Protein AF-A0A9Q0MBL1-F1 (afdb_monomer)

Foldseek 3Di:
DDDDDDPPVVVPPPPPVLPQQWALWFWADAQALFKIKIKTKGQDDDPDWKKKFKDQDQVDRPDIWTWDWDWDDDLQATMIMTMTMGGRHDAQGKMWMWIGGPVSDIDRIAIEHGHHDFQWGWFKEWEFEAQAPPWQLQLVVLLVCLVVVVGQAYEYAADYNQACPPPNNVSVVRRSNSCCSRRNYHHYAYAYDPSCPPPNNSSVQRNDQDFAHPPPPCSVPPSVSRGDRAWYWHDHHLEIEIEHEPCCLVPCVVDVVNLVVRLVVLLVSLVVRLVCCVGRVAYEYEHADFQAAFFPDDPCADPPRRGNCCQAVADDPPPPPVDHGDRHVLCSCLVSAHAEYEYAPAQWKWKFQFDGPNDRQAPDPVQRLAQGSHYIYIYRHNSTHPVAHGHGDPDDDPRTDDIGSARFIWMWIDPTSQWIWIWTAGSPVRDIRTDTRGHDDPVVVVVVVVVVVVVVVVVVVVVVVVVVVPDDDPPPPPDDPPCVVVVVVVVVVVVVVVVVPDDDDDDDPPVVVVVVVPPDDDDDVVVVVVVVVVVVPDDPVVVVVVVVVVVVVVVVVVVVVVVVVVVVVVVVVVVVVVVVVVVVVVVVPDDDD

Mean predicted aligned error: 15.54 Å

Solvent-accessible surface area (backbone atoms only — not comparable to full-atom values): 31844 Å² total; per-residue (Å²): 138,83,77,93,76,73,79,75,72,77,77,76,76,77,81,66,77,72,73,66,58,61,39,44,36,30,26,19,57,32,45,48,42,32,31,36,28,44,33,31,36,24,74,61,90,70,94,66,74,40,30,40,34,27,26,80,38,86,94,52,54,82,42,74,42,67,36,54,76,46,81,47,77,57,82,80,19,62,36,32,30,34,41,28,74,47,68,85,44,60,52,63,34,65,36,22,34,30,40,34,31,89,86,78,40,63,38,74,79,38,47,38,61,37,46,53,75,56,33,80,37,66,57,26,33,40,38,26,6,24,39,20,36,99,34,41,63,31,53,69,57,49,40,54,38,52,76,66,65,63,48,62,37,33,40,41,27,13,23,50,29,64,30,32,58,42,79,38,28,45,40,29,50,54,32,37,52,65,44,22,80,38,23,43,42,31,31,47,42,61,25,46,22,75,42,32,50,57,84,77,27,44,59,48,62,60,68,59,68,35,38,37,22,74,83,41,92,43,56,90,46,62,66,84,70,35,53,33,49,46,53,35,37,42,78,57,24,17,29,36,38,37,38,31,49,48,48,47,66,72,51,43,92,80,41,64,64,60,45,54,52,51,45,58,50,48,54,56,51,40,54,53,46,50,74,40,34,90,58,23,62,36,38,37,40,35,26,8,62,52,51,64,55,62,52,58,88,53,85,72,39,40,90,86,81,32,32,20,52,44,56,30,61,15,40,42,66,94,74,38,81,87,49,74,61,43,78,28,44,48,65,54,39,55,75,48,56,36,45,38,37,43,16,7,74,44,22,22,33,36,36,37,46,15,43,49,93,94,37,79,23,45,44,42,93,91,43,35,52,33,64,39,76,30,26,29,42,33,33,24,7,12,16,19,25,81,81,56,64,54,50,66,48,95,69,72,56,92,52,55,71,48,73,43,78,48,36,17,38,32,38,40,38,40,80,48,68,55,28,38,38,36,30,42,41,25,60,78,72,75,44,81,46,83,44,83,43,40,39,70,68,71,61,61,59,50,50,53,50,51,51,50,51,50,51,54,50,52,54,51,50,53,52,49,51,57,54,62,74,56,74,76,67,94,81,66,86,85,72,65,96,73,53,68,72,56,54,52,52,55,54,55,54,51,52,57,57,57,69,74,68,79,79,85,85,82,88,70,76,74,62,60,60,59,56,59,72,74,74,70,87,92,69,82,76,59,56,66,58,49,56,54,49,64,77,63,74,68,56,75,66,59,55,51,52,51,51,52,52,50,53,54,51,51,51,52,54,50,52,56,51,50,54,52,52,51,53,52,50,56,51,52,53,55,50,54,53,51,50,54,51,52,51,56,54,57,64,72,70,60,80,90,127

Secondary structure (DSSP, 8-state):
-----SSSSSSSS-------S-EEEEEEE-SSTT-EEEEEEESS--SSPPEEEEESBTTB--EEEEPEEEEEEETTEEEEEEEEEE-SPPTT-EEEEEEEETTTEEPPPEEEEPPPSSTT---EEEEE---BSS--TTHHHHHHHHHTT--SEEEEES--BT-TTTGGGHHHHHHHHHHHHHHTTS-EEEE--GGG-HHHHHHHHHH---B--TTSTTTTS-HHHHB-SSSEEEEETTEEEEE--SGGGT-GGG-SHHHHHHHHHHHHHHHHHHHTTTT--EEEEE-SS-SB--BS--TTS-TTT-B-HHHHHEE-GGG-TTSPPEE-HHHHHHHTT--EEEE-SSSSEEEEPSEETTEE--S-SS-TTSS-SS-EEEEE--S--TT-PPPBPSS--TTEEEEE-S---EEEEEEETTEEEEEEEETTTTEEEEEEEE---THHHHHHHHHHHHHHHHHHHHHHHHHHTT---TTSTTS-TTSHHHHHHHHHHHHHHHTT--------THHHHHHHHTT--S-TTTHHHHHHHHTTT--HHHHHHHHHHHHHHHHHHHHHHHHHHHHHHHHHHHHHHHHHHHHHHHHTSS---

Organism: Blomia tropicalis (NCBI:txid40697)

Nearest PDB structures (foldseek):
  3zk4-assembly1_B  TM=7.916E-01  e=7.986E-32  Lupinus luteus
  1xzw-assembly1_A  TM=7.938E-01  e=1.054E-27  Ipomoea batatas
  1wzl-assembly1_A  TM=2.454E-01  e=5.286E-07  Thermoactinomyces vulgaris
  1vfm-assembly2_B  TM=2.385E-01  e=1.647E-06  Thermoactinomyces vulgaris
  1wzk-assembly1_A  TM=1.991E-01  e=1.239E-06  Thermoactinomyces vulgaris

pLDDT: mean 78.75, std 24.47, range [32.25, 98.94]

Radius of gyration: 34.58 Å; Cα contacts (8 Å, |Δi|>4): 1091; chains: 1; bounding box: 113×70×108 Å

Structure (mmCIF, N/CA/C/O backbone):
data_AF-A0A9Q0MBL1-F1
#
_entry.id   AF-A0A9Q0MBL1-F1
#
loop_
_atom_site.group_PDB
_atom_site.id
_atom_site.type_symbol
_atom_site.label_atom_id
_atom_site.label_alt_id
_atom_site.label_comp_id
_atom_site.label_asym_id
_atom_site.label_entity_id
_atom_site.label_seq_id
_atom_site.pdbx_PDB_ins_code
_atom_site.Cartn_x
_atom_site.Cartn_y
_atom_site.Cartn_z
_atom_site.occupancy
_atom_site.B_iso_or_equiv
_atom_site.auth_seq_id
_atom_site.auth_comp_id
_atom_site.auth_asym_id
_atom_site.auth_atom_id
_atom_site.pdbx_PDB_model_num
ATOM 1 N N . MET A 1 1 ? 66.144 -16.001 -29.462 1.00 39.94 1 MET A N 1
ATOM 2 C CA . MET A 1 1 ? 64.707 -16.341 -29.424 1.00 39.94 1 MET A CA 1
ATOM 3 C C . MET A 1 1 ? 64.146 -15.779 -28.132 1.00 39.94 1 MET A C 1
ATOM 5 O O . MET A 1 1 ? 64.431 -16.308 -27.068 1.00 39.94 1 MET A O 1
ATOM 9 N N . LYS A 1 2 ? 63.530 -14.595 -28.226 1.00 38.03 2 LYS A N 1
ATOM 10 C CA . LYS A 1 2 ? 63.044 -13.811 -27.088 1.00 38.03 2 LYS A CA 1
ATOM 11 C C . LYS A 1 2 ? 61.590 -14.184 -26.804 1.00 38.03 2 LYS A C 1
ATOM 13 O O . LYS A 1 2 ? 60.747 -14.171 -27.692 1.00 38.03 2 LYS A O 1
ATOM 18 N N . TYR A 1 3 ? 61.414 -14.552 -25.549 1.00 39.59 3 TYR A N 1
ATOM 19 C CA . TYR A 1 3 ? 60.254 -14.991 -24.804 1.00 39.59 3 TYR A CA 1
ATOM 20 C C . TYR A 1 3 ? 58.891 -14.395 -25.181 1.00 39.59 3 TYR A C 1
ATOM 22 O O . TYR A 1 3 ? 58.668 -13.189 -25.242 1.00 39.59 3 TYR A O 1
ATOM 30 N N . ILE A 1 4 ? 57.975 -15.345 -25.344 1.00 49.06 4 ILE A N 1
ATOM 31 C CA . ILE A 1 4 ? 56.519 -15.281 -25.293 1.00 49.06 4 ILE A CA 1
ATOM 32 C C . ILE A 1 4 ? 56.111 -14.632 -23.963 1.00 49.06 4 ILE A C 1
ATOM 34 O O . ILE A 1 4 ? 56.153 -15.282 -22.922 1.00 49.06 4 ILE A O 1
ATOM 38 N N . SER A 1 5 ? 55.782 -13.339 -23.946 1.00 48.16 5 SER A N 1
ATOM 39 C CA . SER A 1 5 ? 55.300 -12.665 -22.719 1.00 48.16 5 SER A CA 1
ATOM 40 C C . SER A 1 5 ? 54.353 -11.485 -22.976 1.00 48.16 5 SER A C 1
ATOM 42 O O . SER A 1 5 ? 54.170 -10.653 -22.098 1.00 48.16 5 SER A O 1
ATOM 44 N N . ILE A 1 6 ? 53.731 -11.394 -24.158 1.00 44.59 6 ILE A N 1
ATOM 45 C CA . ILE A 1 6 ? 52.824 -10.271 -24.489 1.00 44.59 6 ILE A CA 1
ATOM 46 C C . ILE A 1 6 ? 51.354 -10.710 -24.651 1.00 44.59 6 ILE A C 1
ATOM 48 O O . ILE A 1 6 ? 50.462 -9.874 -24.584 1.00 44.59 6 ILE A O 1
ATOM 52 N N . LEU A 1 7 ? 51.045 -12.011 -24.744 1.00 42.00 7 LEU A N 1
ATOM 53 C CA . LEU A 1 7 ? 49.651 -12.461 -24.923 1.00 42.00 7 LEU A CA 1
ATOM 54 C C . LEU A 1 7 ? 48.860 -12.743 -23.631 1.00 42.00 7 LEU A C 1
ATOM 56 O O . LEU A 1 7 ? 47.647 -12.904 -23.702 1.00 42.00 7 LEU A O 1
ATOM 60 N N . ALA A 1 8 ? 49.499 -12.771 -22.457 1.00 41.81 8 ALA A N 1
ATOM 61 C CA . ALA A 1 8 ? 48.814 -13.086 -21.194 1.00 41.81 8 ALA A CA 1
ATOM 62 C C . ALA A 1 8 ? 48.289 -11.853 -20.429 1.00 41.81 8 ALA A C 1
ATOM 64 O O . ALA A 1 8 ? 47.518 -12.005 -19.487 1.00 41.81 8 ALA A O 1
ATOM 65 N N . VAL A 1 9 ? 48.659 -10.632 -20.837 1.00 39.19 9 VAL A N 1
ATOM 66 C CA . VAL A 1 9 ? 48.247 -9.390 -20.148 1.00 39.19 9 VAL A CA 1
ATOM 67 C C . VAL A 1 9 ? 47.005 -8.743 -20.788 1.00 39.19 9 VAL A C 1
ATOM 69 O O . VAL A 1 9 ? 46.324 -7.957 -20.141 1.00 39.19 9 VAL A O 1
ATOM 72 N N . CYS A 1 10 ? 46.609 -9.148 -22.001 1.00 38.81 10 CYS A N 1
ATOM 73 C CA . CYS A 1 10 ? 45.391 -8.642 -22.656 1.00 38.81 10 CYS A CA 1
ATOM 74 C C . CYS A 1 10 ? 44.120 -9.479 -22.404 1.00 38.81 10 CYS A C 1
ATOM 76 O O . CYS A 1 10 ? 43.057 -9.113 -22.892 1.00 38.81 10 CYS A O 1
ATOM 78 N N . LEU A 1 11 ? 44.195 -10.575 -21.637 1.00 39.41 11 LEU A N 1
ATOM 79 C CA . LEU A 1 11 ? 43.039 -11.436 -21.317 1.00 39.41 11 LEU A CA 1
ATOM 80 C C . LEU A 1 11 ? 42.533 -11.300 -19.869 1.00 39.41 11 LEU A C 1
ATOM 82 O O . LEU A 1 11 ? 41.588 -11.981 -19.487 1.00 39.41 11 LEU A O 1
ATOM 86 N N . LEU A 1 12 ? 43.118 -10.397 -19.075 1.00 43.12 12 LEU A N 1
ATOM 87 C CA . LEU A 1 12 ? 42.785 -10.198 -17.655 1.00 43.12 12 LEU A CA 1
ATOM 88 C C . LEU A 1 12 ? 42.203 -8.812 -17.330 1.00 43.12 12 LEU A C 1
ATOM 90 O O . LEU A 1 12 ? 42.059 -8.465 -16.163 1.00 43.12 12 LEU A O 1
ATOM 94 N N . ALA A 1 13 ? 41.822 -8.028 -18.341 1.00 45.53 13 ALA A N 1
ATOM 95 C CA . ALA A 1 13 ? 41.304 -6.675 -18.143 1.00 45.53 13 ALA A CA 1
ATOM 96 C C . ALA A 1 13 ? 40.073 -6.367 -19.006 1.00 45.53 13 ALA A C 1
ATOM 98 O O . ALA A 1 13 ? 40.024 -5.330 -19.648 1.00 45.53 13 ALA A O 1
ATOM 99 N N . LEU A 1 14 ? 39.074 -7.255 -19.022 1.00 42.06 14 LEU A N 1
ATOM 100 C CA . LEU A 1 14 ? 37.703 -6.928 -19.446 1.00 42.06 14 LEU A CA 1
ATOM 101 C C . LEU A 1 14 ? 36.662 -7.799 -18.710 1.00 42.06 14 LEU A C 1
ATOM 103 O O . LEU A 1 14 ? 35.632 -8.156 -19.266 1.00 42.06 14 LEU A O 1
ATOM 107 N N . SER A 1 15 ? 36.859 -8.096 -17.422 1.00 40.22 15 SER A N 1
ATOM 108 C CA . SER A 1 15 ? 35.695 -8.249 -16.538 1.00 40.22 15 SER A CA 1
ATOM 109 C C . SER A 1 15 ? 35.280 -6.848 -16.091 1.00 40.22 15 SER A C 1
ATOM 111 O O . SER A 1 15 ? 35.418 -6.476 -14.925 1.00 40.22 15 SER A O 1
ATOM 113 N N . VAL A 1 16 ? 34.815 -6.029 -17.042 1.00 39.72 16 VAL A N 1
ATOM 114 C CA . VAL A 1 16 ? 33.908 -4.944 -16.672 1.00 39.72 16 VAL A CA 1
ATOM 115 C C . VAL A 1 16 ? 32.759 -5.679 -16.012 1.00 39.72 16 VAL A C 1
ATOM 117 O O . VAL A 1 16 ? 32.056 -6.439 -16.672 1.00 39.72 16 VAL A O 1
ATOM 120 N N . ASN A 1 17 ? 32.665 -5.558 -14.691 1.00 40.78 17 ASN A N 1
ATOM 121 C CA . ASN A 1 17 ? 31.524 -6.016 -13.927 1.00 40.78 17 ASN A CA 1
ATOM 122 C C . ASN A 1 17 ? 30.335 -5.276 -14.544 1.00 40.78 17 ASN A C 1
ATOM 124 O O . ASN A 1 17 ? 30.150 -4.089 -14.273 1.00 40.78 17 ASN A O 1
ATOM 128 N N . ALA A 1 18 ? 29.670 -5.903 -15.519 1.00 48.34 18 ALA A N 1
ATOM 129 C CA . ALA A 1 18 ? 28.610 -5.275 -16.280 1.00 48.34 18 ALA A CA 1
ATOM 130 C C . ALA A 1 18 ? 27.556 -4.921 -15.244 1.00 48.34 18 ALA A C 1
ATOM 132 O O . ALA A 1 18 ? 26.943 -5.808 -14.650 1.00 48.34 18 ALA A O 1
ATOM 133 N N . LYS A 1 19 ? 27.460 -3.627 -14.929 1.00 59.78 19 LYS A N 1
ATOM 134 C CA . LYS A 1 19 ? 26.517 -3.119 -13.944 1.00 59.78 19 LYS A CA 1
ATOM 135 C C . LYS A 1 19 ? 25.160 -3.668 -14.366 1.00 59.78 19 LYS A C 1
ATOM 137 O O . LYS A 1 19 ? 24.733 -3.386 -15.483 1.00 59.78 19 LYS A O 1
ATOM 142 N N . ASN A 1 20 ? 24.563 -4.523 -13.532 1.00 76.12 20 ASN A N 1
ATOM 143 C CA . ASN A 1 20 ? 23.278 -5.132 -13.848 1.00 76.12 20 ASN A CA 1
ATOM 144 C C . ASN A 1 20 ? 22.304 -4.000 -14.194 1.00 76.12 20 ASN A C 1
ATOM 146 O O . ASN A 1 20 ? 22.044 -3.133 -13.363 1.00 76.12 20 ASN A O 1
ATOM 150 N N . VAL A 1 21 ? 21.839 -3.980 -15.443 1.00 92.12 21 VAL A N 1
ATOM 151 C CA . VAL A 1 21 ? 20.989 -2.905 -15.969 1.00 92.12 21 VAL A CA 1
ATOM 152 C C . VAL A 1 21 ? 19.543 -3.028 -15.495 1.00 92.12 21 VAL A C 1
ATOM 154 O O . VAL A 1 21 ? 18.765 -2.097 -15.682 1.00 92.12 21 VAL A O 1
ATOM 157 N N . HIS A 1 22 ? 19.191 -4.176 -14.910 1.00 96.25 22 HIS A N 1
ATOM 158 C CA . HIS A 1 22 ? 17.894 -4.451 -14.314 1.00 96.25 22 HIS A CA 1
ATOM 159 C C . HIS A 1 22 ? 17.939 -4.132 -12.825 1.00 96.25 22 HIS A C 1
ATOM 161 O O . HIS A 1 22 ? 18.544 -4.863 -12.040 1.00 96.25 22 HIS A O 1
ATOM 167 N N . GLU A 1 23 ? 17.283 -3.043 -12.456 1.00 97.25 23 GLU A N 1
ATOM 168 C CA . GLU A 1 23 ? 17.226 -2.521 -11.095 1.00 97.25 23 GLU A CA 1
ATOM 169 C C . GLU A 1 23 ? 15.775 -2.234 -10.703 1.00 97.25 23 GLU A C 1
ATOM 171 O O . GLU A 1 23 ? 14.853 -2.389 -11.510 1.00 97.25 23 GLU A O 1
ATOM 176 N N . GLN A 1 24 ? 15.570 -1.788 -9.466 1.00 98.06 24 GLN A N 1
ATOM 177 C CA . GLN A 1 24 ? 14.271 -1.388 -8.932 1.00 98.06 24 GLN A CA 1
ATOM 178 C C . GLN A 1 24 ? 13.279 -2.559 -8.912 1.00 98.06 24 GLN A C 1
ATOM 180 O O . GLN A 1 24 ? 12.081 -2.380 -9.136 1.00 98.06 24 GLN A O 1
ATOM 185 N N . ILE A 1 25 ? 13.788 -3.775 -8.689 1.00 98.81 25 ILE A N 1
ATOM 186 C CA . ILE A 1 25 ? 12.992 -5.003 -8.700 1.00 98.81 25 ILE A CA 1
ATOM 187 C C . ILE A 1 25 ? 12.053 -5.001 -7.494 1.00 98.81 25 ILE A C 1
ATOM 189 O O . ILE A 1 25 ? 12.484 -4.839 -6.354 1.00 98.81 25 ILE A O 1
ATOM 193 N N . HIS A 1 26 ? 10.767 -5.208 -7.743 1.00 98.88 26 HIS A N 1
ATOM 194 C CA . HIS A 1 26 ? 9.765 -5.290 -6.694 1.00 98.88 26 HIS A CA 1
ATOM 195 C C . HIS A 1 26 ? 8.612 -6.220 -7.069 1.00 98.88 26 HIS A C 1
ATOM 197 O O . HIS A 1 26 ? 8.338 -6.483 -8.245 1.00 98.88 26 HIS A O 1
ATOM 203 N N . LEU A 1 27 ? 7.967 -6.741 -6.032 1.00 98.94 27 LEU A N 1
ATOM 204 C CA . LEU A 1 27 ? 6.864 -7.684 -6.109 1.00 98.94 27 LEU A CA 1
ATOM 205 C C . LEU A 1 27 ? 5.553 -6.995 -5.740 1.00 98.94 27 LEU A C 1
ATOM 207 O O . LEU A 1 27 ? 5.522 -6.175 -4.827 1.00 98.94 27 LEU A O 1
ATOM 211 N N . ALA A 1 28 ? 4.465 -7.394 -6.383 1.00 98.81 28 ALA A N 1
ATOM 212 C CA . ALA A 1 28 ? 3.107 -7.116 -5.930 1.00 98.81 28 ALA A CA 1
ATOM 213 C C . ALA A 1 28 ? 2.284 -8.403 -5.996 1.00 98.81 28 ALA A C 1
ATOM 215 O O . ALA A 1 28 ? 2.528 -9.266 -6.847 1.00 98.81 28 ALA A O 1
ATOM 216 N N . LEU A 1 29 ? 1.319 -8.548 -5.089 1.00 98.44 29 LEU A N 1
ATOM 217 C CA . LEU A 1 29 ? 0.415 -9.691 -5.108 1.00 98.44 29 LEU A CA 1
ATOM 218 C C . LEU A 1 29 ? -0.336 -9.745 -6.440 1.00 98.44 29 LEU A C 1
ATOM 220 O O . LEU A 1 29 ? -0.717 -8.720 -7.008 1.00 98.44 29 LEU A O 1
ATOM 224 N N . GLY A 1 30 ? -0.531 -10.964 -6.937 1.00 96.62 30 GLY A N 1
ATOM 225 C CA . GLY A 1 30 ? -1.455 -11.201 -8.029 1.00 96.62 30 GLY A CA 1
ATOM 226 C C . GLY A 1 30 ? -2.903 -11.216 -7.540 1.00 96.62 30 GLY A C 1
ATOM 227 O O . GLY A 1 30 ? -3.230 -10.740 -6.455 1.00 96.62 30 GLY A O 1
ATOM 228 N N . THR A 1 31 ? -3.792 -11.810 -8.329 1.00 94.88 31 THR A N 1
ATOM 229 C CA . THR A 1 31 ? -5.203 -11.901 -7.939 1.00 94.88 31 THR A CA 1
ATOM 230 C C . THR A 1 31 ? -5.440 -12.841 -6.745 1.00 94.88 31 THR A C 1
ATOM 232 O O . THR A 1 31 ? -6.407 -12.663 -6.003 1.00 94.88 31 THR A O 1
ATOM 235 N N . ASP A 1 32 ? -4.597 -13.856 -6.574 1.00 94.94 32 ASP A N 1
ATOM 236 C CA . ASP A 1 32 ? -4.690 -14.835 -5.493 1.00 94.94 32 ASP A CA 1
ATOM 237 C C . ASP A 1 32 ? -3.319 -15.453 -5.184 1.00 94.94 32 ASP A C 1
ATOM 239 O O . ASP A 1 32 ? -2.292 -15.042 -5.726 1.00 94.94 32 ASP A O 1
ATOM 243 N N . GLU A 1 33 ? -3.295 -16.467 -4.318 1.00 96.19 33 GLU A N 1
ATOM 244 C CA . GLU A 1 33 ? -2.078 -17.136 -3.859 1.00 96.19 33 GLU A CA 1
ATOM 245 C C . GLU A 1 33 ? -1.256 -17.852 -4.953 1.00 96.19 33 GLU A C 1
ATOM 247 O O . GLU A 1 33 ? -0.139 -18.301 -4.683 1.00 96.19 33 GLU A O 1
ATOM 252 N N . THR A 1 34 ? -1.793 -17.989 -6.169 1.00 97.38 34 THR A N 1
ATOM 253 C CA . THR A 1 34 ? -1.154 -18.655 -7.315 1.00 97.38 34 THR A CA 1
ATOM 254 C C . THR A 1 34 ? -0.532 -17.682 -8.317 1.00 97.38 34 THR A C 1
ATOM 256 O O . THR A 1 34 ? 0.068 -18.116 -9.309 1.00 97.38 34 THR A O 1
ATOM 259 N N . GLU A 1 35 ? -0.644 -16.378 -8.058 1.00 97.69 35 GLU A N 1
ATOM 260 C CA . GLU A 1 35 ? -0.142 -15.314 -8.918 1.00 97.69 35 GLU A CA 1
ATOM 261 C C . GLU A 1 35 ? 0.815 -14.363 -8.176 1.00 97.69 35 GLU A C 1
ATOM 263 O O . GLU A 1 35 ? 0.652 -14.067 -6.994 1.00 97.69 35 GLU A O 1
ATOM 268 N N . MET A 1 36 ? 1.816 -13.846 -8.891 1.00 98.69 36 MET A N 1
ATOM 269 C CA . MET A 1 36 ? 2.727 -12.804 -8.400 1.00 98.69 36 MET A CA 1
ATOM 270 C C . MET A 1 36 ? 3.098 -11.870 -9.550 1.00 98.69 36 MET A C 1
ATOM 272 O O . MET A 1 36 ? 3.447 -12.338 -10.636 1.00 98.69 36 MET A O 1
ATOM 276 N N . VAL A 1 37 ? 3.052 -10.561 -9.327 1.00 98.75 37 VAL A N 1
ATOM 277 C CA . VAL A 1 37 ? 3.539 -9.566 -10.287 1.00 98.75 37 VAL A CA 1
ATOM 278 C C . VAL A 1 37 ? 4.985 -9.232 -9.946 1.00 98.75 37 VAL A C 1
ATOM 280 O O . VAL A 1 37 ? 5.300 -8.908 -8.804 1.00 98.75 37 VAL A O 1
ATOM 283 N N . VAL A 1 38 ? 5.866 -9.306 -10.941 1.00 98.88 38 VAL A N 1
ATOM 284 C CA . VAL A 1 38 ? 7.264 -8.875 -10.841 1.00 98.88 38 VAL A CA 1
ATOM 285 C C . VAL A 1 38 ? 7.454 -7.664 -11.743 1.00 98.88 38 VAL A C 1
ATOM 287 O O . VAL A 1 38 ? 7.202 -7.746 -12.952 1.00 98.88 38 VAL A O 1
ATOM 290 N N . THR A 1 39 ? 7.942 -6.571 -11.162 1.00 98.88 39 THR A N 1
ATOM 291 C CA . THR A 1 39 ? 8.193 -5.311 -11.864 1.00 98.88 39 THR A CA 1
ATOM 292 C C . THR A 1 39 ? 9.628 -4.849 -11.642 1.00 98.88 39 THR A C 1
ATOM 294 O O . THR A 1 39 ? 10.179 -5.009 -10.556 1.00 98.88 39 THR A O 1
ATOM 297 N N . TRP A 1 40 ? 10.261 -4.314 -12.684 1.00 98.69 40 TRP A N 1
ATOM 298 C CA . TRP A 1 40 ? 11.610 -3.746 -12.618 1.00 98.69 40 TRP A CA 1
ATOM 299 C C . TRP A 1 40 ? 11.818 -2.693 -13.703 1.00 98.69 40 TRP A C 1
ATOM 301 O O . TRP A 1 40 ? 11.013 -2.578 -14.632 1.00 98.69 40 TRP A O 1
ATOM 311 N N . THR A 1 41 ? 12.922 -1.957 -13.609 1.00 98.12 41 THR A N 1
ATOM 312 C CA . THR A 1 41 ? 13.226 -0.831 -14.492 1.00 98.12 41 THR A CA 1
ATOM 313 C C . THR A 1 41 ? 14.586 -0.998 -15.167 1.00 98.12 41 THR A C 1
ATOM 315 O O . THR A 1 41 ? 15.523 -1.535 -14.572 1.00 98.12 41 THR A O 1
ATOM 318 N N . THR A 1 42 ? 14.714 -0.495 -16.397 1.00 96.56 42 THR A N 1
ATOM 319 C CA . THR A 1 42 ? 16.006 -0.183 -17.029 1.00 96.56 42 THR A CA 1
ATOM 320 C C . THR A 1 42 ? 16.051 1.271 -17.501 1.00 96.56 42 THR A C 1
ATOM 322 O O . THR A 1 42 ? 15.038 1.858 -17.876 1.00 96.56 42 THR A O 1
ATOM 325 N N . VAL A 1 43 ? 17.243 1.875 -17.519 1.00 91.56 43 VAL A N 1
ATOM 326 C CA . VAL A 1 43 ? 17.448 3.263 -17.996 1.00 91.56 43 VAL A CA 1
ATOM 327 C C . VAL A 1 43 ? 17.657 3.362 -19.514 1.00 91.56 43 VAL A C 1
ATOM 329 O O . VAL A 1 43 ? 17.647 4.445 -20.098 1.00 91.56 43 VAL A O 1
ATOM 332 N N . HIS A 1 44 ? 17.838 2.221 -20.180 1.00 90.25 44 HIS A N 1
ATOM 333 C CA . HIS A 1 44 ? 18.030 2.122 -21.624 1.00 90.25 44 HIS A CA 1
ATOM 334 C C . HIS A 1 44 ? 17.082 1.088 -22.225 1.00 90.25 44 HIS A C 1
ATOM 336 O O . HIS A 1 44 ? 16.703 0.120 -21.559 1.00 90.25 44 HIS A O 1
ATOM 342 N N . ALA A 1 45 ? 16.724 1.300 -23.494 1.00 92.50 45 ALA A N 1
ATOM 343 C CA . ALA A 1 45 ? 15.927 0.349 -24.251 1.00 92.50 45 ALA A CA 1
ATOM 344 C C . ALA A 1 45 ? 16.674 -0.981 -24.371 1.00 92.50 45 ALA A C 1
ATOM 346 O O . ALA A 1 45 ? 17.877 -1.002 -24.637 1.00 92.50 45 ALA A O 1
ATOM 347 N N . ILE A 1 46 ? 15.938 -2.078 -24.231 1.00 90.88 46 ILE A N 1
ATOM 348 C CA . ILE A 1 46 ? 16.441 -3.431 -24.451 1.00 90.88 46 ILE A CA 1
ATOM 349 C C . ILE A 1 46 ? 15.818 -3.945 -25.744 1.00 90.88 46 ILE A C 1
ATOM 351 O O . ILE A 1 46 ? 14.606 -3.850 -25.933 1.00 90.88 46 ILE A O 1
ATOM 355 N N . SER A 1 47 ? 16.664 -4.409 -26.663 1.00 86.12 47 SER A N 1
ATOM 356 C CA . SER A 1 47 ? 16.253 -4.817 -28.007 1.00 86.12 47 SER A CA 1
ATOM 357 C C . SER A 1 47 ? 15.590 -6.194 -28.032 1.00 86.12 47 SER A C 1
ATOM 359 O O . SER A 1 47 ? 14.732 -6.440 -28.880 1.00 86.12 47 SER A O 1
ATOM 361 N N . ASP A 1 48 ? 15.959 -7.090 -27.117 1.00 89.12 48 ASP A N 1
ATOM 362 C CA . ASP A 1 48 ? 15.339 -8.395 -26.938 1.00 89.12 48 ASP A CA 1
ATOM 363 C C . ASP A 1 48 ? 14.237 -8.385 -25.868 1.00 89.12 48 ASP A C 1
ATOM 365 O O . ASP A 1 48 ? 14.065 -7.452 -25.084 1.00 89.12 48 ASP A O 1
ATOM 369 N N . ALA A 1 49 ? 13.426 -9.444 -25.865 1.00 91.00 49 ALA A N 1
ATOM 370 C CA . ALA A 1 49 ? 12.367 -9.581 -24.879 1.00 91.00 49 ALA A CA 1
ATOM 371 C C . ALA A 1 49 ? 12.961 -9.760 -23.473 1.00 91.00 49 ALA A C 1
ATOM 373 O O . ALA A 1 49 ? 13.809 -10.624 -23.240 1.00 91.00 49 ALA A O 1
ATOM 374 N N . CYS A 1 50 ? 12.449 -8.975 -22.532 1.00 96.56 50 CYS A N 1
ATOM 375 C CA . CYS A 1 50 ? 12.689 -9.143 -21.108 1.00 96.56 50 CYS A CA 1
ATOM 376 C C . CYS A 1 50 ? 11.847 -10.302 -20.553 1.00 96.56 50 CYS A C 1
ATOM 378 O O . CYS A 1 50 ? 10.699 -10.507 -20.960 1.00 96.56 50 CYS A O 1
ATOM 380 N N . HIS A 1 51 ? 12.407 -11.048 -19.606 1.00 97.31 51 HIS A N 1
ATOM 381 C CA . HIS A 1 51 ? 11.792 -12.223 -19.004 1.00 97.31 51 HIS A CA 1
ATOM 382 C C . HIS A 1 51 ? 12.005 -12.259 -17.493 1.00 97.31 51 HIS A C 1
ATOM 384 O O . HIS A 1 51 ? 12.962 -11.689 -16.967 1.00 97.31 51 HIS A O 1
ATOM 390 N N . VAL A 1 52 ? 11.134 -13.006 -16.820 1.00 98.62 52 VAL A N 1
ATOM 391 C CA . VAL A 1 52 ? 11.385 -13.533 -15.479 1.00 98.62 52 VAL A CA 1
ATOM 392 C C . VAL A 1 52 ? 11.656 -15.022 -15.611 1.00 98.62 52 VAL A C 1
ATOM 394 O O . VAL A 1 52 ? 10.823 -15.754 -16.149 1.00 98.62 52 VAL A O 1
ATOM 397 N N . GLU A 1 53 ? 12.802 -15.472 -15.116 1.00 98.56 53 GLU A N 1
ATOM 398 C CA . GLU A 1 53 ? 13.092 -16.890 -14.913 1.00 98.56 53 GLU A CA 1
ATOM 399 C C . GLU A 1 53 ? 12.835 -17.233 -13.450 1.00 98.56 53 GLU A C 1
ATOM 401 O O . GLU A 1 53 ? 13.294 -16.511 -12.567 1.00 98.56 53 GLU A O 1
ATOM 406 N N . PHE A 1 54 ? 12.100 -18.311 -13.178 1.00 98.75 54 PHE A N 1
ATOM 407 C CA . PHE A 1 54 ? 11.735 -18.704 -11.820 1.00 98.75 54 PHE A CA 1
ATOM 408 C C . PHE A 1 54 ? 11.666 -20.224 -11.636 1.00 98.75 54 PHE A C 1
ATOM 410 O O . PHE A 1 54 ? 11.535 -20.992 -12.592 1.00 98.75 54 PHE A O 1
ATOM 417 N N . GLY A 1 55 ? 11.778 -20.686 -10.393 1.00 98.44 55 GLY A N 1
ATOM 418 C CA . GLY A 1 55 ? 11.754 -22.109 -10.064 1.00 98.44 55 GLY A CA 1
ATOM 419 C C . GLY A 1 55 ? 11.858 -22.388 -8.568 1.00 98.44 55 GLY A C 1
ATOM 420 O O . GLY A 1 55 ? 11.924 -21.476 -7.751 1.00 98.44 55 GLY A O 1
ATOM 421 N N . LEU A 1 56 ? 11.872 -23.673 -8.210 1.00 98.31 56 LEU A N 1
ATOM 422 C CA . LEU A 1 56 ? 11.942 -24.125 -6.812 1.00 98.31 56 LEU A CA 1
ATOM 423 C C . LEU A 1 56 ? 13.378 -24.264 -6.286 1.00 98.31 56 LEU A C 1
ATOM 425 O O . LEU A 1 56 ? 13.581 -24.469 -5.092 1.00 98.31 56 LEU A O 1
ATOM 429 N N . HIS A 1 57 ? 14.377 -24.154 -7.164 1.00 97.75 57 HIS A N 1
ATOM 430 C CA . HIS A 1 57 ? 15.787 -24.306 -6.822 1.00 97.75 57 HIS A CA 1
ATOM 431 C C . HIS A 1 57 ? 16.580 -23.095 -7.308 1.00 97.75 57 HIS A C 1
ATOM 433 O O . HIS A 1 57 ? 16.479 -22.725 -8.476 1.00 97.75 57 HIS A O 1
ATOM 439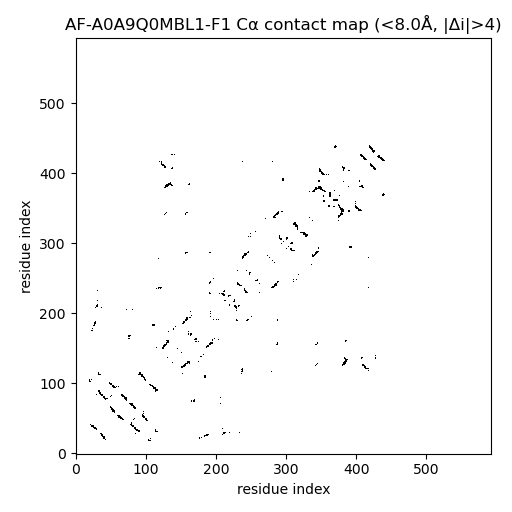 N N . HIS A 1 58 ? 17.404 -22.526 -6.427 1.00 96.69 58 HIS A N 1
ATOM 440 C CA . HIS A 1 58 ? 18.211 -21.330 -6.690 1.00 96.69 58 HIS A CA 1
ATOM 441 C C . HIS A 1 58 ? 19.059 -21.433 -7.971 1.00 96.69 58 HIS A C 1
ATOM 443 O O . HIS A 1 58 ? 19.135 -20.489 -8.749 1.00 96.69 58 HIS A O 1
ATOM 449 N N . GLU A 1 59 ? 19.660 -22.599 -8.218 1.00 95.50 59 GLU A N 1
ATOM 450 C CA . GLU A 1 59 ? 20.557 -22.833 -9.360 1.00 95.50 59 GLU A CA 1
ATOM 451 C C . GLU A 1 59 ? 19.829 -23.313 -10.627 1.00 95.50 59 GLU A C 1
ATOM 453 O O . GLU A 1 59 ? 20.430 -23.394 -11.698 1.00 95.50 59 GLU A O 1
ATOM 458 N N . LYS A 1 60 ? 18.535 -23.651 -10.528 1.00 95.56 60 LYS A N 1
ATOM 459 C CA . LYS A 1 60 ? 17.764 -24.261 -11.619 1.00 95.56 60 LYS A CA 1
ATOM 460 C C . LYS A 1 60 ? 16.370 -23.643 -11.724 1.00 95.56 60 LYS A C 1
ATOM 462 O O . LYS A 1 60 ? 15.384 -24.177 -11.213 1.00 95.56 60 LYS A O 1
ATOM 467 N N . LEU A 1 61 ? 16.308 -22.526 -12.441 1.00 97.69 61 LEU A N 1
ATOM 468 C CA . LEU A 1 61 ? 15.084 -21.791 -12.750 1.00 97.69 61 LEU A CA 1
ATOM 469 C C . LEU A 1 61 ? 14.475 -22.355 -14.042 1.00 97.69 61 LEU A C 1
ATOM 471 O O . LEU A 1 61 ? 14.916 -22.037 -15.141 1.00 97.69 61 LEU A O 1
ATOM 475 N N . THR A 1 62 ? 13.522 -23.279 -13.909 1.00 96.50 62 THR A N 1
ATOM 476 C CA . THR A 1 62 ? 12.979 -24.056 -15.040 1.00 96.50 62 THR A CA 1
ATOM 477 C C . THR A 1 62 ? 11.835 -23.375 -15.776 1.00 96.50 62 THR A C 1
ATOM 479 O O . THR A 1 62 ? 11.470 -23.817 -16.863 1.00 96.50 62 THR A O 1
ATOM 482 N N . ASN A 1 63 ? 11.240 -22.345 -15.180 1.00 98.06 63 ASN A N 1
ATOM 483 C CA . ASN A 1 63 ? 10.080 -21.665 -15.728 1.00 98.06 63 ASN A CA 1
ATOM 484 C C . ASN A 1 63 ? 10.491 -20.275 -16.206 1.00 98.06 63 ASN A C 1
ATOM 486 O O . ASN A 1 63 ? 11.334 -19.619 -15.595 1.00 98.06 63 ASN A O 1
ATOM 490 N N . THR A 1 64 ? 9.858 -19.806 -17.276 1.00 97.62 64 THR A N 1
ATOM 491 C CA . THR A 1 64 ? 10.114 -18.480 -17.835 1.00 97.62 64 THR A CA 1
ATOM 492 C C . THR A 1 64 ? 8.800 -17.834 -18.242 1.00 97.62 64 THR A C 1
ATOM 494 O O . THR A 1 64 ? 7.939 -18.488 -18.829 1.00 97.62 64 THR A O 1
ATOM 497 N N . THR A 1 65 ? 8.652 -16.543 -17.969 1.00 97.81 65 THR A N 1
ATOM 498 C CA . THR A 1 65 ? 7.534 -15.725 -18.450 1.00 97.81 65 THR A CA 1
ATOM 499 C C . THR A 1 65 ? 8.058 -14.432 -19.070 1.00 97.81 65 THR A C 1
ATOM 501 O O . THR A 1 65 ? 9.107 -13.923 -18.675 1.00 97.81 65 THR A O 1
ATOM 504 N N . LYS A 1 66 ? 7.365 -13.921 -20.091 1.00 97.25 66 LYS A N 1
ATOM 505 C CA . LYS A 1 66 ? 7.738 -12.673 -20.774 1.00 97.25 66 LYS A CA 1
ATOM 506 C C . LYS A 1 66 ? 7.268 -11.468 -19.964 1.00 97.25 66 LYS A C 1
ATOM 508 O O . LYS A 1 66 ? 6.215 -11.515 -19.328 1.00 97.25 66 LYS A O 1
ATOM 513 N N . ALA A 1 67 ? 8.019 -10.376 -20.028 1.00 97.69 67 ALA A N 1
ATOM 514 C CA . ALA A 1 67 ? 7.583 -9.086 -19.520 1.00 97.69 67 ALA A CA 1
ATOM 515 C C . ALA A 1 67 ? 7.017 -8.203 -20.634 1.00 97.69 67 ALA A C 1
ATOM 517 O O . ALA A 1 67 ? 7.546 -8.155 -21.746 1.00 97.69 67 ALA A O 1
ATOM 518 N N . ALA A 1 68 ? 5.957 -7.470 -20.306 1.00 96.69 68 ALA A N 1
ATOM 519 C CA . ALA A 1 68 ? 5.523 -6.316 -21.073 1.00 96.69 68 ALA A CA 1
ATOM 520 C C . ALA A 1 68 ? 6.372 -5.104 -20.670 1.00 96.69 68 ALA A C 1
ATOM 522 O O . ALA A 1 68 ? 6.541 -4.839 -19.480 1.00 96.69 68 ALA A O 1
ATOM 523 N N . THR A 1 69 ? 6.887 -4.371 -21.655 1.00 96.88 69 THR A N 1
ATOM 524 C CA . THR A 1 69 ? 7.737 -3.195 -21.438 1.00 96.88 69 THR A CA 1
ATOM 525 C C . THR A 1 69 ? 6.982 -1.927 -21.812 1.00 96.88 69 THR A C 1
ATOM 527 O O . THR A 1 69 ? 6.456 -1.827 -22.918 1.00 96.88 69 THR A O 1
ATOM 530 N N . THR A 1 70 ? 6.974 -0.939 -20.922 1.00 96.44 70 THR A N 1
ATOM 531 C CA . THR A 1 70 ? 6.447 0.406 -21.181 1.00 96.44 70 THR A CA 1
ATOM 532 C C . THR A 1 70 ? 7.570 1.426 -21.080 1.00 96.44 70 THR A C 1
ATOM 534 O O . THR A 1 70 ? 8.293 1.438 -20.085 1.00 96.44 70 THR A O 1
ATOM 537 N N . HIS A 1 71 ? 7.705 2.294 -22.082 1.00 97.19 71 HIS A N 1
ATOM 538 C CA . HIS A 1 71 ? 8.649 3.411 -22.044 1.00 97.19 71 HIS A CA 1
ATOM 539 C C . HIS A 1 71 ? 8.005 4.608 -21.348 1.00 97.19 71 HIS A C 1
ATOM 541 O O . HIS A 1 71 ? 6.976 5.106 -21.801 1.00 97.19 71 HIS A O 1
ATOM 547 N N . PHE A 1 72 ? 8.610 5.066 -20.258 1.00 97.31 72 PHE A N 1
ATOM 548 C CA . PHE A 1 72 ? 8.212 6.285 -19.579 1.00 97.31 72 PHE A CA 1
ATOM 549 C C . PHE A 1 72 ? 9.122 7.437 -19.995 1.00 97.31 72 PHE A C 1
ATOM 551 O O . PHE A 1 72 ? 10.338 7.390 -19.791 1.00 97.31 72 PHE A O 1
ATOM 558 N N . LYS A 1 73 ? 8.517 8.476 -20.577 1.00 95.75 73 LYS A N 1
ATOM 559 C CA . LYS A 1 73 ? 9.199 9.707 -20.975 1.00 95.75 73 LYS A CA 1
ATOM 560 C C . LYS A 1 73 ? 8.349 10.922 -20.608 1.00 95.75 73 LYS A C 1
ATOM 562 O O . LYS A 1 73 ? 7.521 11.362 -21.404 1.00 95.75 73 LYS A O 1
ATOM 567 N N . HIS A 1 74 ? 8.557 11.452 -19.407 1.00 92.94 74 HIS A N 1
ATOM 568 C CA . HIS A 1 74 ? 7.844 12.617 -18.878 1.00 92.94 74 HIS A CA 1
ATOM 569 C C . HIS A 1 74 ? 8.782 13.450 -17.997 1.00 92.94 74 HIS A C 1
ATOM 571 O O . HIS A 1 74 ? 9.635 12.882 -17.327 1.00 92.94 74 HIS A O 1
ATOM 577 N N . ASP A 1 75 ? 8.685 14.781 -18.046 1.00 89.12 75 ASP A N 1
ATOM 578 C CA . ASP A 1 75 ? 9.464 15.719 -17.208 1.00 89.12 75 ASP A CA 1
ATOM 579 C C . ASP A 1 75 ? 10.989 15.500 -17.168 1.00 89.12 75 ASP A C 1
ATOM 581 O O . ASP A 1 75 ? 11.679 15.747 -16.177 1.00 89.12 75 ASP A O 1
ATOM 585 N N . GLY A 1 76 ? 11.540 15.037 -18.291 1.00 92.00 76 GLY A N 1
ATOM 586 C CA . GLY A 1 76 ? 12.957 14.699 -18.429 1.00 92.00 76 GLY A CA 1
ATOM 587 C C . GLY A 1 76 ? 13.320 13.301 -17.923 1.00 92.00 76 GLY A C 1
ATOM 588 O O . GLY A 1 76 ? 14.392 12.809 -18.273 1.00 92.00 76 GLY A O 1
ATOM 589 N N . ALA A 1 77 ? 12.430 12.628 -17.189 1.00 95.25 77 ALA A N 1
ATOM 590 C CA . ALA A 1 77 ? 12.597 11.227 -16.835 1.00 95.25 77 ALA A CA 1
ATOM 591 C C . ALA A 1 77 ? 12.549 10.344 -18.079 1.00 95.25 77 ALA A C 1
ATOM 593 O O . ALA A 1 77 ? 11.768 10.573 -19.008 1.00 95.25 77 ALA A O 1
ATOM 594 N N . ASN A 1 78 ? 13.405 9.327 -18.092 1.00 96.06 78 ASN A N 1
ATOM 595 C CA . ASN A 1 78 ? 13.536 8.398 -19.202 1.00 96.06 78 ASN A CA 1
ATOM 596 C C . ASN A 1 78 ? 13.932 7.019 -18.674 1.00 96.06 78 ASN A C 1
ATOM 598 O O . ASN A 1 78 ? 15.086 6.794 -18.314 1.00 96.06 78 ASN A O 1
ATOM 602 N N . PHE A 1 79 ? 12.967 6.108 -18.614 1.00 96.75 79 PHE A N 1
ATOM 603 C CA . PHE A 1 79 ? 13.195 4.736 -18.177 1.00 96.75 79 PHE A CA 1
ATOM 604 C C . PHE A 1 79 ? 12.155 3.787 -18.773 1.00 96.75 79 PHE A C 1
ATOM 606 O O . PHE A 1 79 ? 11.123 4.204 -19.299 1.00 96.75 79 PHE A O 1
ATOM 613 N N . TYR A 1 80 ? 12.432 2.493 -18.705 1.00 97.75 80 TYR A N 1
ATOM 614 C CA . TYR A 1 80 ? 11.576 1.433 -19.213 1.00 97.75 80 TYR A CA 1
ATOM 615 C C . TYR A 1 80 ? 11.131 0.573 -18.044 1.00 97.75 80 TYR A C 1
ATOM 617 O O . TYR A 1 80 ? 11.970 -0.001 -17.357 1.00 97.75 80 TYR A O 1
ATOM 625 N N . THR A 1 81 ? 9.822 0.470 -17.832 1.00 98.31 81 THR A N 1
ATOM 626 C CA . THR A 1 81 ? 9.254 -0.414 -16.812 1.00 98.31 81 THR A CA 1
ATOM 627 C C . THR A 1 81 ? 8.856 -1.728 -17.453 1.00 98.31 81 THR A C 1
ATOM 629 O O . THR A 1 81 ? 8.091 -1.755 -18.420 1.00 98.31 81 THR A O 1
ATOM 632 N N . HIS A 1 82 ? 9.343 -2.822 -16.892 1.00 98.44 82 HIS A N 1
ATOM 633 C CA . HIS A 1 82 ? 9.041 -4.182 -17.301 1.00 98.44 82 HIS A CA 1
ATOM 634 C C . HIS A 1 82 ? 8.116 -4.816 -16.270 1.00 98.44 82 HIS A C 1
ATOM 636 O O . HIS A 1 82 ? 8.403 -4.763 -15.078 1.00 98.44 82 HIS A O 1
ATOM 642 N N . ARG A 1 83 ? 7.016 -5.418 -16.722 1.00 98.56 83 ARG A N 1
ATOM 643 C CA . ARG A 1 83 ? 6.020 -6.065 -15.860 1.00 98.56 83 ARG A CA 1
ATOM 644 C C . ARG A 1 83 ? 5.762 -7.479 -16.334 1.00 98.56 83 ARG A C 1
ATOM 646 O O . ARG A 1 83 ? 5.465 -7.686 -17.512 1.00 98.56 83 ARG A O 1
ATOM 653 N N . SER A 1 84 ? 5.824 -8.445 -15.429 1.00 98.31 84 SER A N 1
ATOM 654 C CA . SER A 1 84 ? 5.472 -9.828 -15.730 1.00 98.31 84 SER A CA 1
ATOM 655 C C . SER A 1 84 ? 4.573 -10.416 -14.653 1.00 98.31 84 SER A C 1
ATOM 657 O O . SER A 1 84 ? 4.826 -10.243 -13.464 1.00 98.31 84 SER A O 1
ATOM 659 N N . LEU A 1 85 ? 3.525 -11.118 -15.086 1.00 98.19 85 LEU A N 1
ATOM 660 C CA . LEU A 1 85 ? 2.649 -11.887 -14.210 1.00 98.19 85 LEU A CA 1
ATOM 661 C C . LEU A 1 85 ? 3.118 -13.343 -14.207 1.00 98.19 85 LEU A C 1
ATOM 663 O O . LEU A 1 85 ? 3.123 -14.015 -15.243 1.00 98.19 85 LEU A O 1
ATOM 667 N N . LEU A 1 86 ? 3.506 -13.828 -13.035 1.00 98.44 86 LEU A N 1
ATOM 668 C CA . LEU A 1 86 ? 3.781 -15.232 -12.778 1.00 98.44 86 LEU A CA 1
ATOM 669 C C . LEU A 1 86 ? 2.449 -15.879 -12.397 1.00 98.44 86 LEU A C 1
ATOM 671 O O . LEU A 1 86 ? 1.737 -15.353 -11.548 1.00 98.44 86 LEU A O 1
ATOM 675 N N . THR A 1 87 ? 2.111 -16.999 -13.028 1.00 97.38 87 THR A N 1
ATOM 676 C CA . THR A 1 87 ? 0.847 -17.729 -12.830 1.00 97.38 87 THR A CA 1
ATOM 677 C C . THR A 1 87 ? 1.122 -19.198 -12.533 1.00 97.38 87 THR A C 1
ATOM 679 O O . THR A 1 87 ? 2.218 -19.705 -12.795 1.00 97.38 87 THR A O 1
ATOM 682 N N . GLY A 1 88 ? 0.124 -19.899 -11.987 1.00 97.00 88 GLY A N 1
ATOM 683 C CA . GLY A 1 88 ? 0.235 -21.327 -11.683 1.00 97.00 88 GLY A CA 1
ATOM 684 C C . GLY A 1 88 ? 1.247 -21.627 -10.576 1.00 97.00 88 GLY A C 1
ATOM 685 O O . GLY A 1 88 ? 1.793 -22.733 -10.516 1.00 97.00 88 GLY A O 1
ATOM 686 N N . LEU A 1 89 ? 1.530 -20.643 -9.719 1.00 98.50 89 LEU A N 1
ATOM 687 C CA . LEU A 1 89 ? 2.384 -20.832 -8.560 1.00 98.50 89 LEU A CA 1
ATOM 688 C C . LEU A 1 89 ? 1.670 -21.724 -7.543 1.00 98.50 89 LEU A C 1
ATOM 690 O O . LEU A 1 89 ? 0.452 -21.660 -7.363 1.00 98.50 89 LEU A O 1
ATOM 694 N N . LYS A 1 90 ? 2.434 -22.581 -6.871 1.00 98.38 90 LYS A N 1
ATOM 695 C CA . LYS A 1 90 ? 1.910 -23.390 -5.772 1.00 98.38 90 LYS A CA 1
ATOM 696 C C . LYS A 1 90 ? 1.793 -22.507 -4.529 1.00 98.38 90 LYS A C 1
ATOM 698 O O . LYS A 1 90 ? 2.789 -21.871 -4.201 1.00 98.38 90 LYS A O 1
ATOM 703 N N . PRO A 1 91 ? 0.660 -22.515 -3.807 1.00 98.06 91 PRO A N 1
ATOM 704 C CA . PRO A 1 91 ? 0.536 -21.803 -2.537 1.00 98.06 91 PRO A CA 1
ATOM 705 C C . PRO A 1 91 ? 1.596 -22.248 -1.522 1.00 98.06 91 PRO A C 1
ATOM 707 O O . PRO A 1 91 ? 2.124 -23.361 -1.611 1.00 98.06 91 PRO A O 1
ATOM 710 N N . ALA A 1 92 ? 1.881 -21.404 -0.528 1.00 97.25 92 ALA A N 1
ATOM 711 C CA . ALA A 1 92 ? 2.814 -21.688 0.570 1.00 97.25 92 ALA A CA 1
ATOM 712 C C . ALA A 1 92 ? 4.231 -22.134 0.137 1.00 97.25 92 ALA A C 1
ATOM 714 O O . ALA A 1 92 ? 4.925 -22.819 0.891 1.00 97.25 92 ALA A O 1
ATOM 715 N N . THR A 1 93 ? 4.672 -21.770 -1.067 1.00 98.31 93 THR A N 1
ATOM 716 C CA . THR A 1 93 ? 5.898 -22.278 -1.685 1.00 98.31 93 THR A CA 1
ATOM 717 C C . THR A 1 93 ? 6.923 -21.165 -1.878 1.00 98.31 93 THR A C 1
ATOM 719 O O . THR A 1 93 ? 6.593 -20.058 -2.304 1.00 98.31 93 THR A O 1
ATOM 722 N N . LYS A 1 94 ? 8.190 -21.467 -1.570 1.00 98.38 94 LYS A N 1
ATOM 723 C CA . LYS A 1 94 ? 9.325 -20.581 -1.847 1.00 98.38 94 LYS A CA 1
ATOM 724 C C . LYS A 1 94 ? 9.749 -20.739 -3.307 1.00 98.38 94 LYS A C 1
ATOM 726 O O . LYS A 1 94 ? 10.048 -21.850 -3.743 1.00 98.38 94 LYS A O 1
ATOM 731 N N . TYR A 1 95 ? 9.783 -19.631 -4.035 1.00 98.75 95 TYR A N 1
ATOM 732 C CA . TYR A 1 95 ? 10.261 -19.549 -5.409 1.00 98.75 95 TYR A CA 1
ATOM 733 C C . TYR A 1 95 ? 11.510 -18.683 -5.467 1.00 98.75 95 TYR A C 1
ATOM 735 O O . TYR A 1 95 ? 11.574 -17.625 -4.846 1.00 98.75 95 TYR A O 1
ATOM 743 N N . PHE A 1 96 ? 12.488 -19.132 -6.242 1.00 98.81 96 PHE A N 1
ATOM 744 C CA . PHE A 1 96 ? 13.635 -18.337 -6.655 1.00 98.81 96 PHE A CA 1
ATOM 745 C C . PHE A 1 96 ? 13.336 -17.722 -8.015 1.00 98.81 96 PHE A C 1
ATOM 747 O O . PHE A 1 96 ? 12.695 -18.372 -8.844 1.00 98.81 96 PHE A O 1
ATOM 754 N N . TYR A 1 97 ? 13.787 -16.494 -8.251 1.00 98.81 97 TYR A N 1
ATOM 755 C CA . TYR A 1 97 ? 13.589 -15.823 -9.528 1.00 98.81 97 TYR A CA 1
ATOM 756 C C . TYR A 1 97 ? 14.711 -14.842 -9.860 1.00 98.81 97 TYR A C 1
ATOM 758 O O . TYR A 1 97 ? 15.399 -14.336 -8.977 1.00 98.81 97 TYR A O 1
ATOM 766 N N . ARG A 1 98 ? 14.878 -14.551 -11.146 1.00 98.50 98 ARG A N 1
ATOM 767 C CA . ARG A 1 98 ? 15.713 -13.457 -11.651 1.00 98.50 98 ARG A CA 1
ATOM 768 C C . ARG A 1 98 ? 15.042 -12.819 -12.855 1.00 98.50 98 ARG A C 1
ATOM 770 O O . ARG A 1 98 ? 14.265 -13.472 -13.556 1.00 98.50 98 ARG A O 1
ATOM 777 N N . VAL A 1 99 ? 15.350 -11.555 -13.100 1.00 98.44 99 VAL A N 1
ATOM 778 C CA . VAL A 1 99 ? 14.790 -10.794 -14.219 1.00 98.44 99 VAL A CA 1
ATOM 779 C C . VAL A 1 99 ? 15.890 -10.435 -15.199 1.00 98.44 99 VAL A C 1
ATOM 781 O O . VAL A 1 99 ? 17.031 -10.216 -14.798 1.00 98.44 99 VAL A O 1
ATOM 784 N N . GLY A 1 100 ? 15.567 -10.379 -16.482 1.00 96.62 100 GLY A N 1
ATOM 785 C CA . GLY A 1 100 ? 16.495 -9.837 -17.459 1.00 96.62 100 GLY A CA 1
ATOM 786 C C . GLY A 1 100 ? 16.254 -10.302 -18.876 1.00 96.62 100 GLY A C 1
ATOM 787 O O . GLY A 1 100 ? 15.132 -10.646 -19.250 1.00 96.62 100 GLY A O 1
ATOM 788 N N . SER A 1 101 ? 17.307 -10.283 -19.680 1.00 94.81 101 SER A N 1
ATOM 789 C CA . SER A 1 101 ? 17.254 -10.665 -21.087 1.00 94.81 101 SER A CA 1
ATOM 790 C C . SER A 1 101 ? 18.482 -11.489 -21.472 1.00 94.81 101 SER A C 1
ATOM 792 O O . SER A 1 101 ? 19.458 -11.580 -20.723 1.00 94.81 101 SER A O 1
ATOM 794 N N . LYS A 1 102 ? 18.457 -12.109 -22.656 1.00 88.94 102 LYS A N 1
ATOM 795 C CA . LYS A 1 102 ? 19.617 -12.879 -23.126 1.00 88.94 102 LYS A CA 1
ATOM 796 C C . LYS A 1 102 ? 20.785 -11.957 -23.460 1.00 88.94 102 LYS A C 1
ATOM 798 O O . LYS A 1 102 ? 21.930 -12.377 -23.316 1.00 88.94 102 LYS A O 1
ATOM 803 N N . HIS A 1 103 ? 20.504 -10.738 -23.917 1.00 87.81 103 HIS A N 1
ATOM 804 C CA . HIS A 1 103 ? 21.530 -9.794 -24.341 1.00 87.81 103 HIS A CA 1
ATOM 805 C C . HIS A 1 103 ? 22.134 -9.000 -23.178 1.00 87.81 103 HIS A C 1
ATOM 807 O O . HIS A 1 103 ? 23.348 -8.830 -23.115 1.00 87.81 103 HIS A O 1
ATOM 813 N N . THR A 1 104 ? 21.304 -8.534 -22.245 1.00 90.94 104 THR A N 1
ATOM 814 C CA . THR A 1 104 ? 21.744 -7.709 -21.104 1.00 90.94 104 THR A CA 1
ATOM 815 C C . THR A 1 104 ? 22.170 -8.521 -19.885 1.00 90.94 104 THR A C 1
ATOM 817 O O . THR A 1 104 ? 22.691 -7.957 -18.923 1.00 90.94 104 THR A O 1
ATOM 820 N N . GLY A 1 105 ? 21.968 -9.839 -19.920 1.00 93.31 105 GLY A N 1
ATOM 821 C CA . GLY A 1 105 ? 22.138 -10.707 -18.766 1.00 93.31 105 GLY A CA 1
ATOM 822 C C . GLY A 1 105 ? 20.944 -10.636 -17.815 1.00 93.31 105 GLY A C 1
ATOM 823 O O . GLY A 1 105 ? 19.918 -10.015 -18.094 1.00 93.31 105 GLY A O 1
ATOM 824 N N . PHE A 1 106 ? 21.088 -11.312 -16.679 1.00 95.00 106 PHE A N 1
ATOM 825 C CA . PHE A 1 106 ? 20.053 -11.401 -15.656 1.00 95.00 106 PHE A CA 1
ATOM 826 C C . PHE A 1 106 ? 20.518 -10.770 -14.351 1.00 95.00 106 PHE A C 1
ATOM 828 O O . PHE A 1 106 ? 21.713 -10.725 -14.053 1.00 95.00 106 PHE A O 1
ATOM 835 N N . SER A 1 107 ? 19.547 -10.339 -13.553 1.00 96.94 107 SER A N 1
ATOM 836 C CA . SER A 1 107 ? 19.766 -9.907 -12.184 1.00 96.94 107 SER A CA 1
ATOM 837 C C . SER A 1 107 ? 20.366 -11.013 -11.318 1.00 96.94 107 SER A C 1
ATOM 839 O O . SER A 1 107 ? 20.372 -12.196 -11.679 1.00 96.94 107 SER A O 1
ATOM 841 N N . THR A 1 108 ? 20.787 -10.636 -10.108 1.00 95.12 108 THR A N 1
ATOM 842 C CA . THR A 1 108 ? 20.955 -11.625 -9.039 1.00 95.12 108 THR A CA 1
ATOM 843 C C . THR A 1 108 ? 19.657 -12.413 -8.836 1.00 95.12 108 THR A C 1
ATOM 845 O O . THR A 1 108 ? 18.565 -11.943 -9.178 1.00 95.12 108 THR A O 1
ATOM 848 N N . VAL A 1 109 ? 19.783 -13.618 -8.286 1.00 97.81 109 VAL A N 1
ATOM 849 C CA . VAL A 1 109 ? 18.631 -14.444 -7.933 1.00 97.81 109 VAL A CA 1
ATOM 850 C C . VAL A 1 109 ? 18.047 -13.935 -6.618 1.00 97.81 109 VAL A C 1
ATOM 852 O O . VAL A 1 109 ? 18.736 -13.844 -5.602 1.00 97.81 109 VAL A O 1
ATOM 855 N N . TYR A 1 110 ? 16.764 -13.607 -6.653 1.00 98.00 110 TYR A N 1
ATOM 856 C CA . TYR A 1 110 ? 15.934 -13.274 -5.505 1.00 98.00 110 TYR A CA 1
ATOM 857 C C . TYR A 1 110 ? 15.057 -14.469 -5.130 1.00 98.00 110 TYR A C 1
ATOM 859 O O . TYR A 1 110 ? 14.973 -15.459 -5.862 1.00 98.00 110 TYR A O 1
ATOM 867 N N . ALA A 1 111 ? 14.393 -14.387 -3.980 1.00 98.00 111 ALA A N 1
ATOM 868 C CA . ALA A 1 111 ? 13.418 -15.381 -3.566 1.00 98.00 111 ALA A CA 1
ATOM 869 C C . ALA A 1 111 ? 12.213 -14.712 -2.910 1.00 98.00 111 ALA A C 1
ATOM 871 O O . ALA A 1 111 ? 12.377 -13.751 -2.163 1.00 98.00 111 ALA A O 1
ATOM 872 N N . PHE A 1 112 ? 11.032 -15.271 -3.154 1.00 98.25 112 PHE A N 1
ATOM 873 C CA . PHE A 1 112 ? 9.787 -14.897 -2.492 1.00 98.25 112 PHE A CA 1
ATOM 874 C C . PHE A 1 112 ? 9.019 -16.146 -2.071 1.00 98.25 112 PHE A C 1
ATOM 876 O O . PHE A 1 112 ? 9.296 -17.258 -2.535 1.00 98.25 112 PHE A O 1
ATOM 883 N N . LYS A 1 113 ? 8.034 -15.969 -1.194 1.00 98.00 113 LYS A N 1
ATOM 884 C CA . LYS A 1 113 ? 7.128 -17.033 -0.765 1.00 98.00 113 LYS A CA 1
ATOM 885 C C . LYS A 1 113 ? 5.702 -16.656 -1.140 1.00 98.00 113 LYS A C 1
ATOM 887 O O . LYS A 1 113 ? 5.234 -15.580 -0.791 1.00 98.00 113 LYS A O 1
ATOM 892 N N . THR A 1 114 ? 5.013 -17.528 -1.867 1.00 98.38 114 THR A N 1
ATOM 893 C CA . THR A 1 114 ? 3.579 -17.351 -2.138 1.00 98.38 114 THR A CA 1
ATOM 894 C C . THR A 1 114 ? 2.774 -17.516 -0.854 1.00 98.38 114 THR A C 1
ATOM 896 O O . THR A 1 114 ? 3.104 -18.372 -0.024 1.00 98.38 114 THR A O 1
ATOM 899 N N . LEU A 1 115 ? 1.664 -16.791 -0.751 1.00 97.56 115 LEU A N 1
ATOM 900 C CA . LEU A 1 115 ? 0.735 -16.897 0.370 1.00 97.56 115 LEU A CA 1
ATOM 901 C C . LEU A 1 115 ? 0.148 -18.312 0.495 1.00 97.56 115 LEU A C 1
ATOM 903 O O . LEU A 1 115 ? 0.137 -19.100 -0.455 1.00 97.56 115 LEU A O 1
ATOM 907 N N . GLN A 1 116 ? -0.328 -18.657 1.690 1.00 95.88 116 GLN A N 1
ATOM 908 C CA . GLN A 1 116 ? -1.112 -19.877 1.869 1.00 95.88 116 GLN A CA 1
ATOM 909 C C . GLN A 1 116 ? -2.561 -19.633 1.436 1.00 95.88 116 GLN A C 1
ATOM 911 O O . GLN A 1 116 ? -3.073 -18.517 1.520 1.00 95.88 116 GLN A O 1
ATOM 916 N N . LYS A 1 117 ? -3.234 -20.698 1.006 1.00 92.69 117 LYS A N 1
ATOM 917 C CA . LYS A 1 117 ? -4.628 -20.642 0.567 1.00 92.69 117 LYS A CA 1
ATOM 918 C C . LYS A 1 117 ? -5.607 -20.600 1.748 1.00 92.69 117 LYS A C 1
ATOM 920 O O . LYS A 1 117 ? -5.448 -21.352 2.709 1.00 92.69 117 LYS A O 1
ATOM 925 N N . GLY A 1 118 ? -6.685 -19.831 1.594 1.00 89.12 118 GLY A N 1
ATOM 926 C CA . GLY A 1 118 ? -7.858 -19.840 2.481 1.00 89.12 118 GLY A CA 1
ATOM 927 C C . GLY A 1 118 ? -7.762 -18.915 3.700 1.00 89.12 118 GLY A C 1
ATOM 928 O O . GLY A 1 118 ? -6.713 -18.339 3.988 1.00 89.12 118 GLY A O 1
ATOM 929 N N . GLY A 1 119 ? -8.872 -18.789 4.434 1.00 89.12 119 GLY A N 1
ATOM 930 C CA . GLY A 1 119 ? -9.056 -17.820 5.521 1.00 89.12 119 GLY A CA 1
ATOM 931 C C . GLY A 1 119 ? -8.349 -18.144 6.841 1.00 89.12 119 GLY A C 1
ATOM 932 O O . GLY A 1 119 ? -8.337 -17.332 7.760 1.00 89.12 119 GLY A O 1
ATOM 933 N N . LYS A 1 120 ? -7.756 -19.336 6.968 1.00 90.12 120 LYS A N 1
ATOM 934 C CA . LYS A 1 120 ? -7.145 -19.819 8.225 1.00 90.12 120 LYS A CA 1
ATOM 935 C C . LYS A 1 120 ? -5.654 -19.527 8.353 1.00 90.12 120 LYS A C 1
ATOM 937 O O . LYS A 1 120 ? -5.087 -19.713 9.426 1.00 90.12 120 LYS A O 1
ATOM 942 N N . PHE A 1 121 ? -5.014 -19.127 7.262 1.00 93.94 121 PHE A N 1
ATOM 943 C CA . PHE A 1 121 ? -3.628 -18.691 7.284 1.00 93.94 121 PHE A CA 1
ATOM 944 C C . PHE A 1 121 ? -3.510 -17.396 8.085 1.00 93.94 121 PHE A C 1
ATOM 946 O O . PHE A 1 121 ? -4.274 -16.478 7.831 1.00 93.94 121 PHE A O 1
ATOM 953 N N . LEU A 1 122 ? -2.578 -17.325 9.035 1.00 96.62 122 LEU A N 1
ATOM 954 C CA . LEU A 1 122 ? -2.363 -16.157 9.892 1.00 96.62 122 LEU A CA 1
ATOM 955 C C . LEU A 1 122 ? -1.150 -15.366 9.375 1.00 96.62 122 LEU A C 1
ATOM 957 O O . LEU A 1 122 ? -0.020 -15.702 9.740 1.00 96.62 122 LEU A O 1
ATOM 961 N N . PRO A 1 123 ? -1.351 -14.382 8.480 1.00 97.12 123 PRO A N 1
ATOM 962 C CA . PRO A 1 123 ? -0.253 -13.643 7.880 1.00 97.12 123 PRO A CA 1
ATOM 963 C C . PRO A 1 123 ? 0.360 -12.637 8.863 1.00 97.12 123 PRO A C 1
ATOM 965 O O . PRO A 1 123 ? -0.211 -12.313 9.909 1.00 97.12 123 PRO A O 1
ATOM 968 N N . LYS A 1 124 ? 1.518 -12.098 8.498 1.00 98.06 124 LYS A N 1
ATOM 969 C CA . LYS A 1 124 ? 2.173 -10.988 9.196 1.00 98.06 124 LYS A CA 1
ATOM 970 C C . LYS A 1 124 ? 2.427 -9.841 8.235 1.00 98.06 124 LYS A C 1
ATOM 972 O O . LYS A 1 124 ? 2.939 -10.066 7.136 1.00 98.06 124 LYS A O 1
ATOM 977 N N . PHE A 1 125 ? 2.110 -8.623 8.655 1.00 98.69 125 PHE A N 1
ATOM 978 C CA . PHE A 1 125 ? 2.249 -7.429 7.827 1.00 98.69 125 PHE A CA 1
ATOM 979 C C . PHE A 1 125 ? 3.185 -6.404 8.453 1.00 98.69 125 PHE A C 1
ATOM 981 O O . PHE A 1 125 ? 3.193 -6.239 9.673 1.00 98.69 125 PHE A O 1
ATOM 988 N N . ALA A 1 126 ? 3.906 -5.681 7.599 1.00 98.62 126 ALA A N 1
ATOM 989 C CA . ALA A 1 126 ? 4.413 -4.351 7.919 1.00 98.62 126 ALA A CA 1
ATOM 990 C C . ALA A 1 126 ? 3.540 -3.316 7.200 1.00 98.62 126 ALA A C 1
ATOM 992 O O . ALA A 1 126 ? 3.196 -3.510 6.032 1.00 98.62 126 ALA A O 1
ATOM 993 N N . ILE A 1 127 ? 3.162 -2.248 7.894 1.00 98.81 127 ILE A N 1
ATOM 994 C CA . ILE A 1 127 ? 2.261 -1.203 7.404 1.00 98.81 127 ILE A CA 1
ATOM 995 C C . ILE A 1 127 ? 2.862 0.145 7.781 1.00 98.81 127 ILE A C 1
ATOM 997 O O . ILE A 1 127 ? 3.196 0.355 8.947 1.00 98.81 127 ILE A O 1
ATOM 1001 N N . TYR A 1 128 ? 3.011 1.033 6.805 1.00 98.50 128 TYR A N 1
ATOM 1002 C CA . TYR A 1 128 ? 3.513 2.389 7.018 1.00 98.50 128 TYR A CA 1
ATOM 1003 C C . TYR A 1 128 ? 3.173 3.306 5.843 1.00 98.50 128 TYR A C 1
ATOM 1005 O O . TYR A 1 128 ? 2.989 2.829 4.728 1.00 98.50 128 TYR A O 1
ATOM 1013 N N . GLY A 1 129 ? 3.113 4.611 6.074 1.00 98.19 129 GLY A N 1
ATOM 1014 C CA . GLY A 1 129 ? 3.164 5.641 5.033 1.00 98.19 129 GLY A CA 1
ATOM 1015 C C . GLY A 1 129 ? 4.484 6.407 5.083 1.00 98.19 129 GLY A C 1
ATOM 1016 O O . GLY A 1 129 ? 5.303 6.168 5.977 1.00 98.19 129 GLY A O 1
ATOM 1017 N N . ASP A 1 130 ? 4.657 7.350 4.156 1.00 98.12 130 ASP A N 1
ATOM 1018 C CA . ASP A 1 130 ? 5.550 8.500 4.354 1.00 98.12 130 ASP A CA 1
ATOM 1019 C C . ASP A 1 130 ? 7.028 8.103 4.460 1.00 98.12 130 ASP A C 1
ATOM 1021 O O . ASP A 1 130 ? 7.828 8.728 5.168 1.00 98.12 130 ASP A O 1
ATOM 1025 N N . LEU A 1 131 ? 7.399 7.032 3.751 1.00 97.06 131 LEU A N 1
ATOM 1026 C CA . LEU A 1 131 ? 8.790 6.650 3.578 1.00 97.06 131 LEU A CA 1
ATOM 1027 C C . LEU A 1 131 ? 9.369 7.417 2.385 1.00 97.06 131 LEU A C 1
ATOM 1029 O O . LEU A 1 131 ? 9.166 7.077 1.213 1.00 97.06 131 LEU A O 1
ATOM 1033 N N . GLY A 1 132 ? 10.149 8.441 2.703 1.00 90.69 132 GLY A N 1
ATOM 1034 C CA . GLY A 1 132 ? 10.876 9.234 1.730 1.00 90.69 132 GLY A CA 1
ATOM 1035 C C . GLY A 1 132 ? 12.222 8.653 1.335 1.00 90.69 132 GLY A C 1
ATOM 1036 O O . GLY A 1 132 ? 12.596 7.539 1.682 1.00 90.69 132 GLY A O 1
ATOM 1037 N N . TYR A 1 133 ? 12.964 9.454 0.582 1.00 86.94 133 TYR A N 1
ATOM 1038 C CA . TYR A 1 133 ? 14.395 9.275 0.365 1.00 86.94 133 TYR A CA 1
ATOM 1039 C C . TYR A 1 133 ? 15.158 10.295 1.225 1.00 86.94 133 TYR A C 1
ATOM 1041 O O . TYR A 1 133 ? 14.576 11.281 1.668 1.00 86.94 133 TYR A O 1
ATOM 1049 N N . GLN A 1 134 ? 16.461 10.096 1.446 1.00 84.94 134 GLN A N 1
ATOM 1050 C CA . GLN A 1 134 ? 17.349 10.940 2.280 1.00 84.94 134 GLN A CA 1
ATOM 1051 C C . GLN A 1 134 ? 17.187 10.765 3.799 1.00 84.94 134 GLN A C 1
ATOM 1053 O O . GLN A 1 134 ? 18.194 10.767 4.502 1.00 84.94 134 GLN A O 1
ATOM 1058 N N . ASN A 1 135 ? 15.967 10.567 4.302 1.00 89.31 135 ASN A N 1
ATOM 1059 C CA . ASN A 1 135 ? 15.687 10.320 5.724 1.00 89.31 135 ASN A CA 1
ATOM 1060 C C . ASN A 1 135 ? 14.868 9.032 5.928 1.00 89.31 135 ASN A C 1
ATOM 1062 O O . ASN A 1 135 ? 13.929 8.985 6.709 1.00 89.31 135 ASN A O 1
ATOM 1066 N N . GLU A 1 136 ? 15.208 7.987 5.180 1.00 88.75 136 GLU A N 1
ATOM 1067 C CA . GLU A 1 136 ? 14.520 6.689 5.141 1.00 88.75 136 GLU A CA 1
ATOM 1068 C C . GLU A 1 136 ? 14.798 5.817 6.387 1.00 88.75 136 GLU A C 1
ATOM 1070 O O . GLU A 1 136 ? 15.362 4.725 6.296 1.00 88.75 136 GLU A O 1
ATOM 1075 N N . GLN A 1 137 ? 14.432 6.321 7.570 1.00 92.56 137 GLN A N 1
ATOM 1076 C CA . GLN A 1 137 ? 14.806 5.775 8.885 1.00 92.56 137 GLN A CA 1
ATOM 1077 C C . GLN A 1 137 ? 14.393 4.311 9.089 1.00 92.56 137 GLN A C 1
ATOM 1079 O O . GLN A 1 137 ? 15.180 3.522 9.613 1.00 92.56 137 GLN A O 1
ATOM 1084 N N . SER A 1 138 ? 13.224 3.903 8.590 1.00 95.31 138 SER A N 1
ATOM 1085 C CA . SER A 1 138 ? 12.747 2.523 8.743 1.00 95.31 138 SER A CA 1
ATOM 1086 C C . SER A 1 138 ? 13.407 1.506 7.814 1.00 95.31 138 SER A C 1
ATOM 1088 O O . SER A 1 138 ? 13.300 0.298 8.040 1.00 95.31 138 SER A O 1
ATOM 1090 N N . ILE A 1 139 ? 14.123 1.934 6.769 1.00 94.94 139 ILE A N 1
ATOM 1091 C CA . ILE A 1 139 ? 14.652 1.016 5.751 1.00 94.94 139 ILE A CA 1
ATOM 1092 C C . ILE A 1 139 ? 15.657 -0.014 6.296 1.00 94.94 139 ILE A C 1
ATOM 1094 O O . ILE A 1 139 ? 15.544 -1.187 5.925 1.00 94.94 139 ILE A O 1
ATOM 1098 N N . PRO A 1 140 ? 16.639 0.341 7.147 1.00 92.81 140 PRO A N 1
ATOM 1099 C CA . PRO A 1 140 ? 17.545 -0.636 7.752 1.00 92.81 140 PRO A CA 1
ATOM 1100 C C . PRO A 1 140 ? 16.816 -1.720 8.561 1.00 92.81 140 PRO A C 1
ATOM 1102 O O . PRO A 1 140 ? 17.156 -2.900 8.444 1.00 92.81 140 PRO A O 1
ATOM 1105 N N . TYR A 1 141 ? 15.782 -1.344 9.317 1.00 93.88 141 TYR A N 1
ATOM 1106 C CA . TYR A 1 141 ? 14.991 -2.262 10.141 1.00 93.88 141 TYR A CA 1
ATOM 1107 C C . TYR A 1 141 ? 14.098 -3.168 9.289 1.00 93.88 141 TYR A C 1
ATOM 1109 O O . TYR A 1 141 ? 14.100 -4.385 9.472 1.00 93.88 141 TYR A O 1
ATOM 1117 N N . LEU A 1 142 ? 13.423 -2.608 8.281 1.00 95.81 142 LEU A N 1
ATOM 1118 C CA . LEU A 1 142 ? 12.642 -3.382 7.312 1.00 95.81 142 LEU A CA 1
ATOM 1119 C C . LEU A 1 142 ? 13.513 -4.404 6.570 1.00 95.81 142 LEU A C 1
ATOM 1121 O O . LEU A 1 142 ? 13.104 -5.551 6.393 1.00 95.81 142 LEU A O 1
ATOM 1125 N N . LYS A 1 143 ? 14.737 -4.024 6.174 1.00 95.06 143 LYS A N 1
ATOM 1126 C CA . LYS A 1 143 ? 15.710 -4.945 5.558 1.00 95.06 143 LYS A CA 1
ATOM 1127 C C . LYS A 1 143 ? 16.020 -6.117 6.488 1.00 95.06 143 LYS A C 1
ATOM 1129 O O . LYS A 1 143 ? 15.943 -7.265 6.054 1.00 95.06 143 LYS A O 1
ATOM 1134 N N . GLN A 1 144 ? 16.316 -5.835 7.756 1.00 93.81 144 GLN A N 1
ATOM 1135 C CA . GLN A 1 144 ? 16.622 -6.863 8.749 1.00 93.81 144 GLN A CA 1
ATOM 1136 C C . GLN A 1 144 ? 15.436 -7.809 8.993 1.00 93.81 144 GLN A C 1
ATOM 1138 O O . GLN A 1 144 ? 15.617 -9.022 9.095 1.00 93.81 144 GLN A O 1
ATOM 1143 N N . ASP A 1 145 ? 14.225 -7.275 9.093 1.00 95.06 145 ASP A N 1
ATOM 1144 C CA . ASP A 1 145 ? 13.024 -8.068 9.346 1.00 95.06 145 ASP A CA 1
ATOM 1145 C C . ASP A 1 145 ? 12.639 -8.957 8.162 1.00 95.06 145 ASP A C 1
ATOM 1147 O O . ASP A 1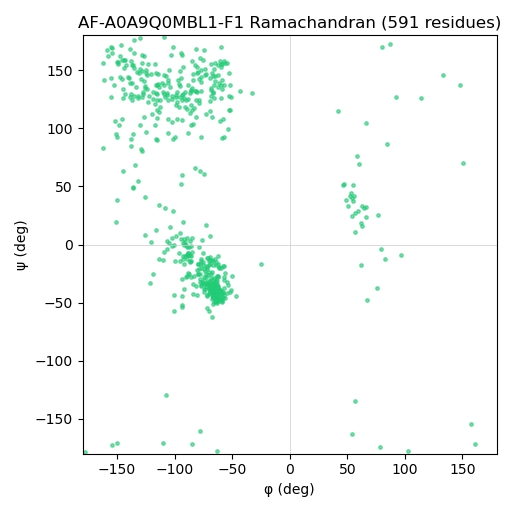 145 ? 12.243 -10.110 8.343 1.00 95.06 145 ASP A O 1
ATOM 1151 N N . VAL A 1 146 ? 12.791 -8.447 6.939 1.00 95.62 146 VAL A N 1
ATOM 1152 C CA . VAL A 1 146 ? 12.572 -9.223 5.712 1.00 95.62 146 VAL A CA 1
ATOM 1153 C C . VAL A 1 146 ? 13.589 -10.355 5.592 1.00 95.62 146 VAL A C 1
ATOM 1155 O O . VAL A 1 146 ? 13.222 -11.467 5.218 1.00 95.62 146 VAL A O 1
ATOM 1158 N N . GLU A 1 147 ? 14.850 -10.120 5.959 1.00 93.31 147 GLU A N 1
ATOM 1159 C CA . GLU A 1 147 ? 15.878 -11.170 6.012 1.00 93.31 147 GLU A CA 1
ATOM 1160 C C . GLU A 1 147 ? 15.567 -12.252 7.054 1.00 93.31 147 GLU A C 1
ATOM 1162 O O . GLU A 1 147 ? 15.926 -13.413 6.862 1.00 93.31 147 GLU A O 1
ATOM 1167 N N . LYS A 1 148 ? 14.844 -11.896 8.121 1.00 94.44 148 LYS A N 1
ATOM 1168 C CA . LYS A 1 148 ? 14.318 -12.824 9.133 1.00 94.44 148 LYS A CA 1
ATOM 1169 C C . LYS A 1 148 ? 12.974 -13.457 8.747 1.00 94.44 148 LYS A C 1
ATOM 1171 O O . LYS A 1 148 ? 12.387 -14.152 9.573 1.00 94.44 148 LYS A O 1
ATOM 1176 N N . GLU A 1 149 ? 12.481 -13.219 7.529 1.00 94.62 149 GLU A N 1
ATOM 1177 C CA . GLU A 1 149 ? 11.184 -13.702 7.032 1.00 94.62 149 GLU A CA 1
ATOM 1178 C C . GLU A 1 149 ? 10.008 -13.319 7.970 1.00 94.62 149 GLU A C 1
ATOM 1180 O O . GLU A 1 149 ? 9.105 -14.116 8.227 1.00 94.62 149 GLU A O 1
ATOM 1185 N N . MET A 1 150 ? 10.019 -12.095 8.523 1.00 96.06 150 MET A N 1
ATOM 1186 C CA . MET A 1 150 ? 9.013 -11.646 9.502 1.00 96.06 150 MET A CA 1
ATOM 1187 C C . MET A 1 150 ? 7.663 -11.238 8.900 1.00 96.06 150 MET A C 1
ATOM 1189 O O . MET A 1 150 ? 6.686 -11.170 9.648 1.00 96.06 150 MET A O 1
ATOM 1193 N N . TYR A 1 151 ? 7.595 -10.990 7.589 1.00 98.12 151 TYR A N 1
ATOM 1194 C CA . TYR A 1 151 ? 6.398 -10.487 6.908 1.00 98.12 151 TYR A CA 1
ATOM 1195 C C . TYR A 1 151 ? 6.036 -11.323 5.687 1.00 98.12 151 TYR A C 1
ATOM 1197 O O . TYR A 1 151 ? 6.906 -11.740 4.923 1.00 98.12 151 TYR A O 1
ATOM 1205 N N . ASP A 1 152 ? 4.733 -11.501 5.484 1.00 98.38 152 ASP A N 1
ATOM 1206 C CA . ASP A 1 152 ? 4.155 -12.108 4.287 1.00 98.38 152 ASP A CA 1
ATOM 1207 C C . ASP A 1 152 ? 3.768 -11.051 3.243 1.00 98.38 152 ASP A C 1
ATOM 1209 O O . ASP A 1 152 ? 3.786 -11.340 2.048 1.00 98.38 152 ASP A O 1
ATOM 1213 N N . VAL A 1 153 ? 3.418 -9.834 3.684 1.00 98.75 153 VAL A N 1
ATOM 1214 C CA . VAL A 1 153 ? 3.047 -8.692 2.830 1.00 98.75 153 VAL A CA 1
ATOM 1215 C C . VAL A 1 153 ? 3.483 -7.385 3.498 1.00 98.75 153 VAL A C 1
ATOM 1217 O O . VAL A 1 153 ? 3.410 -7.257 4.721 1.00 98.75 153 VAL A O 1
ATOM 1220 N N . ILE A 1 154 ? 3.918 -6.408 2.705 1.00 98.88 154 ILE A N 1
ATOM 1221 C CA . ILE A 1 154 ? 4.194 -5.038 3.151 1.00 98.88 154 ILE A CA 1
ATOM 1222 C C . ILE A 1 154 ? 3.191 -4.094 2.488 1.00 98.88 154 ILE A C 1
ATOM 1224 O O . ILE A 1 154 ? 2.953 -4.205 1.286 1.00 98.88 154 ILE A O 1
ATOM 1228 N N . PHE A 1 155 ? 2.635 -3.164 3.260 1.00 98.94 155 PHE A N 1
ATOM 1229 C CA . PHE A 1 155 ? 1.717 -2.129 2.793 1.00 98.94 155 PHE A CA 1
ATOM 1230 C C . PHE A 1 155 ? 2.351 -0.745 2.971 1.00 98.94 155 PHE A C 1
ATOM 1232 O O . PHE A 1 155 ? 2.599 -0.329 4.102 1.00 98.94 155 PHE A O 1
ATOM 1239 N N . HIS A 1 156 ? 2.598 -0.041 1.863 1.00 98.81 156 HIS A N 1
ATOM 1240 C CA . HIS A 1 156 ? 3.086 1.341 1.855 1.00 98.81 156 HIS A CA 1
ATOM 1241 C C . HIS A 1 156 ? 1.956 2.300 1.457 1.00 98.81 156 HIS A C 1
ATOM 1243 O O . HIS A 1 156 ? 1.521 2.346 0.303 1.00 98.81 156 HIS A O 1
ATOM 1249 N N . VAL A 1 157 ? 1.467 3.052 2.434 1.00 98.31 157 VAL A N 1
ATOM 1250 C CA . VAL A 1 157 ? 0.251 3.862 2.378 1.00 98.31 157 VAL A CA 1
ATOM 1251 C C . VAL A 1 157 ? 0.558 5.314 1.968 1.00 98.31 157 VAL A C 1
ATOM 1253 O O . VAL A 1 157 ? 0.260 6.251 2.703 1.00 98.31 157 VAL A O 1
ATOM 1256 N N . GLY A 1 158 ? 1.140 5.492 0.777 1.00 98.19 158 GLY A N 1
ATOM 1257 C CA . GLY A 1 158 ? 1.386 6.797 0.139 1.00 98.19 158 GLY A CA 1
ATOM 1258 C C . GLY A 1 158 ? 2.612 7.574 0.632 1.00 98.19 158 GLY A C 1
ATOM 1259 O O . GLY A 1 158 ? 3.237 7.195 1.619 1.00 98.19 158 GLY A O 1
ATOM 1260 N N . ASP A 1 159 ? 2.929 8.649 -0.094 1.00 98.50 159 ASP A N 1
ATOM 1261 C CA . ASP A 1 159 ? 4.063 9.569 0.082 1.00 98.50 159 ASP A CA 1
ATOM 1262 C C . ASP A 1 159 ? 5.430 8.889 -0.031 1.00 98.50 159 ASP A C 1
ATOM 1264 O O . ASP A 1 159 ? 6.216 8.741 0.906 1.00 98.50 159 ASP A O 1
ATOM 1268 N N . MET A 1 160 ? 5.724 8.481 -1.262 1.00 97.19 160 MET A N 1
ATOM 1269 C CA . MET A 1 160 ? 6.926 7.756 -1.637 1.00 97.19 160 MET A CA 1
ATOM 1270 C C . MET A 1 160 ? 7.999 8.691 -2.154 1.00 97.19 160 MET A C 1
ATOM 1272 O O . MET A 1 160 ? 7.755 9.547 -3.004 1.00 97.19 160 MET A O 1
ATOM 1276 N N . ALA A 1 161 ? 9.236 8.469 -1.710 1.00 96.62 161 ALA A N 1
ATOM 1277 C CA . ALA A 1 161 ? 10.417 9.243 -2.104 1.00 96.62 161 ALA A CA 1
ATOM 1278 C C . ALA A 1 161 ? 10.382 10.739 -1.735 1.00 96.62 161 ALA A C 1
ATOM 1280 O O . ALA A 1 161 ? 11.453 11.344 -1.703 1.00 96.62 161 ALA A O 1
ATOM 1281 N N . TYR A 1 162 ? 9.200 11.289 -1.432 1.00 96.56 162 TYR A N 1
ATOM 1282 C CA . TYR A 1 162 ? 8.871 12.708 -1.349 1.00 96.56 162 TYR A CA 1
ATOM 1283 C C . TYR A 1 162 ? 9.170 13.366 -2.688 1.00 96.56 162 TYR A C 1
ATOM 1285 O O . TYR A 1 162 ? 10.190 14.026 -2.862 1.00 96.56 162 TYR A O 1
ATOM 1293 N N . ASP A 1 163 ? 8.252 13.099 -3.624 1.00 96.88 163 ASP A N 1
ATOM 1294 C CA . ASP A 1 163 ? 8.213 13.545 -5.017 1.00 96.88 163 ASP A CA 1
ATOM 1295 C C . ASP A 1 163 ? 9.028 12.682 -5.997 1.00 96.88 163 ASP A C 1
ATOM 1297 O O . ASP A 1 163 ? 10.155 12.986 -6.393 1.00 96.88 163 ASP A O 1
ATOM 1301 N N . LEU A 1 164 ? 8.396 11.619 -6.511 1.00 97.31 164 LEU A N 1
ATOM 1302 C CA . LEU A 1 164 ? 8.976 10.690 -7.503 1.00 97.31 164 LEU A CA 1
ATOM 1303 C C . LEU A 1 164 ? 9.469 11.346 -8.809 1.00 97.31 164 LEU A C 1
ATOM 1305 O O . LEU A 1 164 ? 10.193 10.708 -9.584 1.00 97.31 164 LEU A O 1
ATOM 1309 N N . HIS A 1 165 ? 9.012 12.563 -9.099 1.00 97.25 165 HIS A N 1
ATOM 1310 C CA . HIS A 1 165 ? 9.294 13.301 -10.328 1.00 97.25 165 HIS A CA 1
ATOM 1311 C C . HIS A 1 165 ? 10.524 14.208 -10.228 1.00 97.25 165 HIS A C 1
ATOM 1313 O O . HIS A 1 165 ? 11.093 14.589 -11.256 1.00 97.25 165 HIS A O 1
ATOM 1319 N N . GLU A 1 166 ? 10.983 14.511 -9.013 1.00 96.50 166 GLU A N 1
ATOM 1320 C CA . GLU A 1 166 ? 12.138 15.374 -8.804 1.00 96.50 166 GLU A CA 1
ATOM 1321 C C . GLU A 1 166 ? 13.409 14.827 -9.456 1.00 96.50 166 GLU A C 1
ATOM 1323 O O . GLU A 1 166 ? 13.582 13.622 -9.674 1.00 96.50 166 GLU A O 1
ATOM 1328 N N . ARG A 1 167 ? 14.329 15.752 -9.762 1.00 96.00 167 ARG A N 1
ATOM 1329 C CA . ARG A 1 167 ? 15.604 15.454 -10.431 1.00 96.00 167 ARG A CA 1
ATOM 1330 C C . ARG A 1 167 ? 15.391 14.645 -11.717 1.00 96.00 167 ARG A C 1
ATOM 1332 O O . ARG A 1 167 ? 16.115 13.689 -11.977 1.00 96.00 167 ARG A O 1
ATOM 1339 N N . HIS A 1 168 ? 14.373 15.012 -12.501 1.00 95.56 168 HIS A N 1
ATOM 1340 C CA . HIS A 1 168 ? 13.991 14.308 -13.731 1.00 95.56 168 HIS A CA 1
ATOM 1341 C C . HIS A 1 168 ? 13.716 12.815 -13.491 1.00 95.56 168 HIS A C 1
ATOM 1343 O O . HIS A 1 168 ? 14.151 11.952 -14.248 1.00 95.56 168 HIS A O 1
ATOM 1349 N N . GLY A 1 169 ? 13.024 12.494 -12.397 1.00 95.88 169 GLY A N 1
ATOM 1350 C CA . GLY A 1 169 ? 12.714 11.124 -11.997 1.00 95.88 169 GLY A CA 1
ATOM 1351 C C . GLY A 1 169 ? 13.848 10.360 -11.306 1.00 95.88 169 GLY A C 1
ATOM 1352 O O . GLY A 1 169 ? 13.594 9.244 -10.846 1.00 95.88 169 GLY A O 1
ATOM 1353 N N . GLU A 1 170 ? 15.057 10.920 -11.174 1.00 95.94 170 GLU A N 1
ATOM 1354 C CA . GLU A 1 170 ? 16.140 10.265 -10.424 1.00 95.94 170 GLU A CA 1
ATOM 1355 C C . GLU A 1 170 ? 15.814 10.144 -8.935 1.00 95.94 170 GLU A C 1
ATOM 1357 O O . GLU A 1 170 ? 16.203 9.158 -8.318 1.00 95.94 170 GLU A O 1
ATOM 1362 N N . GLN A 1 171 ? 15.016 11.060 -8.373 1.00 96.44 171 GLN A N 1
ATOM 1363 C CA . GLN A 1 171 ? 14.512 10.923 -7.004 1.00 96.44 171 GLN A CA 1
ATOM 1364 C C . GLN A 1 171 ? 13.710 9.626 -6.824 1.00 96.44 171 GLN A C 1
ATOM 1366 O O . GLN A 1 171 ? 13.949 8.858 -5.889 1.00 96.44 171 GLN A O 1
ATOM 1371 N N . GLY A 1 172 ? 12.810 9.333 -7.764 1.00 97.00 172 GLY A N 1
ATOM 1372 C CA . GLY A 1 172 ? 12.097 8.061 -7.782 1.00 97.00 172 GLY A CA 1
ATOM 1373 C C . GLY A 1 172 ? 13.021 6.863 -8.023 1.00 97.00 172 GLY A C 1
ATOM 1374 O O . GLY A 1 172 ? 12.840 5.829 -7.391 1.00 97.00 172 GLY A O 1
ATOM 1375 N N . ASN A 1 173 ? 14.032 6.982 -8.891 1.00 96.69 173 ASN A N 1
ATOM 1376 C CA . ASN A 1 173 ? 14.982 5.888 -9.133 1.00 96.69 173 ASN A CA 1
ATOM 1377 C C . ASN A 1 173 ? 15.796 5.548 -7.876 1.00 96.69 173 ASN A C 1
ATOM 1379 O O . ASN A 1 173 ? 15.943 4.374 -7.541 1.00 96.69 173 ASN A O 1
ATOM 1383 N N . ASP A 1 174 ? 16.290 6.560 -7.166 1.00 96.75 174 ASP A N 1
ATOM 1384 C CA . ASP A 1 174 ? 17.060 6.386 -5.937 1.00 96.75 174 ASP A CA 1
ATOM 1385 C C . ASP A 1 174 ? 16.228 5.721 -4.832 1.00 96.75 174 ASP A C 1
ATOM 1387 O O . ASP A 1 174 ? 16.680 4.755 -4.212 1.00 96.75 174 ASP A O 1
ATOM 1391 N N . PHE A 1 175 ? 14.985 6.172 -4.649 1.00 97.88 175 PHE A N 1
ATOM 1392 C CA . PHE A 1 175 ? 14.039 5.544 -3.729 1.00 97.88 175 PHE A CA 1
ATOM 1393 C C . PHE A 1 175 ? 13.783 4.075 -4.091 1.00 97.88 175 PHE A C 1
ATOM 1395 O O . PHE A 1 175 ? 13.928 3.188 -3.249 1.00 97.88 175 PHE A O 1
ATOM 1402 N N . MET A 1 176 ? 13.486 3.786 -5.362 1.00 98.25 176 MET A N 1
ATOM 1403 C CA . MET A 1 176 ? 13.211 2.419 -5.805 1.00 98.25 176 MET A CA 1
ATOM 1404 C C . MET A 1 176 ? 14.425 1.488 -5.632 1.00 98.25 176 MET A C 1
ATOM 1406 O O . MET A 1 176 ? 14.264 0.333 -5.235 1.00 98.25 176 MET A O 1
ATOM 1410 N N . ARG A 1 177 ? 15.652 1.984 -5.860 1.00 97.00 177 ARG A N 1
ATOM 1411 C CA . ARG A 1 177 ? 16.897 1.247 -5.559 1.00 97.00 177 ARG A CA 1
ATOM 1412 C C . ARG A 1 177 ? 17.064 0.993 -4.058 1.00 97.00 177 ARG A C 1
ATOM 1414 O O . ARG A 1 177 ? 17.577 -0.058 -3.670 1.00 97.00 177 ARG A O 1
ATOM 1421 N N . SER A 1 178 ? 16.646 1.930 -3.205 1.00 96.25 178 SER A N 1
ATOM 1422 C CA . SER A 1 178 ? 16.720 1.769 -1.750 1.00 96.25 178 SER A CA 1
ATOM 1423 C C . SER A 1 178 ? 15.793 0.663 -1.238 1.00 96.25 178 SER A C 1
ATOM 1425 O O . SER A 1 178 ? 16.236 -0.195 -0.453 1.00 96.25 178 SER A O 1
ATOM 1427 N N . ILE A 1 179 ? 14.546 0.633 -1.733 1.00 97.75 179 ILE A N 1
ATOM 1428 C CA . ILE A 1 179 ? 13.529 -0.345 -1.322 1.00 97.75 179 ILE A CA 1
ATOM 1429 C C . ILE A 1 179 ? 13.689 -1.719 -1.984 1.00 97.75 179 ILE A C 1
ATOM 1431 O O . ILE A 1 179 ? 13.149 -2.688 -1.459 1.00 97.75 179 ILE A O 1
ATOM 1435 N N . GLU A 1 180 ? 14.447 -1.858 -3.080 1.00 98.06 180 GLU A N 1
ATOM 1436 C CA . GLU A 1 180 ? 14.618 -3.132 -3.810 1.00 98.06 180 GLU A CA 1
ATOM 1437 C C . GLU A 1 180 ? 15.021 -4.298 -2.889 1.00 98.06 180 GLU A C 1
ATOM 1439 O O . GLU A 1 180 ? 14.494 -5.402 -3.006 1.00 98.06 180 GLU A O 1
ATOM 1444 N N . LYS A 1 181 ? 15.888 -4.061 -1.893 1.00 92.31 181 LYS A N 1
ATOM 1445 C CA . LYS A 1 181 ? 16.317 -5.111 -0.940 1.00 92.31 181 LYS A CA 1
ATOM 1446 C C . LYS A 1 181 ? 15.179 -5.665 -0.068 1.00 92.31 181 LYS A C 1
ATOM 1448 O O . LYS A 1 181 ? 15.342 -6.723 0.540 1.00 92.31 181 LYS A O 1
ATOM 1453 N N . VAL A 1 182 ? 14.073 -4.937 0.019 1.00 97.88 182 VAL A N 1
ATOM 1454 C CA . VAL A 1 182 ? 12.845 -5.304 0.728 1.00 97.88 182 VAL A CA 1
ATOM 1455 C C . VAL A 1 182 ? 11.812 -5.810 -0.281 1.00 97.88 182 VAL A C 1
ATOM 1457 O O . VAL A 1 182 ? 11.375 -6.960 -0.208 1.00 97.88 182 VAL A O 1
ATOM 1460 N N . ALA A 1 183 ? 11.488 -4.985 -1.274 1.00 98.62 183 ALA A N 1
ATOM 1461 C CA . ALA A 1 183 ? 10.387 -5.213 -2.199 1.00 98.62 183 ALA A CA 1
ATOM 1462 C C . ALA A 1 183 ? 10.642 -6.349 -3.210 1.00 98.62 183 ALA A C 1
ATOM 1464 O O . ALA A 1 183 ? 9.688 -6.906 -3.746 1.00 98.62 183 ALA A O 1
ATOM 1465 N N . ALA A 1 184 ? 11.896 -6.755 -3.447 1.00 98.56 184 ALA A N 1
ATOM 1466 C CA . ALA A 1 184 ? 12.221 -7.932 -4.262 1.00 98.56 184 ALA A CA 1
ATOM 1467 C C . ALA A 1 184 ? 12.041 -9.275 -3.516 1.00 98.56 184 ALA A C 1
ATOM 1469 O O . ALA A 1 184 ? 12.305 -10.340 -4.072 1.00 98.56 184 ALA A O 1
ATOM 1470 N N . ARG A 1 185 ? 11.661 -9.256 -2.231 1.00 98.50 185 ARG A N 1
ATOM 1471 C CA . ARG A 1 185 ? 11.559 -10.463 -1.386 1.00 98.50 185 ARG A CA 1
ATOM 1472 C C . ARG A 1 185 ? 10.165 -10.675 -0.806 1.00 98.50 185 ARG A C 1
ATOM 1474 O O . ARG A 1 185 ? 9.741 -11.819 -0.652 1.00 98.50 185 ARG A O 1
ATOM 1481 N N . VAL A 1 186 ? 9.459 -9.585 -0.510 1.00 98.69 186 VAL A N 1
ATOM 1482 C CA . VAL A 1 186 ? 8.099 -9.594 0.041 1.00 98.69 186 VAL A CA 1
ATOM 1483 C C . VAL A 1 186 ? 7.195 -8.745 -0.859 1.00 98.69 186 VAL A C 1
ATOM 1485 O O . VAL A 1 186 ? 7.625 -7.663 -1.265 1.00 98.69 186 VAL A O 1
ATOM 1488 N N . PRO A 1 187 ? 5.969 -9.201 -1.186 1.00 98.75 187 PRO A N 1
ATOM 1489 C CA . PRO A 1 187 ? 4.998 -8.401 -1.927 1.00 98.75 187 PRO A CA 1
ATOM 1490 C C . PRO A 1 187 ? 4.780 -7.032 -1.278 1.00 98.75 187 PRO A C 1
ATOM 1492 O O . PRO A 1 187 ? 4.513 -6.944 -0.079 1.00 98.75 187 PRO A O 1
ATOM 1495 N N . TYR A 1 188 ? 4.912 -5.982 -2.084 1.00 98.88 188 TYR A N 1
ATOM 1496 C CA . TYR A 1 188 ? 4.947 -4.587 -1.669 1.00 98.88 188 TYR A CA 1
ATOM 1497 C C . TYR A 1 188 ? 3.739 -3.848 -2.250 1.00 98.88 188 TYR A C 1
ATOM 1499 O O . TYR A 1 188 ? 3.767 -3.363 -3.381 1.00 98.88 188 TYR A O 1
ATOM 1507 N N . MET A 1 189 ? 2.652 -3.828 -1.485 1.00 98.88 189 MET A N 1
ATOM 1508 C CA . MET A 1 189 ? 1.355 -3.288 -1.890 1.00 98.88 189 MET A CA 1
ATOM 1509 C C . MET A 1 189 ? 1.281 -1.801 -1.567 1.00 98.88 189 MET A C 1
ATOM 1511 O O . MET A 1 189 ? 1.729 -1.385 -0.497 1.00 98.88 189 MET A O 1
ATOM 1515 N N . THR A 1 190 ? 0.744 -0.986 -2.476 1.00 98.75 190 THR A N 1
ATOM 1516 C CA . THR A 1 190 ? 0.823 0.471 -2.326 1.00 98.75 190 THR A CA 1
ATOM 1517 C C . THR A 1 190 ? -0.406 1.226 -2.801 1.00 98.75 190 THR A C 1
ATOM 1519 O O . THR A 1 190 ? -1.060 0.799 -3.741 1.00 98.75 190 THR A O 1
ATOM 1522 N N . CYS A 1 191 ? -0.672 2.391 -2.211 1.00 98.56 191 CYS A N 1
ATOM 1523 C CA . CYS A 1 191 ? -1.590 3.406 -2.744 1.00 98.56 191 CYS A CA 1
ATOM 1524 C C . CYS A 1 191 ? -0.873 4.766 -2.829 1.00 98.56 191 CYS A C 1
ATOM 1526 O O . CYS A 1 191 ? 0.160 4.928 -2.174 1.00 98.56 191 CYS A O 1
ATOM 1528 N N . PRO A 1 192 ? -1.378 5.738 -3.611 1.00 98.56 192 PRO A N 1
ATOM 1529 C CA . PRO A 1 192 ? -0.746 7.050 -3.721 1.00 98.56 192 PRO A CA 1
ATOM 1530 C C . PRO A 1 192 ? -1.079 7.961 -2.531 1.00 98.56 192 PRO A C 1
ATOM 1532 O O . PRO A 1 192 ? -2.188 7.905 -1.991 1.00 98.56 192 PRO A O 1
ATOM 1535 N N . GLY A 1 193 ? -0.133 8.832 -2.190 1.00 98.38 19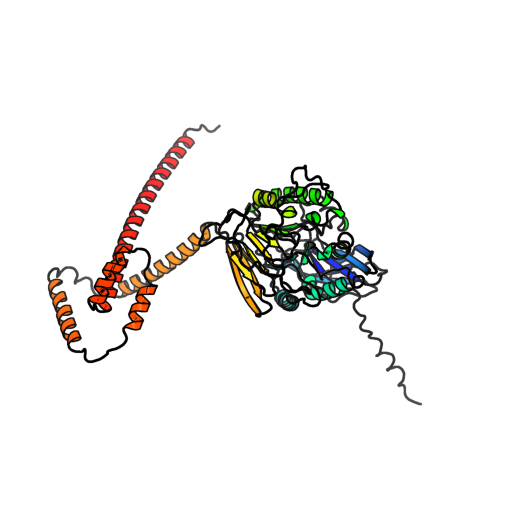3 GLY A N 1
ATOM 1536 C CA . GLY A 1 193 ? -0.308 10.014 -1.352 1.00 98.38 193 GLY A CA 1
ATOM 1537 C C . GLY A 1 193 ? -0.183 11.318 -2.143 1.00 98.38 193 GLY A C 1
ATOM 1538 O O . GLY A 1 193 ? -0.158 11.327 -3.382 1.00 98.38 193 GLY A O 1
ATOM 1539 N N . ASN A 1 194 ? -0.146 12.450 -1.441 1.00 97.81 194 ASN A N 1
ATOM 1540 C CA . ASN A 1 194 ? -0.066 13.767 -2.078 1.00 97.81 194 ASN A CA 1
ATOM 1541 C C . ASN A 1 194 ? 1.246 13.992 -2.834 1.00 97.81 194 ASN A C 1
ATOM 1543 O O . ASN A 1 194 ? 1.214 14.635 -3.887 1.00 97.81 194 ASN A O 1
ATOM 1547 N N . HIS A 1 195 ? 2.376 13.447 -2.385 1.00 98.12 195 HIS A N 1
ATOM 1548 C CA . HIS A 1 195 ? 3.657 13.579 -3.097 1.00 98.12 195 HIS A CA 1
ATOM 1549 C C . HIS A 1 195 ? 3.702 12.791 -4.421 1.00 98.12 195 HIS A C 1
ATOM 1551 O O . HIS A 1 195 ? 4.564 13.023 -5.273 1.00 98.12 195 HIS A O 1
ATOM 1557 N N . GLU A 1 196 ? 2.716 11.927 -4.681 1.00 98.44 196 GLU A N 1
ATOM 1558 C CA . GLU A 1 196 ? 2.580 11.246 -5.967 1.00 98.44 196 GLU A CA 1
ATOM 1559 C C . GLU A 1 196 ? 1.781 12.058 -6.999 1.00 98.44 196 GLU A C 1
ATOM 1561 O O . GLU A 1 196 ? 1.773 11.680 -8.165 1.00 98.44 196 GLU A O 1
ATOM 1566 N N . ASN A 1 197 ? 1.132 13.177 -6.639 1.00 96.94 197 ASN A N 1
ATOM 1567 C CA . ASN A 1 197 ? 0.130 13.852 -7.489 1.00 96.94 197 ASN A CA 1
ATOM 1568 C C . ASN A 1 197 ? 0.641 14.399 -8.836 1.00 96.94 197 ASN A C 1
ATOM 1570 O O . ASN A 1 197 ? -0.165 14.745 -9.713 1.00 96.94 197 ASN A O 1
ATOM 1574 N N . HIS A 1 198 ? 1.956 14.547 -8.997 1.00 96.38 198 HIS A N 1
ATOM 1575 C CA . HIS A 1 198 ? 2.555 15.216 -10.148 1.00 96.38 198 HIS A CA 1
ATOM 1576 C C . HIS A 1 198 ? 2.186 14.544 -11.476 1.00 96.38 198 HIS A C 1
ATOM 1578 O O . HIS A 1 198 ? 2.168 13.318 -11.597 1.00 96.38 198 HIS A O 1
ATOM 1584 N N . GLY A 1 199 ? 1.864 15.366 -12.479 1.00 94.81 199 GLY A N 1
ATOM 1585 C CA . GLY A 1 199 ? 1.475 14.896 -13.808 1.00 94.81 199 GLY A CA 1
ATOM 1586 C C . GLY A 1 199 ? 0.304 13.908 -13.784 1.00 94.81 199 GLY A C 1
ATOM 1587 O O . GLY A 1 199 ? 0.340 12.944 -14.536 1.00 94.81 199 GLY A O 1
ATOM 1588 N N . ASN A 1 200 ? -0.690 14.102 -12.907 1.00 96.12 200 ASN A N 1
ATOM 1589 C CA . ASN A 1 200 ? -1.774 13.141 -12.659 1.00 96.12 200 ASN A CA 1
ATOM 1590 C C . ASN A 1 200 ? -1.250 11.741 -12.285 1.00 96.12 200 ASN A C 1
ATOM 1592 O O . ASN A 1 200 ? -1.624 10.744 -12.899 1.00 96.12 200 ASN A O 1
ATOM 1596 N N . PHE A 1 201 ? -0.354 11.687 -11.296 1.00 97.56 201 PHE A N 1
ATOM 1597 C CA . PHE A 1 201 ? 0.219 10.453 -10.747 1.00 97.56 201 PHE A CA 1
ATOM 1598 C C . PHE A 1 201 ? 1.032 9.608 -11.735 1.00 97.56 201 PHE A C 1
ATOM 1600 O O . PHE A 1 201 ? 1.322 8.441 -11.481 1.00 97.56 201 PHE A O 1
ATOM 1607 N N . THR A 1 202 ? 1.477 10.196 -12.847 1.00 97.19 202 THR A N 1
ATOM 1608 C CA . THR A 1 202 ? 2.168 9.467 -13.924 1.00 97.19 202 THR A CA 1
ATOM 1609 C C . THR A 1 202 ? 3.457 8.789 -13.472 1.00 97.19 202 THR A C 1
ATOM 1611 O O . THR A 1 202 ? 3.720 7.662 -13.884 1.00 97.19 202 THR A O 1
ATOM 1614 N N . HIS A 1 203 ? 4.252 9.426 -12.608 1.00 98.00 203 HIS A N 1
ATOM 1615 C CA . HIS A 1 203 ? 5.470 8.811 -12.068 1.00 98.00 203 HIS A CA 1
ATOM 1616 C C . HIS A 1 203 ? 5.174 7.612 -11.159 1.00 98.00 203 HIS A C 1
ATOM 1618 O O . HIS A 1 203 ? 5.905 6.622 -11.203 1.00 98.00 203 HIS A O 1
ATOM 1624 N N . TYR A 1 204 ? 4.109 7.691 -10.360 1.00 98.50 204 TYR A N 1
ATOM 1625 C CA . TYR A 1 204 ? 3.647 6.592 -9.517 1.00 98.50 204 TYR A CA 1
ATOM 1626 C C . TYR A 1 204 ? 3.136 5.431 -10.381 1.00 98.50 204 TYR A C 1
ATOM 1628 O O . TYR A 1 204 ? 3.636 4.307 -10.285 1.00 98.50 204 TYR A O 1
ATOM 1636 N N . ASP A 1 205 ? 2.244 5.721 -11.329 1.00 98.06 205 ASP A N 1
ATOM 1637 C CA . ASP A 1 205 ? 1.657 4.711 -12.211 1.00 98.06 205 ASP A CA 1
ATOM 1638 C C . ASP A 1 205 ? 2.680 4.032 -13.128 1.00 98.06 205 ASP A C 1
ATOM 1640 O O . ASP A 1 205 ? 2.570 2.843 -13.446 1.00 98.06 205 ASP A O 1
ATOM 1644 N N . ALA A 1 206 ? 3.729 4.757 -13.517 1.00 97.94 206 ALA A N 1
ATOM 1645 C CA . ALA A 1 206 ? 4.819 4.205 -14.305 1.00 97.94 206 ALA A CA 1
ATOM 1646 C C . ALA A 1 206 ? 5.666 3.183 -13.539 1.00 97.94 206 ALA A C 1
ATOM 1648 O O . ALA A 1 206 ? 6.269 2.325 -14.190 1.00 97.94 206 ALA A O 1
ATOM 1649 N N . ARG A 1 207 ? 5.712 3.246 -12.203 1.00 98.12 207 ARG A N 1
ATOM 1650 C CA . ARG A 1 207 ? 6.607 2.431 -11.365 1.00 98.12 207 ARG A CA 1
ATOM 1651 C C . ARG A 1 207 ? 5.904 1.240 -10.729 1.00 98.12 207 ARG A C 1
ATOM 1653 O O . ARG A 1 207 ? 6.451 0.145 -10.787 1.00 98.12 207 ARG A O 1
ATOM 1660 N N . PHE A 1 208 ? 4.699 1.422 -10.194 1.00 98.50 208 PHE A N 1
ATOM 1661 C CA . PHE A 1 208 ? 3.992 0.380 -9.443 1.00 98.50 208 PHE A CA 1
ATOM 1662 C C . PHE A 1 208 ? 3.035 -0.437 -10.315 1.00 98.50 208 PHE A C 1
ATOM 1664 O O . PHE A 1 208 ? 2.764 -0.108 -11.475 1.00 98.50 208 PHE A O 1
ATOM 1671 N N . SER A 1 209 ? 2.628 -1.603 -9.805 1.00 97.94 209 SER A N 1
ATOM 1672 C CA . SER A 1 209 ? 1.842 -2.591 -10.557 1.00 97.94 209 SER A CA 1
ATOM 1673 C C . SER A 1 209 ? 0.829 -3.328 -9.680 1.00 97.94 209 SER A C 1
ATOM 1675 O O . SER A 1 209 ? 0.921 -4.542 -9.507 1.00 97.94 209 SER A O 1
ATOM 1677 N N . MET A 1 210 ? -0.133 -2.595 -9.124 1.00 98.06 210 MET A N 1
ATOM 1678 C CA . MET A 1 210 ? -1.203 -3.170 -8.309 1.00 98.06 210 MET A CA 1
ATOM 1679 C C . MET A 1 210 ? -2.342 -3.691 -9.178 1.00 98.06 210 MET A C 1
ATOM 1681 O O . MET A 1 210 ? -2.717 -3.071 -10.178 1.00 98.06 210 MET A O 1
ATOM 1685 N N . ILE A 1 211 ? -2.915 -4.819 -8.775 1.00 97.06 211 ILE A N 1
ATOM 1686 C CA . ILE A 1 211 ? -4.120 -5.393 -9.370 1.00 97.06 211 ILE A CA 1
ATOM 1687 C C . ILE A 1 211 ? -5.066 -5.842 -8.259 1.00 97.06 211 ILE A C 1
ATOM 1689 O O . ILE A 1 211 ? -4.625 -6.201 -7.170 1.00 97.06 211 ILE A O 1
ATOM 1693 N N . SER A 1 212 ? -6.364 -5.841 -8.546 1.00 95.12 212 SER A N 1
ATOM 1694 C CA . SER A 1 212 ? -7.369 -6.383 -7.628 1.00 95.12 212 SER A CA 1
ATOM 1695 C C . SER A 1 212 ? -7.479 -7.910 -7.717 1.00 95.12 212 SER A C 1
ATOM 1697 O O . SER A 1 212 ? -6.974 -8.555 -8.647 1.00 95.12 212 SER A O 1
ATOM 1699 N N . ASP A 1 213 ? -8.192 -8.488 -6.754 1.00 90.81 213 ASP A N 1
ATOM 1700 C CA . ASP A 1 213 ? -8.478 -9.918 -6.686 1.00 90.81 213 ASP A CA 1
ATOM 1701 C C . ASP A 1 213 ? -9.327 -10.465 -7.859 1.00 90.81 213 ASP A C 1
ATOM 1703 O O . ASP A 1 213 ? -9.701 -9.771 -8.810 1.00 90.81 213 ASP A O 1
ATOM 1707 N N . ARG A 1 214 ? -9.642 -11.764 -7.791 1.00 90.12 214 ARG A N 1
ATOM 1708 C CA . ARG A 1 214 ? -10.357 -12.529 -8.838 1.00 90.12 214 ARG A CA 1
ATOM 1709 C C . ARG A 1 214 ? -11.782 -12.070 -9.086 1.00 90.12 214 ARG A C 1
ATOM 1711 O O . ARG A 1 214 ? -12.370 -12.461 -10.092 1.00 90.12 214 ARG A O 1
ATOM 1718 N N . HIS A 1 215 ? -12.351 -11.286 -8.181 1.00 88.31 215 HIS A N 1
ATOM 1719 C CA . HIS A 1 215 ? -13.702 -10.767 -8.315 1.00 88.31 215 HIS A CA 1
ATOM 1720 C C . HIS A 1 215 ? -13.737 -9.435 -9.067 1.00 88.31 215 HIS A C 1
ATOM 1722 O O . HIS A 1 215 ? -14.820 -8.967 -9.418 1.00 88.31 215 HIS A O 1
ATOM 1728 N N . ALA A 1 216 ? -12.576 -8.846 -9.371 1.00 85.88 216 ALA A N 1
ATOM 1729 C CA . ALA A 1 216 ? -12.498 -7.668 -10.213 1.00 85.88 216 ALA A CA 1
ATOM 1730 C C . ALA A 1 216 ? -13.021 -7.966 -11.635 1.00 85.88 216 ALA A C 1
ATOM 1732 O O . ALA A 1 216 ? -12.617 -8.967 -12.236 1.00 85.88 216 ALA A O 1
ATOM 1733 N N . PRO A 1 217 ? -13.845 -7.082 -12.234 1.00 83.44 217 PRO A N 1
ATOM 1734 C CA . PRO A 1 217 ? -14.431 -7.309 -13.562 1.00 83.44 217 PRO A CA 1
ATOM 1735 C C . PRO A 1 217 ? -13.396 -7.604 -14.658 1.00 83.44 217 PRO A C 1
ATOM 1737 O O . PRO A 1 217 ? -13.645 -8.367 -15.587 1.00 83.44 217 PRO A O 1
ATOM 1740 N N . GLN A 1 218 ? -12.212 -7.009 -14.526 1.00 84.44 218 GLN A N 1
ATOM 1741 C CA . GLN A 1 218 ? -11.094 -7.119 -15.459 1.00 84.44 218 GLN A CA 1
ATOM 1742 C C . GLN A 1 218 ? -10.127 -8.284 -15.183 1.00 84.44 218 GLN A C 1
ATOM 1744 O O . GLN A 1 218 ? -9.117 -8.375 -15.872 1.00 84.44 218 GLN A O 1
ATOM 1749 N N . HIS A 1 219 ? -10.390 -9.182 -14.225 1.00 86.56 219 HIS A N 1
ATOM 1750 C CA . HIS A 1 219 ? -9.437 -10.234 -13.820 1.00 86.56 219 HIS A CA 1
ATOM 1751 C C . HIS A 1 219 ? -8.917 -11.108 -14.987 1.00 86.56 219 HIS A C 1
ATOM 1753 O O . HIS A 1 219 ? -7.741 -11.467 -15.017 1.00 86.56 219 HIS A O 1
ATOM 1759 N N . ASN A 1 220 ? -9.753 -11.388 -15.991 1.00 87.81 220 ASN A N 1
ATOM 1760 C CA . ASN A 1 220 ? -9.365 -12.190 -17.162 1.00 87.81 220 ASN A CA 1
ATOM 1761 C C . ASN A 1 220 ? -8.690 -11.380 -18.288 1.00 87.81 220 ASN A C 1
ATOM 1763 O O . ASN A 1 220 ? -8.334 -11.942 -19.324 1.00 87.81 220 ASN A O 1
ATOM 1767 N N . ALA A 1 221 ? -8.544 -10.063 -18.131 1.00 92.69 221 ALA A N 1
ATOM 1768 C CA . ALA A 1 221 ? -7.901 -9.212 -19.124 1.00 92.69 221 ALA A CA 1
ATOM 1769 C C . ALA A 1 221 ? -6.363 -9.340 -19.061 1.00 92.69 221 ALA A C 1
ATOM 1771 O O . ALA A 1 221 ? -5.810 -9.748 -18.036 1.00 92.69 221 ALA A O 1
ATOM 1772 N N . PRO A 1 222 ? -5.636 -8.961 -20.130 1.00 92.12 222 PRO A N 1
ATOM 1773 C CA . PRO A 1 222 ? -4.181 -8.830 -20.071 1.00 92.12 222 PRO A CA 1
ATOM 1774 C C . PRO A 1 222 ? -3.737 -7.937 -18.904 1.00 92.12 222 PRO A C 1
ATOM 1776 O O . PRO A 1 222 ? -4.421 -6.963 -18.591 1.00 92.12 222 PRO A O 1
ATOM 1779 N N . LEU A 1 223 ? -2.568 -8.221 -18.308 1.00 94.06 223 LEU A N 1
ATOM 1780 C CA . LEU A 1 223 ? -2.067 -7.523 -17.110 1.00 94.06 223 LEU A CA 1
ATOM 1781 C C . LEU A 1 223 ? -2.189 -5.995 -17.209 1.00 94.06 223 LEU A C 1
ATOM 1783 O O . LEU A 1 223 ? -2.671 -5.371 -16.275 1.00 94.06 223 LEU A O 1
ATOM 1787 N N . ALA A 1 224 ? -1.834 -5.399 -18.352 1.00 92.19 224 ALA A N 1
ATOM 1788 C CA . ALA A 1 224 ? -1.906 -3.951 -18.564 1.00 92.19 224 ALA A CA 1
ATOM 1789 C C . ALA A 1 224 ? -3.312 -3.350 -18.353 1.00 92.19 224 ALA A C 1
ATOM 1791 O O . ALA A 1 224 ? -3.423 -2.211 -17.917 1.00 92.19 224 ALA A O 1
ATOM 1792 N N . HIS A 1 225 ? -4.376 -4.110 -18.623 1.00 92.88 225 HIS A N 1
ATOM 1793 C CA . HIS A 1 225 ? -5.767 -3.697 -18.396 1.00 92.88 225 HIS A CA 1
ATOM 1794 C C . HIS A 1 225 ? -6.278 -4.047 -16.991 1.00 92.88 225 HIS A C 1
ATOM 1796 O O . HIS A 1 225 ? -7.374 -3.636 -16.616 1.00 92.88 225 HIS A O 1
ATOM 1802 N N . ARG A 1 226 ? -5.503 -4.818 -16.219 1.00 94.94 226 ARG A N 1
ATOM 1803 C CA . ARG A 1 226 ? -5.789 -5.139 -14.816 1.00 94.94 226 ARG A CA 1
ATOM 1804 C C . ARG A 1 226 ? -5.213 -4.121 -13.842 1.00 94.94 226 ARG A C 1
ATOM 1806 O O . ARG A 1 226 ? -5.737 -4.023 -12.736 1.00 94.94 226 ARG A O 1
ATOM 1813 N N . LEU A 1 227 ? -4.166 -3.400 -14.249 1.00 95.88 227 LEU A N 1
ATOM 1814 C CA . LEU A 1 227 ? -3.451 -2.451 -13.400 1.00 95.88 227 LEU A CA 1
ATOM 1815 C C . LEU A 1 227 ? -4.374 -1.346 -12.884 1.00 95.88 227 LEU A C 1
ATOM 1817 O O . LEU A 1 227 ? -5.017 -0.643 -13.663 1.00 95.88 227 LEU A O 1
ATOM 1821 N N . ASN A 1 228 ? -4.393 -1.183 -11.566 1.00 96.88 228 ASN A N 1
ATOM 1822 C CA . ASN A 1 228 ? -5.000 -0.048 -10.893 1.00 96.88 228 ASN A CA 1
ATOM 1823 C C . ASN A 1 228 ? -4.267 0.227 -9.575 1.00 96.88 228 ASN A C 1
ATOM 1825 O O . ASN A 1 228 ? -4.574 -0.366 -8.542 1.00 96.88 228 ASN A O 1
ATOM 1829 N N . ASN A 1 229 ? -3.304 1.148 -9.613 1.00 97.81 229 ASN A N 1
ATOM 1830 C CA . ASN A 1 229 ? -2.525 1.518 -8.430 1.00 97.81 229 ASN A CA 1
ATOM 1831 C C . ASN A 1 229 ? -3.306 2.401 -7.446 1.00 97.81 229 ASN A C 1
ATOM 1833 O O . ASN A 1 229 ? -2.944 2.502 -6.282 1.00 97.81 229 ASN A O 1
ATOM 1837 N N . HIS A 1 230 ? -4.398 3.026 -7.888 1.00 98.00 230 HIS A N 1
ATOM 1838 C CA . HIS A 1 230 ? -5.129 4.003 -7.079 1.00 98.00 230 HIS A CA 1
ATOM 1839 C C . HIS A 1 230 ? -6.129 3.357 -6.131 1.00 98.00 230 HIS A C 1
ATOM 1841 O O . HIS A 1 230 ? -6.356 3.873 -5.042 1.00 98.00 230 HIS A O 1
ATOM 1847 N N . PHE A 1 231 ? -6.743 2.246 -6.536 1.00 97.75 231 PHE A N 1
ATOM 1848 C CA . PHE A 1 231 ? -7.642 1.489 -5.672 1.00 97.75 231 PHE A CA 1
ATOM 1849 C C . PHE A 1 231 ? -7.722 0.025 -6.095 1.00 97.75 231 PHE A C 1
ATOM 1851 O O . PHE A 1 231 ? -7.984 -0.296 -7.256 1.00 97.75 231 PHE A O 1
ATOM 1858 N N . HIS A 1 232 ? -7.487 -0.869 -5.146 1.00 98.38 232 HIS A N 1
ATOM 1859 C CA . HIS A 1 232 ? -7.496 -2.308 -5.366 1.00 98.38 232 HIS A CA 1
ATOM 1860 C C . HIS A 1 232 ? -7.733 -3.045 -4.049 1.00 98.38 232 HIS A C 1
ATOM 1862 O O . HIS A 1 232 ? -7.587 -2.481 -2.962 1.00 98.38 232 HIS A O 1
ATOM 1868 N N . SER A 1 233 ? -8.125 -4.310 -4.145 1.00 98.31 233 SER A N 1
ATOM 1869 C CA . SER A 1 233 ? -8.375 -5.149 -2.979 1.00 98.31 233 SER A CA 1
ATOM 1870 C C . SER A 1 233 ? -7.804 -6.543 -3.150 1.00 98.31 233 SER A C 1
ATOM 1872 O O . SER A 1 233 ? -7.595 -7.024 -4.267 1.00 98.31 233 SER A O 1
ATOM 1874 N N . MET A 1 234 ? -7.507 -7.167 -2.017 1.00 97.69 234 MET A N 1
ATOM 1875 C CA . MET A 1 234 ? -6.869 -8.467 -1.944 1.00 97.69 234 MET A CA 1
ATOM 1876 C C . MET A 1 234 ? -7.322 -9.232 -0.707 1.00 97.69 234 MET A C 1
ATOM 1878 O O . MET A 1 234 ? -7.746 -8.678 0.306 1.00 97.69 234 MET A O 1
ATOM 1882 N N . ASP A 1 235 ? -7.185 -10.540 -0.807 1.00 97.25 235 ASP A N 1
ATOM 1883 C CA . ASP A 1 235 ? -7.714 -11.501 0.137 1.00 97.25 235 ASP A CA 1
ATOM 1884 C C . ASP A 1 235 ? -6.522 -12.253 0.758 1.00 97.25 235 ASP A C 1
ATOM 1886 O O . ASP A 1 235 ? -5.959 -13.159 0.144 1.00 97.25 235 ASP A O 1
ATOM 1890 N N . VAL A 1 236 ? -6.130 -11.917 1.995 1.00 97.19 236 VAL A N 1
ATOM 1891 C CA . VAL A 1 236 ? -4.939 -12.481 2.663 1.00 97.19 236 VAL A CA 1
ATOM 1892 C C . VAL A 1 236 ? -5.302 -13.063 4.030 1.00 97.19 236 VAL A C 1
ATOM 1894 O O . VAL A 1 236 ? -5.622 -12.334 4.967 1.00 97.19 236 VAL A O 1
ATOM 1897 N N . GLY A 1 237 ? -5.259 -14.394 4.156 1.00 96.44 237 GLY A N 1
ATOM 1898 C CA . GLY A 1 237 ? -5.639 -15.069 5.403 1.00 96.44 237 GLY A CA 1
ATOM 1899 C C . GLY A 1 237 ? -7.068 -14.710 5.846 1.00 96.44 237 GLY A C 1
ATOM 1900 O O . GLY A 1 237 ? -7.960 -14.677 5.003 1.00 96.44 237 GLY A O 1
ATOM 1901 N N . PRO A 1 238 ? -7.334 -14.392 7.123 1.00 97.56 238 PRO A N 1
ATOM 1902 C CA . PRO A 1 238 ? -8.674 -14.037 7.596 1.00 97.56 238 PRO A CA 1
ATOM 1903 C C . PRO A 1 238 ? -9.107 -12.610 7.215 1.00 97.56 238 PRO A C 1
ATOM 1905 O O . PRO A 1 238 ? -10.169 -12.169 7.658 1.00 97.56 238 PRO A O 1
ATOM 1908 N N . ALA A 1 239 ? -8.303 -11.869 6.444 1.00 98.19 239 ALA A N 1
ATOM 1909 C CA . ALA A 1 239 ? -8.575 -10.484 6.091 1.00 98.19 239 ALA A CA 1
ATOM 1910 C C . ALA A 1 239 ? -8.916 -10.303 4.612 1.00 98.19 239 ALA A C 1
ATOM 1912 O O . ALA A 1 239 ? -8.290 -10.889 3.722 1.00 98.19 239 ALA A O 1
ATOM 1913 N N . HIS A 1 240 ? -9.903 -9.446 4.382 1.00 98.62 240 HIS A N 1
ATOM 1914 C CA . HIS A 1 240 ? -10.108 -8.729 3.139 1.00 98.62 240 HIS A CA 1
ATOM 1915 C C . HIS A 1 240 ? -9.514 -7.323 3.298 1.00 98.62 240 HIS A C 1
ATOM 1917 O O . HIS A 1 240 ? -9.872 -6.598 4.232 1.00 98.62 240 HIS A O 1
ATOM 1923 N N . ILE A 1 241 ? -8.575 -6.961 2.428 1.00 98.81 241 ILE A N 1
ATOM 1924 C CA . ILE A 1 241 ? -7.785 -5.732 2.530 1.00 98.81 241 ILE A CA 1
ATOM 1925 C C . ILE A 1 241 ? -8.047 -4.870 1.302 1.00 98.81 241 ILE A C 1
ATOM 1927 O O . ILE A 1 241 ? -7.958 -5.350 0.174 1.00 98.81 241 ILE A O 1
ATOM 1931 N N . ILE A 1 242 ? -8.331 -3.592 1.531 1.00 98.88 242 ILE A N 1
ATOM 1932 C CA . ILE A 1 242 ? -8.639 -2.605 0.498 1.00 98.88 242 ILE A CA 1
ATOM 1933 C C . ILE A 1 242 ? -7.641 -1.459 0.614 1.00 98.88 242 ILE A C 1
ATOM 1935 O O . ILE A 1 242 ? -7.507 -0.870 1.683 1.00 98.88 242 ILE A O 1
ATOM 1939 N N . MET A 1 243 ? -6.987 -1.102 -0.485 1.00 98.88 243 MET A N 1
ATOM 1940 C CA . MET A 1 243 ? -6.216 0.135 -0.588 1.00 98.88 243 MET A CA 1
ATOM 1941 C C . MET A 1 243 ? -6.940 1.099 -1.527 1.00 98.88 243 MET A C 1
ATOM 1943 O O . MET A 1 243 ? -7.458 0.671 -2.560 1.00 98.88 243 MET A O 1
ATOM 1947 N N . PHE A 1 244 ? -7.013 2.383 -1.177 1.00 98.75 244 PHE A N 1
ATOM 1948 C CA . PHE A 1 244 ? -7.742 3.392 -1.952 1.00 98.75 244 PHE A CA 1
ATOM 1949 C C . PHE A 1 244 ? -7.043 4.755 -1.943 1.00 98.75 244 PHE A C 1
ATOM 1951 O O . PHE A 1 244 ? -6.261 5.068 -1.048 1.00 98.75 244 PHE A O 1
ATOM 1958 N N . SER A 1 245 ? -7.362 5.590 -2.932 1.00 98.50 245 SER A N 1
ATOM 1959 C CA . SER A 1 245 ? -6.786 6.922 -3.071 1.00 98.50 245 SER A CA 1
ATOM 1960 C C . SER A 1 245 ? -7.626 7.948 -2.318 1.00 98.50 245 SER A C 1
ATOM 1962 O O . SER A 1 245 ? -8.790 8.202 -2.649 1.00 98.50 245 SER A O 1
ATOM 1964 N N . THR A 1 246 ? -7.034 8.579 -1.309 1.00 98.00 246 THR A N 1
ATOM 1965 C CA . THR A 1 246 ? -7.600 9.778 -0.671 1.00 98.00 246 THR A CA 1
ATOM 1966 C C . THR A 1 246 ? -7.463 11.009 -1.562 1.00 98.00 246 THR A C 1
ATOM 1968 O O . THR A 1 246 ? -8.261 11.941 -1.483 1.00 98.00 246 THR A O 1
ATOM 1971 N N . GLU A 1 247 ? -6.514 10.974 -2.492 1.00 97.56 247 GLU A N 1
ATOM 1972 C CA . GLU A 1 247 ? -6.083 12.119 -3.285 1.00 97.56 247 GLU A CA 1
ATOM 1973 C C . GLU A 1 247 ? -7.096 12.546 -4.351 1.00 97.56 247 GLU A C 1
ATOM 1975 O O . GLU A 1 247 ? -7.083 13.689 -4.808 1.00 97.56 247 GLU A O 1
ATOM 1980 N N . PHE A 1 248 ? -8.042 11.676 -4.708 1.00 96.75 248 PHE A N 1
ATOM 1981 C CA . PHE A 1 248 ? -9.155 12.037 -5.590 1.00 96.75 248 PHE A CA 1
ATOM 1982 C C . PHE A 1 248 ? -10.062 13.128 -5.007 1.00 96.75 248 PHE A C 1
ATOM 1984 O O . PHE A 1 248 ? -10.666 13.883 -5.773 1.00 96.75 248 PHE A O 1
ATOM 1991 N N . TYR A 1 249 ? -10.138 13.243 -3.678 1.00 95.25 249 TYR A N 1
ATOM 1992 C CA . TYR A 1 249 ? -10.920 14.274 -2.989 1.00 95.25 249 TYR A CA 1
ATOM 1993 C C . TYR A 1 249 ? -10.188 15.624 -2.938 1.00 95.25 249 TYR A C 1
ATOM 1995 O O . TYR A 1 249 ? -10.836 16.666 -2.848 1.00 95.25 249 TYR A O 1
ATOM 2003 N N . THR A 1 250 ? -8.860 15.612 -3.072 1.00 93.44 250 THR A N 1
ATOM 2004 C CA . THR A 1 250 ? -7.994 16.799 -3.059 1.00 93.44 250 THR A CA 1
ATOM 2005 C C . THR A 1 250 ? -7.731 17.312 -4.477 1.00 93.44 250 THR A C 1
ATOM 2007 O O . THR A 1 250 ? -8.012 18.466 -4.810 1.00 93.44 250 THR A O 1
ATOM 2010 N N . TYR A 1 251 ? -7.249 16.448 -5.373 1.00 94.69 251 TYR A N 1
ATOM 2011 C CA . TYR A 1 251 ? -6.821 16.809 -6.727 1.00 94.69 251 TYR A CA 1
ATOM 2012 C C . TYR A 1 251 ? -7.929 16.616 -7.765 1.00 94.69 251 TYR A C 1
ATOM 2014 O O . TYR A 1 251 ? -7.735 16.040 -8.838 1.00 94.69 251 TYR A O 1
ATOM 2022 N N . THR A 1 252 ? -9.099 17.191 -7.485 1.00 93.75 252 THR A N 1
ATOM 2023 C CA . THR A 1 252 ? -10.280 17.155 -8.373 1.00 93.75 252 THR A CA 1
ATOM 2024 C C . THR A 1 252 ? -10.024 17.740 -9.769 1.00 93.75 252 THR A C 1
ATOM 2026 O O . THR A 1 252 ? -10.748 17.431 -10.717 1.00 93.75 252 THR A O 1
ATOM 2029 N N . LYS A 1 253 ? -8.956 18.538 -9.930 1.00 93.50 253 LYS A N 1
ATOM 2030 C CA . LYS A 1 253 ? -8.467 19.044 -11.225 1.00 93.50 253 LYS A CA 1
ATOM 2031 C C . LYS A 1 253 ? -8.159 17.933 -12.238 1.00 93.50 253 LYS A C 1
ATOM 2033 O O . LYS A 1 253 ? -8.217 18.192 -13.434 1.00 93.50 253 LYS A O 1
ATOM 2038 N N . TYR A 1 254 ? -7.863 16.717 -11.777 1.00 91.31 254 TYR A N 1
ATOM 2039 C CA . TYR A 1 254 ? -7.594 15.561 -12.637 1.00 91.31 254 TYR A CA 1
ATOM 2040 C C . TYR A 1 254 ? -8.849 14.780 -13.048 1.00 91.31 254 TYR A C 1
ATOM 2042 O O . TYR A 1 254 ? -8.773 13.850 -13.847 1.00 91.31 254 TYR A O 1
ATOM 2050 N N . GLY A 1 255 ? -10.019 15.188 -12.559 1.00 91.56 255 GLY A N 1
ATOM 2051 C CA . GLY A 1 255 ? -11.303 14.625 -12.943 1.00 91.56 255 GLY A CA 1
ATOM 2052 C C . GLY A 1 255 ? -12.172 14.322 -11.732 1.00 91.56 255 GLY A C 1
ATOM 2053 O O . GLY A 1 255 ? -11.695 13.926 -10.674 1.00 91.56 255 GLY A O 1
ATOM 2054 N N . TRP A 1 256 ? -13.478 14.485 -11.904 1.00 92.56 256 TRP A N 1
ATOM 2055 C CA . TRP A 1 256 ? -14.471 14.167 -10.875 1.00 92.56 256 TRP A CA 1
ATOM 2056 C C . TRP A 1 256 ? -14.939 12.710 -10.961 1.00 92.56 256 TRP A C 1
ATOM 2058 O O . TRP A 1 256 ? -15.293 12.105 -9.951 1.00 92.56 256 TRP A O 1
ATOM 2068 N N . ASP A 1 257 ? -14.878 12.118 -12.158 1.00 93.81 257 ASP A N 1
ATOM 2069 C CA . ASP A 1 257 ? -15.339 10.750 -12.400 1.00 93.81 257 ASP A CA 1
ATOM 2070 C C . ASP A 1 257 ? -14.536 9.706 -11.618 1.00 93.81 257 ASP A C 1
ATOM 2072 O O . ASP A 1 257 ? -15.066 8.651 -11.290 1.00 93.81 257 ASP A O 1
ATOM 2076 N N . GLN A 1 258 ? -13.270 9.980 -11.292 1.00 94.62 258 GLN A N 1
ATOM 2077 C CA . GLN A 1 258 ? -12.446 9.077 -10.481 1.00 94.62 258 GLN A CA 1
ATOM 2078 C C . GLN A 1 258 ? -12.993 8.901 -9.057 1.00 94.62 258 GLN A C 1
ATOM 2080 O O . GLN A 1 258 ? -12.983 7.784 -8.548 1.00 94.62 258 GLN A O 1
ATOM 2085 N N . ILE A 1 259 ? -13.570 9.957 -8.469 1.00 95.81 259 ILE A N 1
ATOM 2086 C CA . ILE A 1 259 ? -14.208 9.909 -7.145 1.00 95.81 259 ILE A CA 1
ATOM 2087 C C . ILE A 1 259 ? -15.417 8.977 -7.207 1.00 95.81 259 ILE A C 1
ATOM 2089 O O . ILE A 1 259 ? -15.543 8.050 -6.410 1.00 95.81 259 ILE A O 1
ATOM 2093 N N . ALA A 1 260 ? -16.278 9.180 -8.209 1.00 96.00 260 ALA A N 1
ATOM 2094 C CA . ALA A 1 260 ? -17.450 8.342 -8.410 1.00 96.00 260 ALA A CA 1
ATOM 2095 C C . ALA A 1 260 ? -17.051 6.886 -8.698 1.00 96.00 260 ALA A C 1
ATOM 2097 O O . ALA A 1 260 ? -17.597 5.976 -8.080 1.00 96.00 260 ALA A O 1
ATOM 2098 N N . ARG A 1 261 ? -16.091 6.635 -9.598 1.00 96.50 261 ARG A N 1
ATOM 2099 C CA . ARG A 1 261 ? -15.629 5.274 -9.919 1.00 96.50 261 ARG A CA 1
ATOM 2100 C C . ARG A 1 261 ? -15.078 4.555 -8.693 1.00 96.50 261 ARG A C 1
ATOM 2102 O O . ARG A 1 261 ? -15.490 3.426 -8.443 1.00 96.50 261 ARG A O 1
ATOM 2109 N N . GLN A 1 262 ? -14.208 5.210 -7.922 1.00 97.50 262 GLN A N 1
ATOM 2110 C CA . GLN A 1 262 ? -13.664 4.639 -6.694 1.00 97.50 262 GLN A CA 1
ATOM 2111 C C . GLN A 1 262 ? -14.774 4.353 -5.681 1.00 97.50 262 GLN A C 1
ATOM 2113 O O . GLN A 1 262 ? -14.814 3.258 -5.138 1.00 97.50 262 GLN A O 1
ATOM 2118 N N . TYR A 1 263 ? -15.701 5.288 -5.458 1.00 98.31 263 TYR A N 1
ATOM 2119 C CA . TYR A 1 263 ? -16.784 5.103 -4.491 1.00 98.31 263 TYR A CA 1
ATOM 2120 C C . TYR A 1 263 ? -17.691 3.916 -4.839 1.00 98.31 263 TYR A C 1
ATOM 2122 O O . TYR A 1 263 ? -17.960 3.071 -3.988 1.00 98.31 263 TYR A O 1
ATOM 2130 N N . HIS A 1 264 ? -18.147 3.821 -6.092 1.00 97.75 264 HIS A N 1
ATOM 2131 C CA . HIS A 1 264 ? -19.015 2.717 -6.511 1.00 97.75 264 HIS A CA 1
ATOM 2132 C C . HIS A 1 264 ? -18.277 1.375 -6.485 1.00 97.75 264 HIS A C 1
ATOM 2134 O O . HIS A 1 264 ? -18.869 0.364 -6.112 1.00 97.75 264 HIS A O 1
ATOM 2140 N N . TRP A 1 265 ? -16.991 1.362 -6.850 1.00 97.81 265 TRP A N 1
ATOM 2141 C CA . TRP A 1 265 ? -16.153 0.174 -6.715 1.00 97.81 265 TRP A CA 1
ATOM 2142 C C . TRP A 1 265 ? -16.000 -0.237 -5.242 1.00 97.81 265 TRP A C 1
ATOM 2144 O O . TRP A 1 265 ? -16.270 -1.390 -4.914 1.00 97.81 265 TRP A O 1
ATOM 2154 N N . LEU A 1 266 ? -15.673 0.708 -4.351 1.00 98.50 266 LEU A N 1
ATOM 2155 C CA . LEU A 1 266 ? -15.555 0.481 -2.908 1.00 98.50 266 LEU A CA 1
ATOM 2156 C C . LEU A 1 266 ? -16.847 -0.088 -2.326 1.00 98.50 266 LEU A C 1
ATOM 2158 O O . LEU A 1 266 ? -16.799 -1.057 -1.579 1.00 98.50 266 LEU A O 1
ATOM 2162 N N . GLU A 1 267 ? -18.009 0.473 -2.669 1.00 98.56 267 GLU A N 1
ATOM 2163 C CA . GLU A 1 267 ? -19.288 -0.040 -2.172 1.00 98.56 267 GLU A CA 1
ATOM 2164 C C . GLU A 1 267 ? -19.535 -1.494 -2.604 1.00 98.56 267 GLU A C 1
ATOM 2166 O O . GLU A 1 267 ? -19.979 -2.313 -1.797 1.00 98.56 267 GLU A O 1
ATOM 2171 N N . GLN A 1 268 ? -19.241 -1.834 -3.861 1.00 97.88 268 GLN A N 1
ATOM 2172 C CA . GLN A 1 268 ? -19.402 -3.201 -4.363 1.00 97.88 268 GLN A CA 1
ATOM 2173 C C . GLN A 1 268 ? -18.446 -4.175 -3.671 1.00 97.88 268 GLN A C 1
ATOM 2175 O O . GLN A 1 268 ? -18.855 -5.270 -3.272 1.00 97.88 268 GLN A O 1
ATOM 2180 N N . ASP A 1 269 ? -17.194 -3.764 -3.502 1.00 98.44 269 ASP A N 1
ATOM 2181 C CA . ASP A 1 269 ? -16.146 -4.568 -2.889 1.00 98.44 269 ASP A CA 1
ATOM 2182 C C . ASP A 1 269 ? -16.410 -4.800 -1.393 1.00 98.44 269 ASP A C 1
ATOM 2184 O O . ASP A 1 269 ? -16.456 -5.942 -0.932 1.00 98.44 269 ASP A O 1
ATOM 2188 N N . LEU A 1 270 ? -16.754 -3.740 -0.657 1.00 98.69 270 LEU A N 1
ATOM 2189 C CA . LEU A 1 270 ? -17.146 -3.804 0.752 1.00 98.69 270 LEU A CA 1
ATOM 2190 C C . LEU A 1 270 ? -18.395 -4.657 0.970 1.00 98.69 270 LEU A C 1
ATOM 2192 O O . LEU 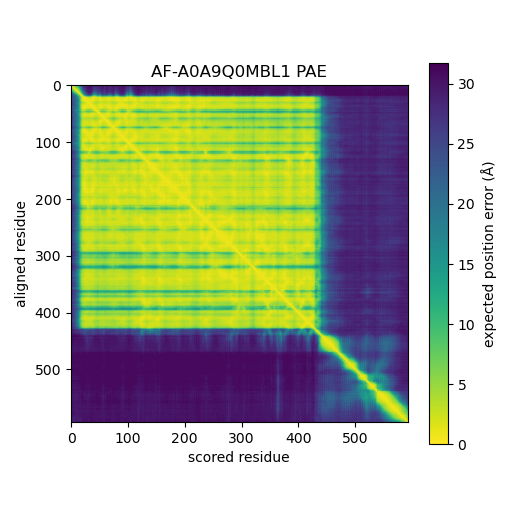A 1 270 ? -18.450 -5.431 1.926 1.00 98.69 270 LEU A O 1
ATOM 2196 N N . LYS A 1 271 ? -19.395 -4.570 0.085 1.00 98.38 271 LYS A N 1
ATOM 2197 C CA . LYS A 1 271 ? -20.591 -5.420 0.160 1.00 98.38 271 LYS A CA 1
ATOM 2198 C C . LYS A 1 271 ? -20.237 -6.903 0.034 1.00 98.38 271 LYS A C 1
ATOM 2200 O O . LYS A 1 271 ? -20.793 -7.732 0.763 1.00 98.38 271 LYS A O 1
ATOM 2205 N N . ARG A 1 272 ? -19.309 -7.247 -0.864 1.00 97.56 272 ARG A N 1
ATOM 2206 C CA . ARG A 1 272 ? -18.798 -8.615 -1.026 1.00 97.56 272 ARG A CA 1
ATOM 2207 C C . ARG A 1 272 ? -18.022 -9.060 0.213 1.00 97.56 272 ARG A C 1
ATOM 2209 O O . ARG A 1 272 ? -18.324 -10.122 0.752 1.00 97.56 272 ARG A O 1
ATOM 2216 N N . ALA A 1 273 ? -17.091 -8.240 0.689 1.00 97.94 273 ALA A N 1
ATOM 2217 C CA . ALA A 1 273 ? -16.288 -8.520 1.875 1.00 97.94 273 ALA A CA 1
ATOM 2218 C C . ALA A 1 273 ? -17.159 -8.727 3.124 1.00 97.94 273 ALA A C 1
ATOM 2220 O O . ALA A 1 273 ? -17.017 -9.721 3.834 1.00 97.94 273 ALA A O 1
ATOM 2221 N N . HIS A 1 274 ? -18.140 -7.846 3.337 1.00 97.38 274 HIS A N 1
ATOM 2222 C CA . HIS A 1 274 ? -19.112 -7.943 4.424 1.00 97.38 274 HIS A CA 1
ATOM 2223 C C . HIS A 1 274 ? -19.898 -9.259 4.380 1.00 97.38 274 HIS A C 1
ATOM 2225 O O . HIS A 1 274 ? -20.073 -9.919 5.403 1.00 97.38 274 HIS A O 1
ATOM 2231 N N . SER A 1 275 ? -20.312 -9.683 3.184 1.00 97.19 275 SER A N 1
ATOM 2232 C CA . SER A 1 275 ? -21.039 -10.942 2.990 1.00 97.19 275 SER A CA 1
ATOM 2233 C C . SER A 1 275 ? -20.163 -12.186 3.207 1.00 97.19 275 SER A C 1
ATOM 2235 O O . SER A 1 275 ? -20.697 -13.272 3.417 1.00 97.19 275 SER A O 1
ATOM 2237 N N . ASN A 1 276 ? -18.832 -12.046 3.182 1.00 96.06 276 ASN A N 1
ATOM 2238 C CA . ASN A 1 276 ? -17.867 -13.141 3.319 1.00 96.06 276 ASN A CA 1
ATOM 2239 C C . ASN A 1 276 ? -17.186 -13.207 4.703 1.00 96.06 276 ASN A C 1
ATOM 2241 O O . ASN A 1 276 ? -16.186 -13.905 4.882 1.00 96.06 276 ASN A O 1
ATOM 2245 N N . ARG A 1 277 ? -17.728 -12.517 5.716 1.00 95.00 277 ARG A N 1
ATOM 2246 C CA . ARG A 1 277 ? -17.124 -12.467 7.061 1.00 95.00 277 ARG A CA 1
ATOM 2247 C C . ARG A 1 277 ? -16.995 -13.813 7.773 1.00 95.00 277 ARG A C 1
ATOM 2249 O O . ARG A 1 277 ? -16.201 -13.926 8.698 1.00 95.00 277 ARG A O 1
ATOM 2256 N N . ALA A 1 278 ? -17.746 -14.830 7.352 1.00 93.12 278 ALA A N 1
ATOM 2257 C CA . ALA A 1 278 ? -17.611 -16.180 7.895 1.00 93.12 278 ALA A CA 1
ATOM 2258 C C . ALA A 1 278 ? -16.248 -16.820 7.562 1.00 93.12 278 ALA A C 1
ATOM 2260 O O . ALA A 1 278 ? -15.699 -17.540 8.391 1.00 93.12 278 ALA A O 1
ATOM 2261 N N . GLU A 1 279 ? -15.705 -16.548 6.371 1.00 93.94 279 GLU A N 1
ATOM 2262 C CA . GLU A 1 279 ? -14.377 -17.021 5.953 1.00 93.94 279 GLU A CA 1
ATOM 2263 C C . GLU A 1 279 ? -13.289 -15.995 6.295 1.00 93.94 279 GLU A C 1
ATOM 2265 O O . GLU A 1 279 ? -12.187 -16.365 6.698 1.00 93.94 279 GLU A O 1
ATOM 2270 N N . ARG A 1 280 ? -13.603 -14.701 6.143 1.00 95.69 280 ARG A N 1
ATOM 2271 C CA . ARG A 1 280 ? -12.670 -13.582 6.334 1.00 95.69 280 ARG A CA 1
ATOM 2272 C C . ARG A 1 280 ? -13.275 -12.528 7.263 1.00 95.69 280 ARG A C 1
ATOM 2274 O O . ARG A 1 280 ? -13.857 -11.553 6.787 1.00 95.69 280 ARG A O 1
ATOM 2281 N N . PRO A 1 281 ? -13.202 -12.723 8.588 1.00 96.31 281 PRO A N 1
ATOM 2282 C CA . PRO A 1 281 ? -13.889 -11.862 9.552 1.00 96.31 281 PRO A CA 1
ATOM 2283 C C . PRO A 1 281 ? -13.344 -10.431 9.627 1.00 96.31 281 PRO A C 1
ATOM 2285 O O . PRO A 1 281 ? -14.010 -9.582 10.228 1.00 96.31 281 PRO A O 1
ATOM 2288 N N . TRP A 1 282 ? -12.170 -10.161 9.044 1.00 98.19 282 TRP A N 1
ATOM 2289 C CA . TRP A 1 282 ? -11.540 -8.845 9.053 1.00 98.19 282 TRP A CA 1
ATOM 2290 C C . TRP A 1 282 ? -11.713 -8.109 7.726 1.00 98.19 282 TRP A C 1
ATOM 2292 O O . TRP A 1 282 ? -11.341 -8.623 6.674 1.00 98.19 282 TRP A O 1
ATOM 2302 N N . ILE A 1 283 ? -12.209 -6.876 7.791 1.00 98.69 283 ILE A N 1
ATOM 2303 C CA . ILE A 1 283 ? -12.167 -5.904 6.695 1.00 98.69 283 ILE A CA 1
ATOM 2304 C C . ILE A 1 283 ? -11.250 -4.760 7.118 1.00 98.69 283 ILE A C 1
ATOM 2306 O O . ILE A 1 283 ? -11.568 -4.016 8.050 1.00 98.69 283 ILE A O 1
ATOM 2310 N N . ILE A 1 284 ? -10.121 -4.627 6.426 1.00 98.88 284 ILE A N 1
ATOM 2311 C CA . ILE A 1 284 ? -9.107 -3.601 6.678 1.00 98.88 284 ILE A CA 1
ATOM 2312 C C . ILE A 1 284 ? -9.050 -2.683 5.461 1.00 98.88 284 ILE A C 1
ATOM 2314 O O . ILE A 1 284 ? -8.931 -3.160 4.333 1.00 98.88 284 ILE A O 1
ATOM 2318 N N . VAL A 1 285 ? -9.119 -1.373 5.680 1.00 98.88 285 VAL A N 1
ATOM 2319 C CA . VAL A 1 285 ? -8.958 -0.378 4.610 1.00 98.88 285 VAL A CA 1
ATOM 2320 C C . VAL A 1 285 ? -7.716 0.466 4.860 1.00 98.88 285 VAL A C 1
ATOM 2322 O O . VAL A 1 285 ? -7.348 0.716 6.008 1.00 98.88 285 VAL A O 1
ATOM 2325 N N . MET A 1 286 ? -7.059 0.899 3.793 1.00 98.81 286 MET A N 1
ATOM 2326 C CA . MET A 1 286 ? -5.859 1.724 3.860 1.00 98.81 286 MET A CA 1
ATOM 2327 C C . MET A 1 286 ? -5.942 2.830 2.809 1.00 98.81 286 MET A C 1
ATOM 2329 O O . MET A 1 286 ? -6.220 2.559 1.641 1.00 98.81 286 MET A O 1
ATOM 2333 N N . GLY A 1 287 ? -5.709 4.067 3.219 1.00 98.44 287 GLY A N 1
ATOM 2334 C CA . GLY A 1 287 ? -5.623 5.225 2.331 1.00 98.44 287 GLY A CA 1
ATOM 2335 C C . GLY A 1 287 ? -4.630 6.216 2.911 1.00 98.44 287 GLY A C 1
ATOM 2336 O O . GLY A 1 287 ? -4.289 6.107 4.077 1.00 98.44 287 GLY A O 1
ATOM 2337 N N . HIS A 1 288 ? -4.126 7.164 2.134 1.00 98.62 288 HIS A N 1
ATOM 2338 C CA . HIS A 1 288 ? -3.009 7.977 2.609 1.00 98.62 288 HIS A CA 1
ATOM 2339 C C . HIS A 1 288 ? -3.419 8.978 3.708 1.00 98.62 288 HIS A C 1
ATOM 2341 O O . HIS A 1 288 ? -2.897 8.927 4.818 1.00 98.62 288 HIS A O 1
ATOM 2347 N N . LYS A 1 289 ? -4.425 9.824 3.461 1.00 98.00 289 LYS A N 1
ATOM 2348 C CA . LYS A 1 289 ? -4.846 10.885 4.397 1.00 98.00 289 LYS A CA 1
ATOM 2349 C C . LYS A 1 289 ? -5.904 10.421 5.418 1.00 98.00 289 LYS A C 1
ATOM 2351 O O . LYS A 1 289 ? -6.986 10.005 4.994 1.00 98.00 289 LYS A O 1
ATOM 2356 N N . PRO A 1 290 ? -5.695 10.573 6.744 1.00 97.50 290 PRO A N 1
ATOM 2357 C CA . PRO A 1 290 ? -6.691 10.178 7.752 1.00 97.50 290 PRO A CA 1
ATOM 2358 C C . PRO A 1 290 ? -8.028 10.942 7.678 1.00 97.50 290 PRO A C 1
ATOM 2360 O O . PRO A 1 290 ? -8.115 12.073 7.221 1.00 97.50 290 PRO A O 1
ATOM 2363 N N . MET A 1 291 ? -9.135 10.370 8.151 1.00 96.81 291 MET A N 1
ATOM 2364 C CA . MET A 1 291 ? -10.390 11.149 8.266 1.00 96.81 291 MET A CA 1
ATOM 2365 C C . MET A 1 291 ? -10.415 12.044 9.515 1.00 96.81 291 MET A C 1
ATOM 2367 O O . MET A 1 291 ? -11.097 13.073 9.533 1.00 96.81 291 MET A O 1
ATOM 2371 N N . TYR A 1 292 ? -9.651 11.644 10.531 1.00 97.00 292 TYR A N 1
ATOM 2372 C CA . TYR A 1 292 ? -9.498 12.295 11.825 1.00 97.00 292 TYR A CA 1
ATOM 2373 C C . TYR A 1 292 ? -8.038 12.678 12.018 1.00 97.00 292 TYR A C 1
ATOM 2375 O O . TYR A 1 292 ? -7.184 11.801 12.136 1.00 97.00 292 TYR A O 1
ATOM 2383 N N . CYS A 1 293 ? -7.758 13.971 12.028 1.00 94.75 293 CYS A N 1
ATOM 2384 C CA . CYS A 1 293 ? -6.394 14.469 12.057 1.00 94.75 293 CYS A CA 1
ATOM 2385 C C . CYS A 1 293 ? -5.844 14.527 13.481 1.00 94.75 293 CYS A C 1
ATOM 2387 O O . CYS A 1 293 ? -6.560 14.842 14.436 1.00 94.75 293 CYS A O 1
ATOM 2389 N N . LEU A 1 294 ? -4.546 14.299 13.606 1.00 92.50 294 LEU A N 1
ATOM 2390 C CA . LEU A 1 294 ? -3.781 14.320 14.852 1.00 92.50 294 LEU A CA 1
ATOM 2391 C C . LEU A 1 294 ? -2.681 15.390 14.839 1.00 92.50 294 LEU A C 1
ATOM 2393 O O . LEU A 1 294 ? -2.289 15.882 15.904 1.00 92.50 294 LEU A O 1
ATOM 2397 N N . GLY A 1 295 ? -2.216 15.767 13.650 1.00 83.88 295 GLY A N 1
ATOM 2398 C CA . GLY A 1 295 ? -1.219 16.798 13.400 1.00 83.88 295 GLY A CA 1
ATOM 2399 C C . GLY A 1 295 ? -1.805 18.174 13.063 1.00 83.88 295 GLY A C 1
ATOM 2400 O O . GLY A 1 295 ? -2.871 18.308 12.460 1.00 83.88 295 GLY A O 1
ATOM 2401 N N . LYS A 1 296 ? -1.067 19.221 13.438 1.00 83.19 296 LYS A N 1
ATOM 2402 C CA . LYS A 1 296 ? -1.307 20.611 13.024 1.00 83.19 296 LYS A CA 1
ATOM 2403 C C . LYS A 1 296 ? -0.655 20.918 11.680 1.00 83.19 296 LYS A C 1
ATOM 2405 O O . LYS A 1 296 ? 0.359 20.330 11.329 1.00 83.19 296 LYS A O 1
ATOM 2410 N N . GLY A 1 297 ? -1.171 21.946 11.005 1.00 79.81 297 GLY A N 1
ATOM 2411 C CA . GLY A 1 297 ? -0.515 22.553 9.840 1.00 79.81 297 GLY A CA 1
ATOM 2412 C C . GLY A 1 297 ? -1.005 22.049 8.485 1.00 79.81 297 GLY A C 1
ATOM 2413 O O . GLY A 1 297 ? -0.702 22.681 7.481 1.00 79.81 297 GLY A O 1
ATOM 2414 N N . ASP A 1 298 ? -1.824 20.997 8.452 1.00 88.00 298 ASP A N 1
ATOM 2415 C CA . ASP A 1 298 ? -2.510 20.585 7.229 1.00 88.00 298 ASP A CA 1
ATOM 2416 C C . ASP A 1 298 ? -3.739 21.469 6.944 1.00 88.00 298 ASP A C 1
ATOM 2418 O O . ASP A 1 298 ? -4.679 21.550 7.738 1.00 88.00 298 ASP A O 1
ATOM 2422 N N . HIS A 1 299 ? -3.745 22.114 5.778 1.00 86.94 299 HIS A N 1
ATOM 2423 C CA . HIS A 1 299 ? -4.838 22.963 5.309 1.00 86.94 299 HIS A CA 1
ATOM 2424 C C . HIS A 1 299 ? -6.099 22.190 4.899 1.00 86.94 299 HIS A C 1
ATOM 2426 O O . HIS A 1 299 ? -7.182 22.777 4.865 1.00 86.94 299 HIS A O 1
ATOM 2432 N N . GLU A 1 300 ? -5.989 20.898 4.588 1.00 90.19 300 GLU A N 1
ATOM 2433 C CA . GLU A 1 300 ? -7.140 20.035 4.299 1.00 90.19 300 GLU A CA 1
ATOM 2434 C C . GLU A 1 300 ? -7.837 19.557 5.576 1.00 90.19 300 GLU A C 1
ATOM 2436 O O . GLU A 1 300 ? -8.996 19.129 5.536 1.00 90.19 300 GLU A O 1
ATOM 2441 N N . CYS A 1 301 ? -7.151 19.670 6.712 1.00 92.88 301 CYS A N 1
ATOM 2442 C CA . CYS A 1 301 ? -7.711 19.405 8.016 1.00 92.88 301 CYS A CA 1
ATOM 2443 C C . CYS A 1 301 ? -8.319 20.660 8.650 1.00 92.88 301 CYS A C 1
ATOM 2445 O O . CYS A 1 301 ? -7.683 21.712 8.779 1.00 92.88 301 CYS A O 1
ATOM 2447 N N . ASN A 1 302 ? -9.546 20.534 9.153 1.00 91.62 302 ASN A N 1
ATOM 2448 C CA . ASN A 1 302 ? -10.133 21.560 9.999 1.00 91.62 302 ASN A CA 1
ATOM 2449 C C . ASN A 1 302 ? -9.403 21.599 11.354 1.00 91.62 302 ASN A C 1
ATOM 2451 O O . ASN A 1 302 ? -9.491 20.667 12.150 1.00 91.62 302 ASN A O 1
ATOM 2455 N N . GLN A 1 303 ? -8.718 22.706 11.635 1.00 86.88 303 GLN A N 1
ATOM 2456 C CA . GLN A 1 303 ? -7.878 22.865 12.827 1.00 86.88 303 GLN A CA 1
ATOM 2457 C C . GLN A 1 303 ? -8.671 22.959 14.149 1.00 86.88 303 GLN A C 1
ATOM 2459 O O . GLN A 1 303 ? -8.088 22.819 15.223 1.00 86.88 303 GLN A O 1
ATOM 2464 N N . GLU A 1 304 ? -9.988 23.177 14.096 1.00 86.06 304 GLU A N 1
ATOM 2465 C CA . GLU A 1 304 ? -10.866 23.223 15.273 1.00 86.06 304 GLU A CA 1
ATOM 2466 C C . GLU A 1 304 ? -11.491 21.850 15.558 1.00 86.06 304 GLU A C 1
ATOM 2468 O O . GLU A 1 304 ? -11.409 21.313 16.676 1.00 86.06 304 GLU A O 1
ATOM 2473 N N . THR A 1 305 ? -12.111 21.264 14.530 1.00 89.94 305 THR A N 1
ATOM 2474 C CA . THR A 1 305 ? -12.849 20.000 14.632 1.00 89.94 305 THR A CA 1
ATOM 2475 C C . THR A 1 305 ? -11.964 18.777 14.447 1.00 89.94 305 THR A C 1
ATOM 2477 O O . THR A 1 305 ? -12.382 17.688 14.829 1.00 89.94 305 THR A O 1
ATOM 2480 N N . THR A 1 306 ? -10.739 18.932 13.938 1.00 92.75 306 THR A N 1
ATOM 2481 C CA . THR A 1 306 ? -9.784 17.849 13.636 1.00 92.75 306 THR A CA 1
ATOM 2482 C C . THR A 1 306 ? -10.315 16.830 12.621 1.00 92.75 306 THR A C 1
ATOM 2484 O O . THR A 1 306 ? -9.960 15.657 12.663 1.00 92.75 306 THR A O 1
ATOM 2487 N N . GLU A 1 307 ? -11.203 17.252 11.715 1.00 94.94 307 GLU A N 1
ATOM 2488 C CA . GLU A 1 307 ? -11.696 16.406 10.621 1.00 94.94 307 GLU A CA 1
ATOM 2489 C C . GLU A 1 307 ? -11.071 16.786 9.279 1.00 94.94 307 GLU A C 1
ATOM 2491 O O . GLU A 1 307 ? -10.839 17.967 9.009 1.00 94.94 307 GLU A O 1
ATOM 2496 N N . ARG A 1 308 ? -10.939 15.796 8.392 1.00 95.75 308 ARG A N 1
ATOM 2497 C CA . ARG A 1 308 ? -10.736 16.004 6.954 1.00 95.75 308 ARG A CA 1
ATOM 2498 C C . ARG A 1 308 ? -12.079 15.836 6.224 1.00 95.75 308 ARG A C 1
ATOM 2500 O O . ARG A 1 308 ? -12.471 14.710 5.898 1.00 95.75 308 ARG A O 1
ATOM 2507 N N . PRO A 1 309 ? -12.845 16.921 5.996 1.00 95.06 309 PRO A N 1
ATOM 2508 C CA . PRO A 1 309 ? -14.273 16.823 5.693 1.00 95.06 309 PRO A CA 1
ATOM 2509 C C . PRO A 1 309 ? -14.563 16.209 4.322 1.00 95.06 309 PRO A C 1
ATOM 2511 O O . PRO A 1 309 ? -15.543 15.479 4.196 1.00 95.06 309 PRO A O 1
ATOM 2514 N N . PHE A 1 310 ? -13.723 16.454 3.311 1.00 94.75 310 PHE A N 1
ATOM 2515 C CA . PHE A 1 310 ? -13.995 15.995 1.945 1.00 94.75 310 PHE A CA 1
ATOM 2516 C C . PHE A 1 310 ? -13.955 14.473 1.809 1.00 94.75 310 PHE A C 1
ATOM 2518 O O . PHE A 1 310 ? -14.863 13.890 1.223 1.00 94.75 310 PHE A O 1
ATOM 2525 N N . THR A 1 311 ? -12.962 13.817 2.408 1.00 95.94 311 THR A N 1
ATOM 2526 C CA . THR A 1 311 ? -12.877 12.350 2.434 1.00 95.94 311 THR A CA 1
ATOM 2527 C C . THR A 1 311 ? -13.930 11.757 3.369 1.00 95.94 311 THR A C 1
ATOM 2529 O O . THR A 1 311 ? -14.610 10.789 3.028 1.00 95.94 311 THR A O 1
ATOM 2532 N N . ARG A 1 312 ? -14.103 12.366 4.548 1.00 97.56 312 ARG A N 1
ATOM 2533 C CA . ARG A 1 312 ? -14.974 11.854 5.609 1.00 97.56 312 ARG A CA 1
ATOM 2534 C C . ARG A 1 312 ? -16.460 11.951 5.252 1.00 97.56 312 ARG A C 1
ATOM 2536 O O . ARG A 1 312 ? -17.158 10.941 5.240 1.00 97.56 312 ARG A O 1
ATOM 2543 N N . ARG A 1 313 ? -16.932 13.162 4.943 1.00 96.62 313 ARG A N 1
ATOM 2544 C CA . ARG A 1 313 ? -18.350 13.500 4.708 1.00 96.62 313 ARG A CA 1
ATOM 2545 C C . ARG A 1 313 ? -18.718 13.589 3.227 1.00 96.62 313 ARG A C 1
ATOM 2547 O O . ARG A 1 313 ? -19.900 13.576 2.892 1.00 96.62 313 ARG A O 1
ATOM 2554 N N . GLY A 1 314 ? -17.727 13.641 2.344 1.00 95.62 314 GLY A N 1
ATOM 2555 C CA . GLY A 1 314 ? -17.921 13.750 0.904 1.00 95.62 314 GLY A CA 1
ATOM 2556 C C . GLY A 1 314 ? -17.676 15.160 0.383 1.00 95.62 314 GLY A C 1
ATOM 2557 O O . GLY A 1 314 ? -17.310 16.076 1.119 1.00 95.62 314 GLY A O 1
ATOM 2558 N N . ILE A 1 315 ? -17.888 15.335 -0.917 1.00 94.12 315 ILE A N 1
ATOM 2559 C CA . ILE A 1 315 ? -17.555 16.558 -1.648 1.00 94.12 315 ILE A CA 1
ATOM 2560 C C . ILE A 1 315 ? -18.744 17.076 -2.463 1.00 94.12 315 ILE A C 1
ATOM 2562 O O . ILE A 1 315 ? -19.569 16.303 -2.959 1.00 94.12 315 ILE A O 1
ATOM 2566 N N . HIS A 1 316 ? -18.811 18.398 -2.625 1.00 93.06 316 HIS A N 1
ATOM 2567 C CA . HIS A 1 316 ? -19.681 19.055 -3.598 1.00 93.06 316 HIS A CA 1
ATOM 2568 C C . HIS A 1 316 ? -19.138 18.834 -5.011 1.00 93.06 316 HIS A C 1
ATOM 2570 O O . HIS A 1 316 ? -18.071 19.341 -5.371 1.00 93.06 316 HIS A O 1
ATOM 2576 N N . MET A 1 317 ? -19.869 18.073 -5.822 1.00 90.38 317 MET A N 1
ATOM 2577 C CA . MET A 1 317 ? -19.427 17.737 -7.175 1.00 90.38 317 MET A CA 1
ATOM 2578 C C . MET A 1 317 ? -19.368 18.984 -8.060 1.00 90.38 317 MET A C 1
ATOM 2580 O O . MET A 1 317 ? -20.266 19.821 -8.035 1.00 90.38 317 MET A O 1
ATOM 2584 N N . HIS A 1 318 ? -18.306 19.100 -8.860 1.00 87.88 318 HIS A N 1
ATOM 2585 C CA . HIS A 1 318 ? -18.113 20.193 -9.822 1.00 87.88 318 HIS A CA 1
ATOM 2586 C C . HIS A 1 318 ? -18.145 21.603 -9.205 1.00 87.88 318 HIS A C 1
ATOM 2588 O O . HIS A 1 318 ? -18.450 22.570 -9.898 1.00 87.88 318 HIS A O 1
ATOM 2594 N N . LYS A 1 319 ? -17.784 21.724 -7.917 1.00 82.69 319 LYS A N 1
ATOM 2595 C CA . LYS A 1 319 ? -17.784 22.981 -7.140 1.00 82.69 319 LYS A CA 1
ATOM 2596 C C . LYS A 1 319 ? -19.166 23.629 -6.968 1.00 82.69 319 LYS A C 1
ATOM 2598 O O . LYS A 1 319 ? -19.237 24.792 -6.578 1.00 82.69 319 LYS A O 1
ATOM 2603 N N . ASP A 1 320 ? -20.254 22.899 -7.211 1.00 86.19 320 ASP A N 1
ATOM 2604 C CA . ASP A 1 320 ? -21.601 23.380 -6.905 1.00 86.19 320 ASP A CA 1
ATOM 2605 C C . ASP A 1 320 ? -21.869 23.269 -5.398 1.00 86.19 320 ASP A C 1
ATOM 2607 O O . ASP A 1 320 ? -22.307 22.229 -4.900 1.00 86.19 320 ASP A O 1
ATOM 2611 N N . THR A 1 321 ? -21.595 24.347 -4.662 1.00 85.94 321 THR A N 1
ATOM 2612 C CA . THR A 1 321 ? -21.754 24.412 -3.200 1.00 85.94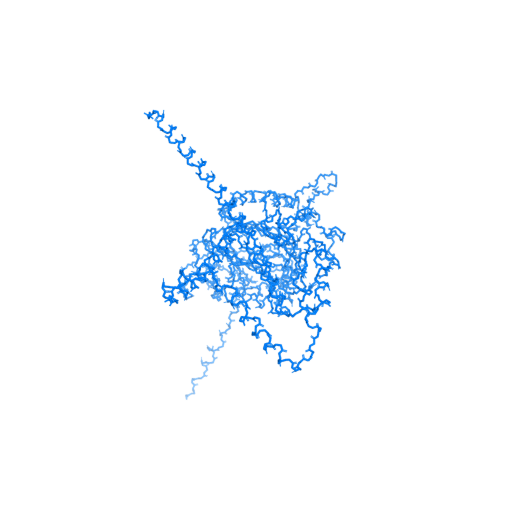 321 THR A CA 1
ATOM 2613 C C . THR A 1 321 ? -23.204 24.290 -2.730 1.00 85.94 321 THR A C 1
ATOM 2615 O O . THR A 1 321 ? -23.431 24.094 -1.540 1.00 85.94 321 THR A O 1
ATOM 2618 N N . ASN A 1 322 ? -24.187 24.389 -3.632 1.00 88.69 322 ASN A N 1
ATOM 2619 C CA . ASN A 1 322 ? -25.600 24.182 -3.309 1.00 88.69 322 ASN A CA 1
ATOM 2620 C C . ASN A 1 322 ? -26.031 22.714 -3.466 1.00 88.69 322 ASN A C 1
ATOM 2622 O O . ASN A 1 322 ? -27.114 22.338 -3.016 1.00 88.69 322 ASN A O 1
ATOM 2626 N N . SER A 1 323 ? -25.205 21.876 -4.100 1.00 89.31 323 SER A N 1
ATOM 2627 C CA . SER A 1 323 ? -25.477 20.446 -4.248 1.00 89.31 323 SER A CA 1
ATOM 2628 C C . SER A 1 323 ? -25.263 19.696 -2.926 1.00 89.31 323 SER A C 1
ATOM 2630 O O . SER A 1 323 ? -24.422 20.100 -2.124 1.00 89.31 323 SER A O 1
ATOM 2632 N N . PRO A 1 324 ? -25.972 18.587 -2.659 1.00 93.31 324 PRO A N 1
ATOM 2633 C CA . PRO A 1 324 ? -25.654 17.750 -1.507 1.00 93.31 324 PRO A CA 1
ATOM 2634 C C . PRO A 1 324 ? -24.243 17.164 -1.641 1.00 93.31 324 PRO A C 1
ATOM 2636 O O . PRO A 1 324 ? -23.809 16.828 -2.748 1.00 93.31 324 PRO A O 1
ATOM 2639 N N . LEU A 1 325 ? -23.551 16.996 -0.511 1.00 95.12 325 LEU A N 1
ATOM 2640 C CA . LEU A 1 325 ? -22.285 16.264 -0.472 1.00 95.12 325 LEU A CA 1
ATOM 2641 C C . LEU A 1 325 ? -22.492 14.844 -1.003 1.00 95.12 325 LEU A C 1
ATOM 2643 O O . LEU A 1 325 ? -23.481 14.179 -0.683 1.00 95.12 325 LEU A O 1
ATOM 2647 N N . LYS A 1 326 ? -21.550 14.380 -1.821 1.00 95.44 326 LYS A N 1
ATOM 2648 C CA . LYS A 1 326 ? -21.550 13.026 -2.374 1.00 95.44 326 LYS A CA 1
ATOM 2649 C C . LYS A 1 326 ? -20.261 12.305 -2.021 1.00 95.44 326 LYS A C 1
ATOM 2651 O O . LYS A 1 326 ? -19.216 12.924 -1.839 1.00 95.44 326 LYS A O 1
ATOM 2656 N N . TYR A 1 327 ? -20.351 10.980 -2.002 1.00 97.44 327 TYR A N 1
ATOM 2657 C CA . TYR A 1 327 ? -19.201 10.081 -1.942 1.00 97.44 327 TYR A CA 1
ATOM 2658 C C . TYR A 1 327 ? -18.361 10.167 -0.653 1.00 97.44 327 TYR A C 1
ATOM 2660 O O . TYR A 1 327 ? -17.158 9.936 -0.702 1.00 97.44 327 TYR A O 1
ATOM 2668 N N . GLY A 1 328 ? -18.969 10.483 0.496 1.00 97.69 328 GLY A N 1
ATOM 2669 C CA . GLY A 1 328 ? -18.287 10.425 1.798 1.00 97.69 328 GLY A CA 1
ATOM 2670 C C . GLY A 1 328 ? -17.954 8.992 2.213 1.00 97.69 328 GLY A C 1
ATOM 2671 O O . GLY A 1 328 ? -18.803 8.104 2.107 1.00 97.69 328 GLY A O 1
ATOM 2672 N N . LEU A 1 329 ? -16.719 8.758 2.658 1.00 98.56 329 LEU A N 1
ATOM 2673 C CA . LEU A 1 329 ? -16.213 7.410 2.922 1.00 98.56 329 LEU A CA 1
ATOM 2674 C C . LEU A 1 329 ? -16.520 6.902 4.332 1.00 98.56 329 LEU A C 1
ATOM 2676 O O . LEU A 1 329 ? -16.627 5.692 4.516 1.00 98.56 329 LEU A O 1
ATOM 2680 N N . GLU A 1 330 ? -16.709 7.782 5.320 1.00 98.44 330 GLU A N 1
ATOM 2681 C CA . GLU A 1 330 ? -16.916 7.340 6.704 1.00 98.44 330 GLU A CA 1
ATOM 2682 C C . GLU A 1 330 ? -18.194 6.505 6.854 1.00 98.44 330 GLU A C 1
ATOM 2684 O O . GLU A 1 330 ? -18.149 5.387 7.374 1.00 98.44 330 GLU A O 1
ATOM 2689 N N . ASP A 1 331 ? -19.318 7.018 6.349 1.00 98.06 331 ASP A N 1
ATOM 2690 C CA . ASP A 1 331 ? -20.602 6.313 6.389 1.00 98.06 331 ASP A CA 1
ATOM 2691 C C . ASP A 1 331 ? -20.546 5.003 5.602 1.00 98.06 331 ASP A C 1
ATOM 2693 O O . ASP A 1 331 ? -21.135 4.004 6.014 1.00 98.06 331 ASP A O 1
ATOM 2697 N N . LEU A 1 332 ? -19.810 4.983 4.486 1.00 98.50 332 LEU A N 1
ATOM 2698 C CA . LEU A 1 332 ? -19.629 3.786 3.673 1.00 98.50 332 LEU A CA 1
ATOM 2699 C C . LEU A 1 332 ? -18.874 2.699 4.452 1.00 98.50 332 LEU A C 1
ATOM 2701 O O . LEU A 1 332 ? -19.317 1.549 4.506 1.00 98.50 332 LEU A O 1
ATOM 2705 N N . PHE A 1 333 ? -17.756 3.064 5.078 1.00 98.75 333 PHE A N 1
ATOM 2706 C CA . PHE A 1 333 ? -16.937 2.148 5.867 1.00 98.75 333 PHE A CA 1
ATOM 2707 C C . PHE A 1 333 ? -17.679 1.644 7.104 1.00 98.75 333 PHE A C 1
ATOM 2709 O O . PHE A 1 333 ? -17.659 0.443 7.377 1.00 98.75 333 PHE A O 1
ATOM 2716 N N . TYR A 1 334 ? -18.402 2.521 7.802 1.00 98.31 334 TYR A N 1
ATOM 2717 C CA . TYR A 1 334 ? -19.234 2.132 8.937 1.00 98.31 334 TYR A CA 1
ATOM 2718 C C . TYR A 1 334 ? -20.371 1.184 8.521 1.00 98.31 334 TYR A C 1
ATOM 2720 O O . TYR A 1 334 ? -20.536 0.123 9.122 1.00 98.31 334 TYR A O 1
ATOM 2728 N N . LYS A 1 335 ? -21.098 1.500 7.438 1.00 98.12 335 LYS A N 1
ATOM 2729 C CA . LYS A 1 335 ? -22.214 0.693 6.903 1.00 98.12 335 LYS A CA 1
ATOM 2730 C C . LYS A 1 335 ? -21.825 -0.760 6.629 1.00 98.12 335 LYS A C 1
ATOM 2732 O O . LYS A 1 335 ? -22.608 -1.659 6.922 1.00 98.12 335 LYS A O 1
ATOM 2737 N N . TYR A 1 336 ? -20.641 -0.995 6.063 1.00 98.44 336 TYR A N 1
ATOM 2738 C CA . TYR A 1 336 ? -20.154 -2.347 5.754 1.00 98.44 336 TYR A CA 1
ATOM 2739 C C . TYR A 1 336 ? -19.265 -2.949 6.857 1.00 98.44 336 TYR A C 1
ATOM 2741 O O . TYR A 1 336 ? -18.777 -4.079 6.731 1.00 98.44 336 TYR A O 1
ATOM 2749 N N . GLY A 1 337 ? -19.127 -2.235 7.976 1.00 97.06 337 GLY A N 1
ATOM 2750 C CA . GLY A 1 337 ? -18.507 -2.708 9.204 1.00 97.06 337 GLY A CA 1
ATOM 2751 C C . GLY A 1 337 ? -16.986 -2.747 9.180 1.00 97.06 337 GLY A C 1
ATOM 2752 O O . GLY A 1 337 ? -16.433 -3.569 9.894 1.00 97.06 337 GLY A O 1
ATOM 2753 N N . VAL A 1 338 ? -16.302 -1.936 8.365 1.00 98.69 338 VAL A N 1
ATOM 2754 C CA . VAL A 1 338 ? -14.826 -1.869 8.335 1.00 98.69 338 VAL A CA 1
ATOM 2755 C C . VAL A 1 338 ? -14.257 -1.860 9.754 1.00 98.69 338 VAL A C 1
ATOM 2757 O O . VAL A 1 338 ? -14.724 -1.110 10.608 1.00 98.69 338 VAL A O 1
ATOM 2760 N N . ASP A 1 339 ? -13.260 -2.705 10.002 1.00 98.25 339 ASP A N 1
ATOM 2761 C CA . ASP A 1 339 ? -12.780 -2.959 11.358 1.00 98.25 339 ASP A CA 1
ATOM 2762 C C . ASP A 1 339 ? -11.602 -2.061 11.729 1.00 98.25 339 ASP A C 1
ATOM 2764 O O . ASP A 1 339 ? -11.564 -1.507 12.827 1.00 98.25 339 ASP A O 1
ATOM 2768 N N . ILE A 1 340 ? -10.643 -1.917 10.811 1.00 98.25 340 ILE A N 1
ATOM 2769 C CA . ILE A 1 340 ? -9.424 -1.131 11.011 1.00 98.25 340 ILE A CA 1
ATOM 2770 C C . ILE A 1 340 ? -9.150 -0.309 9.753 1.00 98.25 340 ILE A C 1
ATOM 2772 O O . ILE A 1 340 ? -9.304 -0.799 8.631 1.00 98.25 340 ILE A O 1
ATOM 2776 N N . GLN A 1 341 ? -8.742 0.939 9.955 1.00 98.62 341 GLN A N 1
ATOM 2777 C CA . GLN A 1 341 ? -8.363 1.878 8.911 1.00 98.62 341 GLN A CA 1
ATOM 2778 C C . GLN A 1 341 ? -6.933 2.353 9.167 1.00 98.62 341 GLN A C 1
ATOM 2780 O O . GLN A 1 341 ? -6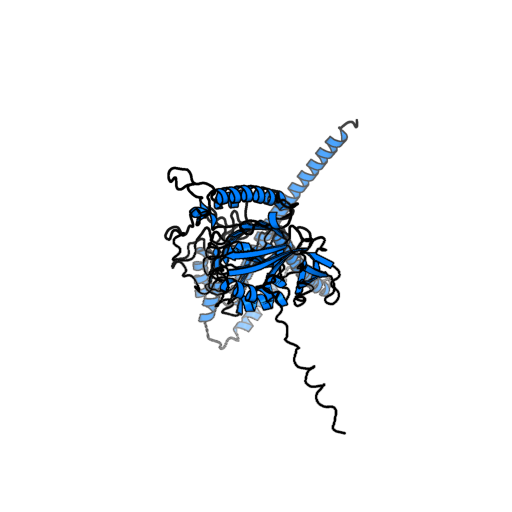.660 2.882 10.246 1.00 98.62 341 GLN A O 1
ATOM 2785 N N . PHE A 1 342 ? -6.042 2.159 8.196 1.00 98.81 342 PHE A N 1
ATOM 2786 C CA . PHE A 1 342 ? -4.661 2.639 8.261 1.00 98.81 342 PHE A CA 1
ATOM 2787 C C . PHE A 1 342 ? -4.447 3.840 7.351 1.00 98.81 342 PHE A C 1
ATOM 2789 O O . PHE A 1 342 ? -4.924 3.861 6.215 1.00 98.81 342 PHE A O 1
ATOM 2796 N N . TYR A 1 343 ? -3.688 4.800 7.863 1.00 98.69 343 TYR A N 1
ATOM 2797 C CA . TYR A 1 343 ? -3.353 6.047 7.202 1.00 98.69 343 TYR A CA 1
ATOM 2798 C C . TYR A 1 343 ? -1.873 6.395 7.368 1.00 98.69 343 TYR A C 1
ATOM 2800 O O . TYR A 1 343 ? -1.240 5.961 8.331 1.00 98.69 343 TYR A O 1
ATOM 2808 N N . GLY A 1 344 ? -1.344 7.172 6.431 1.00 97.88 344 GLY A N 1
ATOM 2809 C CA . GLY A 1 344 ? -0.055 7.857 6.521 1.00 97.88 344 GLY A CA 1
ATOM 2810 C C . GLY A 1 344 ? -0.275 9.359 6.725 1.00 97.88 344 GLY A C 1
ATOM 2811 O O . GLY A 1 344 ? -1.093 9.750 7.566 1.00 97.88 344 GLY A O 1
ATOM 2812 N N . HIS A 1 345 ? 0.392 10.168 5.900 1.00 97.81 345 HIS A N 1
ATOM 2813 C CA . HIS A 1 345 ? 0.300 11.619 5.709 1.00 97.81 345 HIS A CA 1
ATOM 2814 C C . HIS A 1 345 ? 0.767 12.468 6.890 1.00 97.81 345 HIS A C 1
ATOM 2816 O O . HIS A 1 345 ? 1.488 13.450 6.747 1.00 97.81 345 HIS A O 1
ATOM 2822 N N . GLU A 1 346 ? 0.308 12.134 8.089 1.00 96.12 346 GLU A N 1
ATOM 2823 C CA . GLU A 1 346 ? 0.747 12.806 9.299 1.00 96.12 346 GLU A CA 1
ATOM 2824 C C . GLU A 1 346 ? 1.955 12.053 9.841 1.00 96.12 346 GLU A C 1
ATOM 2826 O O . GLU A 1 346 ? 1.853 10.871 10.175 1.00 96.12 346 GLU A O 1
ATOM 2831 N N . HIS A 1 347 ? 3.100 12.738 9.921 1.00 96.12 347 HIS A N 1
ATOM 2832 C CA . HIS A 1 347 ? 4.403 12.131 10.190 1.00 96.12 347 HIS A CA 1
ATOM 2833 C C . HIS A 1 347 ? 4.596 11.794 11.671 1.00 96.12 347 HIS A C 1
ATOM 2835 O O . HIS A 1 347 ? 5.422 12.375 12.379 1.00 96.12 347 HIS A O 1
ATOM 2841 N N . LEU A 1 348 ? 3.755 10.889 12.152 1.00 93.81 348 LEU A N 1
ATOM 2842 C CA . LEU A 1 348 ? 3.638 10.421 13.521 1.00 93.81 348 LEU A CA 1
ATOM 2843 C C . LEU A 1 348 ? 2.944 9.056 13.534 1.00 93.81 348 LEU A C 1
ATOM 2845 O O . LEU A 1 348 ? 2.313 8.638 12.559 1.00 93.81 348 LEU A O 1
ATOM 2849 N N . TYR A 1 349 ? 3.004 8.384 14.678 1.00 95.69 349 TYR A N 1
ATOM 2850 C CA . TYR A 1 349 ? 2.069 7.311 14.978 1.00 95.69 349 TYR A CA 1
ATOM 2851 C C . TYR A 1 349 ? 0.919 7.845 15.823 1.00 95.69 349 TYR A C 1
ATOM 2853 O O . TYR A 1 349 ? 1.128 8.572 16.798 1.00 95.69 349 TYR A O 1
ATOM 2861 N N . GLY A 1 350 ? -0.295 7.416 15.506 1.00 95.06 350 GLY A N 1
ATOM 2862 C CA . GLY A 1 350 ? -1.463 7.717 16.309 1.00 95.06 350 GLY A CA 1
ATOM 2863 C C . GLY A 1 350 ? -2.535 6.656 16.172 1.00 95.06 350 GLY A C 1
ATOM 2864 O O . GLY A 1 350 ? -2.838 6.194 15.079 1.00 95.06 350 GLY A O 1
ATOM 2865 N N . ARG A 1 351 ? -3.145 6.276 17.287 1.00 95.19 351 ARG A N 1
ATOM 2866 C CA . ARG A 1 351 ? -4.225 5.296 17.323 1.00 95.19 351 ARG A CA 1
ATOM 2867 C C . ARG A 1 351 ? -5.406 5.853 18.083 1.00 95.19 351 ARG A C 1
ATOM 2869 O O . ARG A 1 351 ? -5.290 6.285 19.234 1.00 95.19 351 ARG A O 1
ATOM 2876 N N . LEU A 1 352 ? -6.555 5.803 17.430 1.00 95.75 352 LEU A N 1
ATOM 2877 C CA . LEU A 1 352 ? -7.808 6.257 18.003 1.00 95.75 352 LEU A CA 1
ATOM 2878 C C . LEU A 1 352 ? -8.537 5.095 18.673 1.00 95.75 352 LEU A C 1
ATOM 2880 O O . LEU A 1 352 ? -8.417 3.940 18.260 1.00 95.75 352 LEU A O 1
ATOM 2884 N N . LEU A 1 353 ? -9.352 5.421 19.674 1.00 95.69 353 LEU A N 1
ATOM 2885 C CA . LEU A 1 353 ? -10.449 4.554 20.089 1.00 95.69 353 LEU A CA 1
ATOM 2886 C C . LEU A 1 353 ? -11.367 4.282 18.882 1.00 95.69 353 LEU A C 1
ATOM 2888 O O . LEU A 1 353 ? -11.403 5.096 17.954 1.00 95.69 353 LEU A O 1
ATOM 2892 N N . PRO A 1 354 ? -12.133 3.176 18.878 1.00 96.69 354 PRO A N 1
ATOM 2893 C CA . PRO A 1 354 ? -13.143 2.955 17.853 1.00 96.69 354 PRO A CA 1
ATOM 2894 C C . PRO A 1 354 ? -14.049 4.177 17.719 1.00 96.69 354 PRO A C 1
ATOM 2896 O O . PRO A 1 354 ? -14.580 4.660 18.720 1.00 96.69 354 PRO A O 1
ATOM 2899 N N . LEU A 1 355 ? -14.203 4.699 16.506 1.00 96.50 355 LEU A N 1
ATOM 2900 C CA . LEU A 1 355 ? -14.769 6.030 16.292 1.00 96.50 355 LEU A CA 1
ATOM 2901 C C . LEU A 1 355 ? -15.642 6.046 15.041 1.00 96.50 355 LEU A C 1
ATOM 2903 O O . LEU A 1 355 ? -15.209 5.641 13.960 1.00 96.50 355 LEU A O 1
ATOM 2907 N N . TYR A 1 356 ? -16.861 6.554 15.193 1.00 97.62 356 TYR A N 1
ATOM 2908 C CA . TYR A 1 356 ? -17.750 6.882 14.085 1.00 97.62 356 TYR A CA 1
ATOM 2909 C C . TYR A 1 356 ? -18.439 8.208 14.374 1.00 97.62 356 TYR A C 1
ATOM 2911 O O . TYR A 1 356 ? -19.022 8.395 15.441 1.00 97.62 356 TYR A O 1
ATOM 2919 N N . ASN A 1 357 ? -18.353 9.137 13.431 1.00 96.81 357 ASN A N 1
ATOM 2920 C CA . ASN A 1 357 ? -18.917 10.472 13.545 1.00 96.81 357 ASN A CA 1
ATOM 2921 C C . ASN A 1 357 ? -18.598 11.172 14.878 1.00 96.81 357 ASN A C 1
ATOM 2923 O O . ASN A 1 357 ? -19.497 11.611 15.597 1.00 96.81 357 ASN A O 1
ATOM 2927 N N . PHE A 1 358 ? -17.309 11.210 15.238 1.00 96.12 358 PHE A N 1
ATOM 2928 C CA . PHE A 1 358 ? -16.809 11.754 16.509 1.00 96.12 358 PHE A CA 1
ATOM 2929 C C . PHE A 1 358 ? -17.398 11.121 17.784 1.00 96.12 358 PHE A C 1
ATOM 2931 O O . PHE A 1 358 ? -17.165 11.612 18.888 1.00 96.12 358 PHE A O 1
ATOM 2938 N N . THR A 1 359 ? -18.122 10.011 17.656 1.00 96.25 359 THR A N 1
ATOM 2939 C CA . THR A 1 359 ? -18.684 9.252 18.770 1.00 96.25 359 THR A CA 1
ATOM 2940 C C . THR A 1 359 ? -17.821 8.026 19.017 1.00 96.25 359 THR A C 1
ATOM 2942 O O . THR A 1 359 ? -17.566 7.246 18.099 1.00 96.25 359 THR A O 1
ATOM 2945 N N . ILE A 1 360 ? -17.341 7.867 20.251 1.00 96.62 360 ILE A N 1
ATOM 2946 C CA . ILE A 1 360 ? -16.540 6.707 20.650 1.00 96.62 360 ILE A CA 1
ATOM 2947 C C . ILE A 1 360 ? -17.447 5.470 20.673 1.00 96.62 360 ILE A C 1
ATOM 2949 O O . ILE A 1 360 ? -18.453 5.438 21.377 1.00 96.62 360 ILE A O 1
ATOM 2953 N N . MET A 1 361 ? -17.058 4.447 19.919 1.00 93.81 361 MET A N 1
ATOM 2954 C CA . MET A 1 361 ? -17.797 3.204 19.676 1.00 93.81 361 MET A CA 1
ATOM 2955 C C . MET A 1 361 ? -17.075 1.988 20.279 1.00 93.81 361 MET A C 1
ATOM 2957 O O . MET A 1 361 ? -17.074 0.899 19.701 1.00 93.81 361 MET A O 1
ATOM 2961 N N . SER A 1 362 ? -16.400 2.182 21.412 1.00 89.12 362 SER A N 1
ATOM 2962 C CA . SER A 1 362 ? -15.650 1.141 22.121 1.00 89.12 362 SER A CA 1
ATOM 2963 C C . SER A 1 362 ? -16.526 -0.044 22.544 1.00 89.12 362 SER A C 1
ATOM 2965 O O . SER A 1 362 ? -17.728 0.105 22.758 1.00 89.12 362 SER A O 1
ATOM 2967 N N . GLY A 1 363 ? -15.911 -1.216 22.717 1.00 78.31 363 GLY A N 1
ATOM 2968 C CA . GLY A 1 363 ? -16.573 -2.385 23.303 1.00 78.31 363 GLY A CA 1
ATOM 2969 C C . GLY A 1 363 ? -16.920 -2.200 24.780 1.00 78.31 363 GLY A C 1
ATOM 2970 O O . GLY A 1 363 ? -18.089 -2.191 25.160 1.00 78.31 363 GLY A O 1
ATOM 2971 N N . SER A 1 364 ? -15.891 -2.020 25.612 1.00 82.94 364 SER A N 1
ATOM 2972 C CA . SER A 1 364 ? -16.012 -1.584 27.010 1.00 82.94 364 SER A CA 1
ATOM 2973 C C . SER A 1 364 ? -14.983 -0.498 27.333 1.00 82.94 364 SER A C 1
ATOM 2975 O O . SER A 1 364 ? -14.147 -0.151 26.498 1.00 82.94 364 SER A O 1
ATOM 2977 N N . LYS A 1 365 ? -15.032 0.059 28.546 1.00 81.44 365 LYS A N 1
ATOM 2978 C CA . LYS A 1 365 ? -14.051 1.056 28.991 1.00 81.44 365 LYS A CA 1
ATOM 2979 C C . LYS A 1 365 ? -12.668 0.429 29.220 1.00 81.44 365 LYS A C 1
ATOM 2981 O O . LYS A 1 365 ? -11.659 1.045 28.902 1.00 81.44 365 LYS A O 1
ATOM 2986 N N . GLU A 1 366 ? -12.630 -0.795 29.740 1.00 85.19 366 GLU A N 1
ATOM 2987 C CA . GLU A 1 366 ? -11.413 -1.538 30.096 1.00 85.19 366 GLU A CA 1
ATOM 2988 C C . GLU A 1 366 ? -10.791 -2.251 28.888 1.00 85.19 366 GLU A C 1
ATOM 2990 O O . GLU A 1 366 ? -9.585 -2.478 28.853 1.00 85.19 366 GLU A O 1
ATOM 2995 N N . ALA A 1 367 ? -11.608 -2.597 27.890 1.00 86.31 367 ALA A N 1
ATOM 2996 C CA . ALA A 1 367 ? -11.195 -3.291 26.677 1.00 86.31 367 ALA A CA 1
ATOM 2997 C C . ALA A 1 367 ? -11.821 -2.618 25.440 1.00 86.31 367 ALA A C 1
ATOM 2999 O O . ALA A 1 367 ? -12.703 -3.186 24.789 1.00 86.31 367 ALA A O 1
ATOM 3000 N N . PRO A 1 368 ? -11.394 -1.386 25.101 1.00 88.56 368 PRO A N 1
ATOM 3001 C CA . PRO A 1 368 ? -12.069 -0.580 24.087 1.00 88.56 368 PRO A CA 1
ATOM 3002 C C . PRO A 1 368 ? -12.054 -1.200 22.691 1.00 88.56 368 PRO A C 1
ATOM 3004 O O . PRO A 1 368 ? -12.990 -0.987 21.925 1.00 88.56 368 PRO A O 1
ATOM 3007 N N . TYR A 1 369 ? -11.037 -2.004 22.388 1.00 92.12 369 TYR A N 1
ATOM 3008 C CA . TYR A 1 369 ? -10.858 -2.656 21.092 1.00 92.12 369 TYR A CA 1
ATOM 3009 C C . TYR A 1 369 ? -11.535 -4.028 20.984 1.00 92.12 369 TYR A C 1
ATOM 3011 O O . TYR A 1 369 ? -11.487 -4.609 19.905 1.00 92.12 369 TYR A O 1
ATOM 3019 N N . THR A 1 370 ? -12.177 -4.520 22.053 1.00 86.81 370 THR A N 1
ATOM 3020 C CA . THR A 1 370 ? -12.889 -5.809 22.075 1.00 86.81 370 THR A CA 1
ATOM 3021 C C . THR A 1 370 ? -14.305 -5.687 21.547 1.00 86.81 370 THR A C 1
ATOM 3023 O O . THR A 1 370 ? -15.134 -5.026 22.154 1.00 86.81 370 THR A O 1
ATOM 3026 N N . ASP A 1 371 ? -14.594 -6.353 20.425 1.00 84.62 371 ASP A N 1
ATOM 3027 C CA . ASP A 1 371 ? -15.883 -6.299 19.714 1.00 84.62 371 ASP A CA 1
ATOM 3028 C C . ASP A 1 371 ? -16.434 -4.866 19.539 1.00 84.62 371 ASP A C 1
ATOM 3030 O O . ASP A 1 371 ? -17.601 -4.589 19.878 1.00 84.62 371 ASP A O 1
ATOM 3034 N N . P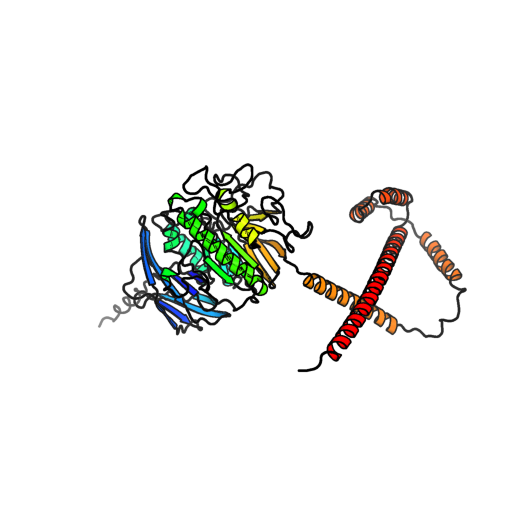RO A 1 372 ? -15.603 -3.942 19.013 1.00 90.25 372 PRO A N 1
ATOM 3035 C CA . PRO A 1 372 ? -15.948 -2.539 18.925 1.00 90.25 372 PRO A CA 1
ATOM 3036 C C . PRO A 1 372 ? -17.120 -2.345 17.964 1.00 90.25 372 PRO A C 1
ATOM 3038 O O . PRO A 1 372 ? -17.324 -3.112 17.020 1.00 90.25 372 PRO A O 1
ATOM 3041 N N . LYS A 1 373 ? -17.917 -1.307 18.209 1.00 91.06 373 LYS A N 1
ATOM 3042 C CA . LYS A 1 373 ? -19.095 -0.973 17.397 1.00 91.06 373 LYS A CA 1
ATOM 3043 C C . LYS A 1 373 ? -18.780 -0.036 16.237 1.00 91.06 373 LYS A C 1
ATOM 3045 O O . LYS A 1 373 ? -19.685 0.293 15.485 1.00 91.06 373 LYS A O 1
ATOM 3050 N N . GLY A 1 374 ? -17.527 0.382 16.089 1.00 93.38 374 GLY A N 1
ATOM 3051 C CA . GLY A 1 374 ? -17.054 1.215 14.991 1.00 93.38 374 GLY A CA 1
ATOM 3052 C C . GLY A 1 374 ? -15.612 0.880 14.603 1.00 93.38 374 GLY A C 1
ATOM 3053 O O . GLY A 1 374 ? -14.953 0.108 15.304 1.00 93.38 374 GLY A O 1
ATOM 3054 N N . PRO A 1 375 ? -15.125 1.452 13.493 1.00 96.44 375 PRO A N 1
ATOM 3055 C CA . PRO A 1 375 ? -13.768 1.228 13.013 1.00 96.44 375 PRO A CA 1
ATOM 3056 C C . PRO A 1 375 ? -12.717 1.817 13.956 1.00 96.44 375 PRO A C 1
ATOM 3058 O O . PRO A 1 375 ? -12.902 2.897 14.523 1.00 96.44 375 PRO A O 1
ATOM 3061 N N . VAL A 1 376 ? -11.579 1.134 14.061 1.00 97.00 376 VAL A N 1
ATOM 3062 C CA . VAL A 1 376 ? -10.350 1.662 14.667 1.00 97.00 376 VAL A CA 1
ATOM 3063 C C . VAL A 1 376 ? -9.565 2.424 13.602 1.00 97.00 376 VAL A C 1
ATOM 3065 O O . VAL A 1 376 ? -9.364 1.907 12.506 1.00 97.00 376 VAL A O 1
ATOM 3068 N N . HIS A 1 377 ? -9.098 3.631 13.919 1.00 98.00 377 HIS A N 1
ATOM 3069 C CA . HIS A 1 377 ? -8.301 4.457 13.003 1.00 98.00 377 HIS A CA 1
ATOM 3070 C C . HIS A 1 377 ? -6.862 4.535 13.498 1.00 98.00 377 HIS A C 1
ATOM 3072 O O . HIS A 1 377 ? -6.628 4.810 14.679 1.00 98.00 377 HIS A O 1
ATOM 3078 N N . ILE A 1 378 ? -5.912 4.287 12.601 1.00 98.12 378 ILE A N 1
ATOM 3079 C CA . ILE A 1 378 ? -4.481 4.266 12.895 1.00 98.12 378 ILE A CA 1
ATOM 3080 C C . ILE A 1 378 ? -3.752 5.105 11.851 1.00 98.12 378 ILE A C 1
ATOM 3082 O O . ILE A 1 378 ? -3.886 4.870 10.655 1.00 98.12 378 ILE A O 1
ATOM 3086 N N . VAL A 1 379 ? -2.961 6.058 12.321 1.00 98.19 379 VAL A N 1
ATOM 3087 C CA . VAL A 1 379 ? -1.966 6.800 11.552 1.00 98.19 379 VAL A CA 1
ATOM 3088 C C . VAL A 1 379 ? -0.606 6.157 11.821 1.00 98.19 379 VAL A C 1
ATOM 3090 O O . VAL A 1 379 ? -0.227 5.967 12.976 1.00 98.19 379 VAL A O 1
ATOM 3093 N N . THR A 1 380 ? 0.111 5.792 10.764 1.00 97.25 380 THR A N 1
ATOM 3094 C CA . THR A 1 380 ? 1.446 5.177 10.788 1.00 97.25 380 THR A CA 1
ATOM 3095 C C . THR A 1 380 ? 2.342 5.841 9.730 1.00 97.25 380 THR A C 1
ATOM 3097 O O . THR A 1 380 ? 2.970 5.186 8.902 1.00 97.25 380 THR A O 1
ATOM 3100 N N . GLY A 1 381 ? 2.365 7.177 9.733 1.00 96.88 381 GLY A N 1
ATOM 3101 C CA . GLY A 1 381 ? 3.066 7.996 8.738 1.00 96.88 381 GLY A CA 1
ATOM 3102 C C . GLY A 1 381 ? 4.495 8.381 9.124 1.00 96.88 381 GLY A C 1
ATOM 3103 O O . GLY A 1 381 ? 5.031 9.360 8.626 1.00 96.88 381 GLY A O 1
ATOM 3104 N N . SER A 1 382 ? 5.132 7.676 10.060 1.00 94.56 382 SER A N 1
ATOM 3105 C CA . SER A 1 382 ? 6.464 8.041 10.564 1.00 94.56 382 SER A CA 1
ATOM 3106 C C . SER A 1 382 ? 7.586 7.107 10.103 1.00 94.56 382 SER A C 1
ATOM 3108 O O . SER A 1 382 ? 8.573 6.958 10.814 1.00 94.56 382 SER A O 1
ATOM 3110 N N . ALA A 1 383 ? 7.516 6.506 8.909 1.00 95.94 383 ALA A N 1
ATOM 3111 C CA . ALA A 1 383 ? 8.602 5.634 8.426 1.00 95.94 383 ALA A CA 1
ATOM 3112 C C . ALA A 1 383 ? 9.907 6.383 8.077 1.00 95.94 383 ALA A C 1
ATOM 3114 O O . ALA A 1 383 ? 10.984 5.785 7.964 1.00 95.94 383 ALA A O 1
ATOM 3115 N N . GLY A 1 384 ? 9.818 7.704 7.919 1.00 92.44 384 GLY A N 1
ATOM 3116 C CA . GLY A 1 384 ? 10.957 8.599 7.772 1.00 92.44 384 GLY A CA 1
ATOM 3117 C C . GLY A 1 384 ? 11.030 9.250 6.398 1.00 92.44 384 GLY A C 1
ATOM 3118 O O . GLY A 1 384 ? 11.059 8.583 5.365 1.00 92.44 384 GLY A O 1
ATOM 3119 N N . ASN A 1 385 ? 11.110 10.579 6.403 1.00 93.81 385 ASN A N 1
ATOM 3120 C CA . ASN A 1 385 ? 11.136 11.410 5.209 1.00 93.81 385 ASN A CA 1
ATOM 3121 C C . ASN A 1 385 ? 11.818 12.764 5.439 1.00 93.81 385 ASN A C 1
ATOM 3123 O O . ASN A 1 385 ? 12.129 13.135 6.572 1.00 93.81 385 ASN A O 1
ATOM 3127 N N . ARG A 1 386 ? 12.070 13.506 4.356 1.00 92.81 386 ARG A N 1
ATOM 3128 C CA . ARG A 1 386 ? 12.798 14.785 4.400 1.00 92.81 386 ARG A CA 1
ATOM 3129 C C . ARG A 1 386 ? 12.064 15.912 5.140 1.00 92.81 386 ARG A C 1
ATOM 3131 O O . ARG A 1 386 ? 12.707 16.885 5.517 1.00 92.81 386 ARG A O 1
ATOM 3138 N N . GLU A 1 387 ? 10.758 15.786 5.347 1.00 91.56 387 GLU A N 1
ATOM 3139 C CA . GLU A 1 387 ? 9.914 16.755 6.055 1.00 91.56 387 GLU A CA 1
ATOM 3140 C C . GLU A 1 387 ? 9.794 16.476 7.559 1.00 91.56 387 GLU A C 1
ATOM 3142 O O . GLU A 1 387 ? 9.130 17.241 8.255 1.00 91.56 387 GLU A O 1
ATOM 3147 N N . ILE A 1 388 ? 10.479 15.440 8.066 1.00 90.62 388 ILE A N 1
ATOM 3148 C CA . ILE A 1 388 ? 10.570 15.061 9.487 1.00 90.62 388 ILE A CA 1
ATOM 3149 C C . ILE A 1 388 ? 9.193 14.883 10.160 1.00 90.62 388 ILE A C 1
ATOM 3151 O O . ILE A 1 388 ? 8.193 14.670 9.484 1.00 90.62 388 ILE A O 1
ATOM 3155 N N . HIS A 1 389 ? 9.121 14.883 11.495 1.00 88.81 389 HIS A N 1
ATOM 3156 C CA . HIS A 1 389 ? 7.867 14.651 12.218 1.00 88.81 389 HIS A CA 1
ATOM 3157 C C . HIS A 1 389 ? 6.890 15.825 12.156 1.00 88.81 389 HIS A C 1
ATOM 3159 O O . HIS A 1 389 ? 7.275 16.994 12.227 1.00 88.81 389 HIS A O 1
ATOM 3165 N N . SER A 1 390 ? 5.598 15.502 12.145 1.00 82.31 390 SER A N 1
ATOM 3166 C CA . SER A 1 390 ? 4.527 16.480 12.317 1.00 82.31 390 SER A CA 1
ATOM 3167 C C . SER A 1 390 ? 4.401 16.909 13.782 1.00 82.31 390 SER A C 1
ATOM 3169 O O . SER A 1 390 ? 4.793 16.202 14.710 1.00 82.31 390 SER A O 1
ATOM 3171 N N . HIS A 1 391 ? 3.789 18.070 14.016 1.00 83.19 391 HIS A N 1
ATOM 3172 C CA . HIS A 1 391 ? 3.492 18.540 15.368 1.00 83.19 391 HIS A CA 1
ATOM 3173 C C . HIS A 1 391 ? 2.081 18.133 15.797 1.00 83.19 391 HIS A C 1
ATOM 3175 O O . HIS A 1 391 ? 1.106 18.503 15.143 1.00 83.19 391 HIS A O 1
ATOM 3181 N N . PHE A 1 392 ? 1.959 17.441 16.932 1.00 81.75 392 PHE A N 1
ATOM 3182 C CA . PHE A 1 392 ? 0.659 17.118 17.525 1.00 81.75 392 PHE A CA 1
ATOM 3183 C C . PHE A 1 392 ? -0.166 18.367 17.870 1.00 81.75 392 PHE A C 1
ATOM 3185 O O . PHE A 1 392 ? 0.364 19.431 18.217 1.00 81.75 392 PHE A O 1
ATOM 3192 N N . PHE A 1 393 ? -1.495 18.220 17.875 1.00 77.69 393 PHE A N 1
ATOM 3193 C CA . PHE A 1 393 ? -2.349 19.165 18.595 1.00 77.69 393 PHE A CA 1
ATOM 3194 C C . PHE A 1 393 ? -1.973 19.179 20.099 1.00 77.69 393 PHE A C 1
ATOM 3196 O O . PHE A 1 393 ? -1.867 18.113 20.699 1.00 77.69 393 PHE A O 1
ATOM 3203 N N . PRO A 1 394 ? -1.822 20.358 20.747 1.00 72.19 394 PRO A N 1
ATOM 3204 C CA . PRO A 1 394 ? -1.381 20.477 22.147 1.00 72.19 394 PRO A CA 1
ATOM 3205 C C . PRO A 1 394 ? -2.250 19.722 23.154 1.00 72.19 394 PRO A C 1
ATOM 3207 O O . PRO A 1 394 ? -1.785 19.330 24.220 1.00 72.19 394 PRO A O 1
ATOM 3210 N N . HIS A 1 395 ? -3.528 19.554 22.818 1.00 79.44 395 HIS A N 1
ATOM 3211 C CA . HIS A 1 395 ? -4.495 18.810 23.605 1.00 79.44 395 HIS A CA 1
ATOM 3212 C C . HIS A 1 395 ? -5.104 17.740 22.700 1.00 79.44 395 HIS A C 1
ATOM 3214 O O . HIS A 1 395 ? -6.014 18.058 21.924 1.00 79.44 395 HIS A O 1
ATOM 3220 N N . PRO A 1 396 ? -4.594 16.496 22.758 1.00 82.75 396 PRO A N 1
ATOM 3221 C CA . PRO A 1 396 ? -5.201 15.378 22.058 1.00 82.75 396 PRO A CA 1
ATOM 3222 C C . PRO A 1 396 ? -6.688 15.285 22.404 1.00 82.75 396 PRO A C 1
ATOM 3224 O O . PRO A 1 396 ? -7.091 15.469 23.556 1.00 82.75 396 PRO A O 1
ATOM 3227 N N . LYS A 1 397 ? -7.523 15.033 21.396 1.00 90.12 397 LYS A N 1
ATOM 3228 C CA . LYS A 1 397 ? -8.958 14.824 21.614 1.00 90.12 397 LYS A CA 1
ATOM 3229 C C . LYS A 1 397 ? -9.166 13.550 22.441 1.00 90.12 397 LYS A C 1
ATOM 3231 O O . LYS A 1 397 ? -8.346 12.638 22.402 1.00 90.12 397 LYS A O 1
ATOM 3236 N N . SER A 1 398 ? -10.296 13.449 23.138 1.00 91.56 398 SER A N 1
ATOM 3237 C CA . SER A 1 398 ? -10.608 12.311 24.023 1.00 91.56 398 SER A CA 1
ATOM 3238 C C . SER A 1 398 ? -10.638 10.946 23.325 1.00 91.56 398 SER A C 1
ATOM 3240 O O . SER A 1 398 ? -10.531 9.921 23.990 1.00 91.56 398 SER A O 1
ATOM 3242 N N . PHE A 1 399 ? -10.795 10.920 21.999 1.00 93.38 399 PHE A N 1
ATOM 3243 C CA . PHE A 1 399 ? -10.761 9.700 21.196 1.00 93.38 399 PHE A CA 1
ATOM 3244 C C . PHE A 1 399 ? -9.342 9.264 20.790 1.00 93.38 399 PHE A C 1
ATOM 3246 O O . PHE A 1 399 ? -9.196 8.189 20.217 1.00 93.38 399 PHE A O 1
ATOM 3253 N N . VAL A 1 400 ? -8.299 10.057 21.059 1.00 93.81 400 VAL A N 1
ATOM 3254 C CA . VAL A 1 400 ? -6.900 9.677 20.806 1.00 93.81 400 VAL A CA 1
ATOM 3255 C C . VAL A 1 400 ? -6.421 8.811 21.967 1.00 93.81 400 VAL A C 1
ATOM 3257 O O . VAL A 1 400 ? -6.251 9.307 23.078 1.00 93.81 400 VAL A O 1
ATOM 3260 N N . MET A 1 401 ? -6.220 7.515 21.724 1.00 91.75 401 MET A N 1
ATOM 3261 C CA . MET A 1 401 ? -5.791 6.581 22.769 1.00 91.75 401 MET A CA 1
ATOM 3262 C C . MET A 1 401 ? -4.285 6.653 23.009 1.00 91.75 401 MET A C 1
ATOM 3264 O O . MET A 1 401 ? -3.831 6.589 24.147 1.00 91.75 401 MET A O 1
ATOM 3268 N N . ASP A 1 402 ? -3.509 6.703 21.931 1.00 90.00 402 ASP A N 1
ATOM 3269 C CA . ASP A 1 402 ? -2.062 6.525 21.978 1.00 90.00 402 ASP A CA 1
ATOM 3270 C C . ASP A 1 402 ? -1.420 7.211 20.775 1.00 90.00 402 ASP A C 1
ATOM 3272 O O . ASP A 1 402 ? -2.012 7.224 19.693 1.00 90.00 402 ASP A O 1
ATOM 3276 N N . HIS A 1 403 ? -0.249 7.812 20.960 1.00 90.19 403 HIS A N 1
ATOM 3277 C CA . HIS A 1 403 ? 0.426 8.578 19.918 1.00 90.19 403 HIS A CA 1
ATOM 3278 C C . HIS A 1 403 ? 1.917 8.757 20.222 1.00 90.19 403 HIS A C 1
ATOM 3280 O O . HIS A 1 403 ? 2.295 8.971 21.372 1.00 90.19 403 HIS A O 1
ATOM 3286 N N . HIS A 1 404 ? 2.759 8.688 19.188 1.00 89.69 404 HIS A N 1
ATOM 3287 C CA . HIS A 1 404 ? 4.221 8.753 19.301 1.00 89.69 404 HIS A CA 1
ATOM 3288 C C . HIS A 1 404 ? 4.816 9.583 18.158 1.00 89.69 404 HIS A C 1
ATOM 3290 O O . HIS A 1 404 ? 4.327 9.522 17.032 1.00 89.69 404 HIS A O 1
ATOM 3296 N N . LEU A 1 405 ? 5.882 10.334 18.452 1.00 90.00 405 LEU A N 1
ATOM 3297 C CA . LEU A 1 405 ? 6.700 11.038 17.451 1.00 90.00 405 LEU A CA 1
ATOM 3298 C C . LEU A 1 405 ? 7.934 10.232 17.041 1.00 90.00 405 LEU A C 1
ATOM 3300 O O . LEU A 1 405 ? 8.817 10.787 16.414 1.00 90.00 405 LEU A O 1
ATOM 3304 N N . ASP A 1 406 ? 8.056 8.966 17.428 1.00 90.62 406 ASP A N 1
ATOM 3305 C CA . ASP A 1 406 ? 9.216 8.184 17.010 1.00 90.62 406 ASP A CA 1
ATOM 3306 C C . ASP A 1 406 ? 9.079 7.810 15.520 1.00 90.62 406 ASP A C 1
ATOM 3308 O O . ASP A 1 406 ? 7.968 7.549 15.029 1.00 90.62 406 ASP A O 1
ATOM 3312 N N . TYR A 1 407 ? 10.199 7.749 14.794 1.00 94.25 407 TYR A N 1
ATOM 3313 C CA . TYR A 1 407 ? 10.205 7.069 13.497 1.00 94.25 407 TYR A CA 1
ATOM 3314 C C . TYR A 1 407 ? 9.927 5.573 13.682 1.00 94.25 407 TYR A C 1
ATOM 3316 O O . TYR A 1 407 ? 10.336 4.972 14.678 1.00 94.25 407 TYR A O 1
ATOM 3324 N N . GLY A 1 408 ? 9.228 4.964 12.731 1.00 93.88 408 GLY A N 1
ATOM 3325 C CA . GLY A 1 408 ? 8.913 3.543 12.757 1.00 93.88 408 GLY A CA 1
ATOM 3326 C C . GLY A 1 408 ? 7.753 3.164 11.852 1.00 93.88 408 GLY A C 1
ATOM 3327 O O . GLY A 1 408 ? 7.219 3.964 11.089 1.00 93.88 408 GLY A O 1
ATOM 3328 N N . TYR A 1 409 ? 7.320 1.917 11.981 1.00 96.19 409 TYR A N 1
ATOM 3329 C CA . TYR A 1 409 ? 6.230 1.337 11.205 1.00 96.19 409 TYR A CA 1
ATOM 3330 C C . TYR A 1 409 ? 5.402 0.392 12.076 1.00 96.19 409 TYR A C 1
ATOM 3332 O O . TYR A 1 409 ? 5.853 -0.112 13.109 1.00 96.19 409 TYR A O 1
ATOM 3340 N N . THR A 1 410 ? 4.166 0.133 11.659 1.00 97.12 410 THR A N 1
ATOM 3341 C CA . THR A 1 410 ? 3.285 -0.805 12.351 1.00 97.12 410 THR A CA 1
ATOM 3342 C C . THR A 1 410 ? 3.524 -2.232 11.860 1.00 97.12 410 THR A C 1
ATOM 3344 O O . THR A 1 410 ? 3.523 -2.518 10.664 1.00 97.12 410 THR A O 1
ATOM 3347 N N . ARG A 1 411 ? 3.667 -3.166 12.798 1.00 96.56 411 ARG A N 1
ATOM 3348 C CA . ARG A 1 411 ? 3.609 -4.611 12.580 1.00 96.56 411 ARG A CA 1
ATOM 3349 C C . ARG A 1 411 ? 2.220 -5.105 12.954 1.00 96.56 411 ARG A C 1
ATOM 3351 O O . ARG A 1 411 ? 1.746 -4.845 14.057 1.00 96.56 411 ARG A O 1
ATOM 3358 N N . LEU A 1 412 ? 1.581 -5.841 12.055 1.00 97.12 412 LEU A N 1
ATOM 3359 C CA . LEU A 1 412 ? 0.290 -6.479 12.298 1.00 97.12 412 LEU A CA 1
ATOM 3360 C C . LEU A 1 412 ? 0.470 -7.990 12.244 1.00 97.12 412 LEU A C 1
ATOM 3362 O O . LEU A 1 412 ? 0.934 -8.534 11.243 1.00 97.12 412 LEU A O 1
ATOM 3366 N N . THR A 1 413 ? 0.080 -8.678 13.313 1.00 95.88 413 THR A N 1
ATOM 3367 C CA . THR A 1 413 ? 0.101 -10.142 13.376 1.00 95.88 413 THR A CA 1
ATOM 3368 C C . THR A 1 413 ? -1.273 -10.679 13.750 1.00 95.88 413 THR A C 1
ATOM 3370 O O . THR A 1 413 ? -1.917 -10.176 14.670 1.00 95.88 413 THR A O 1
ATOM 3373 N N . PHE A 1 414 ? -1.739 -11.707 13.043 1.00 95.31 414 PHE A N 1
ATOM 3374 C CA . PHE A 1 414 ? -2.943 -12.431 13.445 1.00 95.31 414 PHE A CA 1
ATOM 3375 C C . PHE A 1 414 ? -2.567 -13.473 14.499 1.00 95.31 414 PHE A C 1
ATOM 3377 O O . PHE A 1 414 ? -1.790 -14.387 14.227 1.00 95.31 414 PHE A O 1
ATOM 3384 N N . VAL A 1 415 ? -3.111 -13.329 15.707 1.00 93.44 415 VAL A N 1
ATOM 3385 C CA . VAL A 1 415 ? -2.958 -14.310 16.794 1.00 93.44 415 VAL A CA 1
ATOM 3386 C C . VAL A 1 415 ? -3.836 -15.529 16.511 1.00 93.44 415 VAL A C 1
ATOM 3388 O O . VAL A 1 415 ? -3.409 -16.669 16.675 1.00 93.44 415 VAL A O 1
ATOM 3391 N N . ASP A 1 416 ? -5.050 -15.278 16.025 1.00 93.31 416 ASP A N 1
ATOM 3392 C CA . ASP A 1 416 ? -5.933 -16.251 15.391 1.00 93.31 416 ASP A CA 1
ATOM 3393 C C . ASP A 1 416 ? -6.820 -15.534 14.354 1.00 93.31 416 ASP A C 1
ATOM 3395 O O . ASP A 1 416 ? -6.602 -14.364 14.035 1.00 93.31 416 ASP A O 1
ATOM 3399 N N . THR A 1 417 ? -7.824 -16.215 13.796 1.00 94.12 417 THR A N 1
ATOM 3400 C CA . THR A 1 417 ? -8.681 -15.616 12.761 1.00 94.12 417 THR A CA 1
ATOM 3401 C C . THR A 1 417 ? -9.544 -14.457 13.261 1.00 94.12 417 THR A C 1
ATOM 3403 O O . THR A 1 417 ? -10.054 -13.707 12.443 1.00 94.12 417 THR A O 1
ATOM 3406 N N . HIS A 1 418 ? -9.689 -14.260 14.570 1.00 91.44 418 HIS A N 1
ATOM 3407 C CA . HIS A 1 418 ? -10.500 -13.217 15.202 1.00 91.44 418 HIS A CA 1
ATOM 3408 C C . HIS A 1 418 ? -9.673 -12.280 16.092 1.00 91.44 418 HIS A C 1
ATOM 3410 O O . HIS A 1 418 ? -10.233 -11.365 16.676 1.00 91.44 418 HIS A O 1
ATOM 3416 N N . HIS A 1 419 ? -8.354 -12.445 16.189 1.00 88.88 419 HIS A N 1
ATOM 3417 C CA . HIS A 1 419 ? -7.514 -11.619 17.060 1.00 88.88 419 HIS A CA 1
ATOM 3418 C C . HIS A 1 419 ? -6.295 -11.099 16.312 1.00 88.88 419 HIS A C 1
ATOM 3420 O O . HIS A 1 419 ? -5.545 -11.874 15.718 1.00 88.88 419 HIS A O 1
ATOM 3426 N N . ILE A 1 420 ? -6.089 -9.784 16.377 1.00 94.06 420 ILE A N 1
ATOM 3427 C CA . ILE A 1 420 ? -4.934 -9.101 15.805 1.00 94.06 420 ILE A CA 1
ATOM 3428 C C . ILE A 1 420 ? -4.122 -8.478 16.940 1.00 94.06 420 ILE A C 1
ATOM 3430 O O . ILE A 1 420 ? -4.658 -7.853 17.853 1.00 94.06 420 ILE A O 1
ATOM 3434 N N . ARG A 1 421 ? -2.805 -8.607 16.844 1.00 92.69 421 ARG A N 1
ATOM 3435 C CA . ARG A 1 421 ? -1.849 -7.837 17.631 1.00 92.69 421 ARG A CA 1
ATOM 3436 C C . ARG A 1 421 ? -1.183 -6.808 16.731 1.00 92.69 421 ARG A C 1
ATOM 3438 O O . ARG A 1 421 ? -0.678 -7.162 15.662 1.00 92.69 421 ARG A O 1
ATOM 3445 N N . LEU A 1 422 ? -1.190 -5.557 17.179 1.00 93.06 422 LEU A N 1
ATOM 3446 C CA . LEU A 1 422 ? -0.479 -4.459 16.544 1.00 93.06 422 LEU A CA 1
ATOM 3447 C C . LEU A 1 422 ? 0.754 -4.118 17.381 1.00 93.06 422 LEU A C 1
ATOM 3449 O O . LEU A 1 422 ? 0.747 -4.158 18.608 1.00 93.06 422 LEU A O 1
ATOM 3453 N N . GLU A 1 423 ? 1.851 -3.797 16.726 1.00 91.12 423 GLU A N 1
ATOM 3454 C CA . GLU A 1 423 ? 3.055 -3.317 17.394 1.00 91.12 423 GLU A CA 1
ATOM 3455 C C . GLU A 1 423 ? 3.589 -2.153 16.577 1.00 91.12 423 GLU A C 1
ATOM 3457 O O . GLU A 1 423 ? 3.825 -2.305 15.384 1.00 91.12 423 GLU A O 1
ATOM 3462 N N . GLN A 1 424 ? 3.776 -0.996 17.196 1.00 91.94 424 GLN A N 1
ATOM 3463 C CA . GLN A 1 424 ? 4.474 0.111 16.559 1.00 91.94 424 GLN A CA 1
ATOM 3464 C C . GLN A 1 424 ? 5.960 -0.021 16.895 1.00 91.94 424 GLN A C 1
ATOM 3466 O O . GLN A 1 424 ? 6.335 -0.121 18.068 1.00 91.94 424 GLN A O 1
ATOM 3471 N N . THR A 1 425 ? 6.822 -0.065 15.883 1.00 89.88 425 THR A N 1
ATOM 3472 C CA . THR A 1 425 ? 8.268 -0.012 16.116 1.00 89.88 425 THR A CA 1
ATOM 3473 C C . THR A 1 425 ? 8.700 1.419 16.416 1.00 89.88 425 THR A C 1
ATOM 3475 O O . THR A 1 425 ? 8.083 2.376 15.947 1.00 89.88 425 THR A O 1
ATOM 3478 N N . SER A 1 426 ? 9.762 1.552 17.208 1.00 89.50 426 SER A N 1
ATOM 3479 C CA . SER A 1 426 ? 10.522 2.790 17.355 1.00 89.50 426 SER A CA 1
ATOM 3480 C C . SER A 1 426 ? 11.928 2.558 16.817 1.00 89.50 426 SER A C 1
ATOM 3482 O O . SER A 1 426 ? 12.730 1.838 17.424 1.00 89.50 426 SER A O 1
ATOM 3484 N N . ASP A 1 427 ? 12.220 3.163 15.674 1.00 86.81 427 ASP A N 1
ATOM 3485 C CA . ASP A 1 427 ? 13.538 3.135 15.044 1.00 86.81 427 ASP A CA 1
ATOM 3486 C C . ASP A 1 427 ? 14.523 4.022 15.827 1.00 86.81 427 ASP A C 1
ATOM 3488 O O . ASP A 1 427 ? 15.703 3.698 15.936 1.00 86.81 427 ASP A O 1
ATOM 3492 N N . ASP A 1 428 ? 14.020 5.062 16.501 1.00 81.19 428 ASP A N 1
ATOM 3493 C CA . ASP A 1 428 ? 14.819 5.966 17.339 1.00 81.19 428 ASP A CA 1
ATOM 3494 C C . ASP A 1 428 ? 15.359 5.287 18.607 1.00 81.19 428 ASP A C 1
ATOM 3496 O O . ASP A 1 428 ? 16.469 5.571 19.062 1.00 81.19 428 ASP A O 1
ATOM 3500 N N . LYS A 1 429 ? 14.573 4.383 19.205 1.00 69.94 429 LYS A N 1
ATOM 3501 C CA . LYS A 1 429 ? 14.913 3.705 20.471 1.00 69.94 429 LYS A CA 1
ATOM 3502 C C . LYS A 1 429 ? 15.303 2.241 20.285 1.00 69.94 429 LYS A C 1
ATOM 3504 O O . LYS A 1 429 ? 15.664 1.586 21.263 1.00 69.94 429 LYS A O 1
ATOM 3509 N N . SER A 1 430 ? 15.224 1.715 19.058 1.00 59.84 430 SER A N 1
ATOM 3510 C CA . SER A 1 430 ? 15.360 0.280 18.761 1.00 59.84 430 SER A CA 1
ATOM 3511 C C . SER A 1 430 ? 14.487 -0.597 19.679 1.00 59.84 430 SER A C 1
ATOM 3513 O O . SER A 1 430 ? 14.914 -1.661 20.132 1.00 59.84 430 SER A O 1
ATOM 3515 N N . SER A 1 431 ? 13.272 -0.135 19.995 1.00 39.25 431 SER A N 1
ATOM 3516 C CA . SER A 1 431 ? 12.351 -0.776 20.942 1.00 39.25 431 SER A CA 1
ATOM 3517 C C . SER A 1 431 ? 10.956 -0.992 20.339 1.00 39.25 431 SER A C 1
ATOM 3519 O O . SER A 1 431 ? 10.556 -0.343 19.374 1.00 39.25 431 SER A O 1
ATOM 3521 N N . LEU A 1 432 ? 10.227 -1.971 20.883 1.00 44.59 432 LEU A N 1
ATOM 3522 C CA . LEU A 1 432 ? 8.852 -2.308 20.502 1.00 44.59 432 LEU A CA 1
ATOM 3523 C C . LEU A 1 432 ? 7.864 -1.554 21.397 1.00 44.59 432 LEU A C 1
ATOM 3525 O O . LEU A 1 432 ? 7.950 -1.659 22.621 1.00 44.59 432 LEU A O 1
ATOM 3529 N N . ILE A 1 433 ? 6.888 -0.875 20.797 1.00 50.81 433 ILE A N 1
ATOM 3530 C CA . ILE A 1 433 ? 5.702 -0.359 21.485 1.00 50.81 433 ILE A CA 1
ATOM 3531 C C . ILE A 1 433 ? 4.543 -1.313 21.155 1.00 50.81 433 ILE A C 1
ATOM 3533 O O . ILE A 1 433 ? 4.048 -1.351 20.030 1.00 50.81 433 ILE A O 1
ATOM 3537 N N . ILE A 1 434 ? 4.148 -2.152 22.119 1.00 46.12 434 ILE A N 1
ATOM 3538 C CA . ILE A 1 434 ? 3.116 -3.189 21.927 1.00 46.12 434 ILE A CA 1
ATOM 3539 C C . ILE A 1 434 ? 1.720 -2.578 22.076 1.00 46.12 434 ILE A C 1
ATOM 3541 O O . ILE A 1 434 ? 1.438 -1.891 23.057 1.00 46.12 434 ILE A O 1
ATOM 3545 N N . VAL A 1 435 ? 0.832 -2.878 21.128 1.00 49.56 435 VAL A N 1
ATOM 3546 C CA . VAL A 1 435 ? -0.534 -2.359 21.051 1.00 49.56 435 VAL A CA 1
ATOM 3547 C C . VAL A 1 435 ? -1.520 -3.494 20.709 1.00 49.56 435 VAL A C 1
ATOM 3549 O O . VAL A 1 435 ? -1.756 -3.829 19.553 1.00 49.56 435 VAL A O 1
ATOM 3552 N N . ASP A 1 436 ? -2.155 -4.108 21.707 1.00 42.91 436 ASP A N 1
ATOM 3553 C CA . ASP A 1 436 ? -3.119 -5.193 21.446 1.00 42.91 436 ASP A CA 1
ATOM 3554 C C . ASP A 1 436 ? -4.511 -4.658 21.032 1.00 42.91 436 ASP A C 1
ATOM 3556 O O . ASP A 1 436 ? -5.085 -3.793 21.701 1.00 42.91 436 ASP A O 1
ATOM 3560 N N . ALA A 1 437 ? -5.081 -5.204 19.945 1.00 44.66 437 ALA A N 1
ATOM 3561 C CA . ALA A 1 437 ? -6.433 -4.915 19.449 1.00 44.66 437 ALA A CA 1
ATOM 3562 C C . ALA A 1 437 ? -7.214 -6.230 19.229 1.00 44.66 437 ALA A C 1
ATOM 3564 O O . ALA A 1 437 ? -7.315 -6.764 18.125 1.00 44.66 437 ALA A O 1
ATOM 3565 N N . ASN A 1 438 ? -7.756 -6.790 20.310 1.00 41.31 438 ASN A N 1
ATOM 3566 C CA . ASN A 1 438 ? -8.432 -8.093 20.302 1.00 41.31 438 ASN A CA 1
ATOM 3567 C C . ASN A 1 438 ? -9.907 -7.979 19.901 1.00 41.31 438 ASN A C 1
ATOM 3569 O O . ASN A 1 438 ? -10.579 -7.170 20.504 1.00 41.31 438 ASN A O 1
ATOM 3573 N N . LYS A 1 439 ? -10.463 -8.831 19.019 1.00 40.69 439 LYS A N 1
ATOM 3574 C CA . LYS A 1 439 ? -11.923 -9.068 18.922 1.00 40.69 439 LYS A CA 1
ATOM 3575 C C . LYS A 1 439 ? -12.267 -10.429 19.520 1.00 40.69 439 LYS A C 1
ATOM 3577 O O . LYS A 1 439 ? -12.165 -11.461 18.860 1.00 40.69 439 LYS A O 1
ATOM 3582 N N . THR A 1 440 ? -12.666 -10.458 20.783 1.00 40.28 440 THR A N 1
ATOM 3583 C CA . THR A 1 440 ? -12.916 -11.732 21.460 1.00 40.28 440 THR A CA 1
ATOM 3584 C C . THR A 1 440 ? -14.390 -12.091 21.466 1.00 40.28 440 THR A C 1
ATOM 3586 O O . THR A 1 440 ? -15.153 -11.601 22.288 1.00 40.28 440 THR A O 1
ATOM 3589 N N . THR A 1 441 ? -14.764 -13.096 20.669 1.00 39.25 441 THR A N 1
ATOM 3590 C CA . THR A 1 441 ? -15.922 -13.923 21.023 1.00 39.25 441 THR A CA 1
ATOM 3591 C C . THR A 1 441 ? -15.574 -14.750 22.261 1.00 39.25 441 THR A C 1
ATOM 3593 O O . THR A 1 441 ? -14.505 -15.354 22.329 1.00 39.25 441 THR A O 1
ATOM 3596 N N . TRP A 1 442 ? -16.498 -14.789 23.225 1.00 35.00 442 TRP A N 1
ATOM 3597 C CA . TRP A 1 442 ? -16.558 -15.519 24.508 1.00 35.00 442 TRP A CA 1
ATOM 3598 C C . TRP A 1 442 ? -15.749 -16.832 24.701 1.00 35.00 442 TRP A C 1
ATOM 3600 O O . TRP A 1 442 ? -15.513 -17.238 25.838 1.00 35.00 442 TRP A O 1
ATOM 3610 N N . LYS A 1 443 ? -15.270 -17.494 23.641 1.00 37.34 443 LYS A N 1
ATOM 3611 C CA . LYS A 1 443 ? -14.499 -18.747 23.668 1.00 37.34 443 LYS A CA 1
ATOM 3612 C C . LYS A 1 443 ? -13.099 -18.656 24.283 1.00 37.34 443 LYS A C 1
ATOM 3614 O O . LYS A 1 443 ? -12.682 -19.634 24.893 1.00 37.34 443 LYS A O 1
ATOM 3619 N N . GLN A 1 444 ? -12.365 -17.548 24.154 1.00 43.34 444 GLN A N 1
ATOM 3620 C CA . GLN A 1 444 ? -11.036 -17.452 24.788 1.00 43.34 444 GLN A CA 1
ATOM 3621 C C . GLN A 1 444 ? -11.136 -17.203 26.298 1.00 43.34 444 GLN A C 1
ATOM 3623 O O . GLN A 1 444 ? -10.324 -17.729 27.052 1.00 43.34 444 GLN A O 1
ATOM 3628 N N . ILE A 1 445 ? -12.166 -16.477 26.750 1.00 42.12 445 ILE A N 1
ATOM 3629 C CA . ILE A 1 445 ? -12.480 -16.334 28.179 1.00 42.12 445 ILE A CA 1
ATOM 3630 C C . ILE A 1 445 ? -12.891 -17.694 28.751 1.00 42.12 445 ILE A C 1
ATOM 3632 O O . ILE A 1 445 ? -12.379 -18.079 29.794 1.00 42.12 445 ILE A O 1
ATOM 3636 N N . GLU A 1 446 ? -13.730 -18.462 28.050 1.00 43.34 446 GLU A N 1
ATOM 3637 C CA . GLU A 1 446 ? -14.069 -19.843 28.430 1.00 43.34 446 GLU A CA 1
ATOM 3638 C C . GLU A 1 446 ? -12.837 -20.763 28.457 1.00 43.34 446 GLU A C 1
ATOM 3640 O O . GLU A 1 446 ? -12.681 -21.534 29.399 1.00 43.34 446 GLU A O 1
ATOM 3645 N N . ALA A 1 447 ? -11.923 -20.655 27.485 1.00 42.53 447 ALA A N 1
ATOM 3646 C CA . ALA A 1 447 ? -10.700 -21.459 27.445 1.00 42.53 447 ALA A CA 1
ATOM 3647 C C . ALA A 1 447 ? -9.745 -21.123 28.602 1.00 42.53 447 ALA A C 1
ATOM 3649 O O . ALA A 1 447 ? -9.279 -22.030 29.286 1.00 42.53 447 ALA A O 1
ATOM 3650 N N . LYS A 1 448 ? -9.521 -19.833 28.883 1.00 45.25 448 LYS A N 1
ATOM 3651 C CA . LYS A 1 448 ? -8.689 -19.378 30.009 1.00 45.25 448 LYS A CA 1
ATOM 3652 C C . LYS A 1 448 ? -9.332 -19.717 31.354 1.00 45.25 448 LYS A C 1
ATOM 3654 O O . LYS A 1 448 ? -8.645 -20.125 32.281 1.00 45.25 448 LYS A O 1
ATOM 3659 N N . LYS A 1 449 ? -10.661 -19.622 31.450 1.00 41.75 449 LYS A N 1
ATOM 3660 C CA . LYS A 1 449 ? -11.435 -20.023 32.633 1.00 41.75 449 LYS A CA 1
ATOM 3661 C C . LYS A 1 449 ? -11.388 -21.536 32.852 1.00 41.75 449 LYS A C 1
ATOM 3663 O O . LYS A 1 449 ? -11.258 -21.959 33.992 1.00 41.75 449 LYS A O 1
ATOM 3668 N N . ALA A 1 450 ? -11.429 -22.340 31.789 1.00 42.78 450 ALA A N 1
ATOM 3669 C CA . ALA A 1 450 ? -11.262 -23.792 31.858 1.00 42.78 450 ALA A CA 1
ATOM 3670 C C . ALA A 1 450 ? -9.826 -24.198 32.226 1.00 42.78 450 ALA A C 1
ATOM 3672 O O . ALA A 1 450 ? -9.635 -25.163 32.960 1.00 42.78 450 ALA A O 1
ATOM 3673 N N . GLU A 1 451 ? -8.821 -23.456 31.759 1.00 46.97 451 GLU A N 1
ATOM 3674 C CA . GLU A 1 451 ? -7.412 -23.677 32.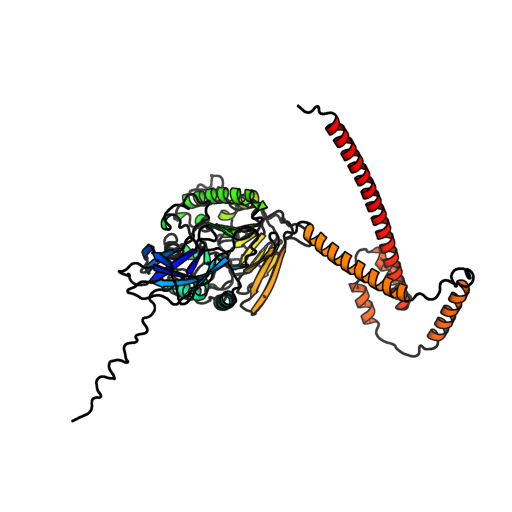098 1.00 46.97 451 GLU A CA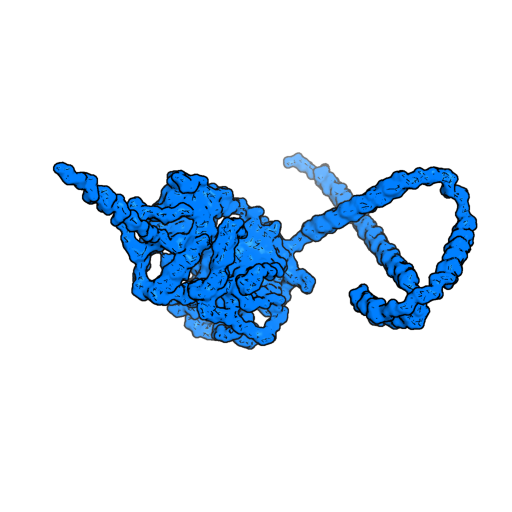 1
ATOM 3675 C C . GLU A 1 451 ? -7.122 -23.333 33.569 1.00 46.97 451 GLU A C 1
ATOM 3677 O O . GLU A 1 451 ? -6.494 -24.126 34.271 1.00 46.97 451 GLU A O 1
ATOM 3682 N N . ILE A 1 452 ? -7.680 -22.222 34.067 1.00 46.25 452 ILE A N 1
ATOM 3683 C CA . ILE A 1 452 ? -7.639 -21.832 35.485 1.00 46.25 452 ILE A CA 1
ATOM 3684 C C . ILE A 1 452 ? -8.387 -22.854 36.352 1.00 46.25 452 ILE A C 1
ATOM 3686 O O . ILE A 1 452 ? -7.818 -23.338 37.327 1.00 46.25 452 ILE A O 1
ATOM 3690 N N . LEU A 1 453 ? -9.601 -23.271 35.962 1.00 44.38 453 LEU A N 1
ATOM 3691 C CA . LEU A 1 453 ? -10.349 -24.304 36.694 1.00 44.38 453 LEU A CA 1
ATOM 3692 C C . LEU A 1 453 ? -9.579 -25.625 36.761 1.00 44.38 453 LEU A C 1
ATOM 3694 O O . LEU A 1 453 ? -9.595 -26.300 37.785 1.00 44.38 453 LEU A O 1
ATOM 3698 N N . LYS A 1 454 ? -8.907 -26.010 35.672 1.00 52.38 454 LYS A N 1
ATOM 3699 C CA . LYS A 1 454 ? -8.113 -27.239 35.613 1.00 52.38 454 LYS A CA 1
ATOM 3700 C C . LYS A 1 454 ? -6.860 -27.142 36.487 1.00 52.38 454 LYS A C 1
ATOM 3702 O O . LYS A 1 454 ? -6.480 -28.128 37.112 1.00 52.38 454 LYS A O 1
ATOM 3707 N N . HIS A 1 455 ? -6.234 -25.969 36.560 1.00 48.34 455 HIS A N 1
ATOM 3708 C CA . HIS A 1 455 ? -5.107 -25.715 37.455 1.00 48.34 455 HIS A CA 1
ATOM 3709 C C . HIS A 1 455 ? -5.528 -25.766 38.933 1.00 48.34 455 HIS A C 1
ATOM 3711 O O . HIS A 1 455 ? -4.881 -26.446 39.729 1.00 48.34 455 HIS A O 1
ATOM 3717 N N . GLU A 1 456 ? -6.651 -25.137 39.286 1.00 42.66 456 GLU A N 1
ATOM 3718 C CA . GLU A 1 456 ? -7.220 -25.181 40.639 1.00 42.66 456 GLU A CA 1
ATOM 3719 C C . GLU A 1 456 ? -7.665 -26.595 41.035 1.00 42.66 456 GLU A C 1
ATOM 3721 O O . GLU A 1 456 ? -7.376 -27.041 42.143 1.00 42.66 456 GLU A O 1
ATOM 3726 N N . GLN A 1 457 ? -8.296 -27.344 40.126 1.00 43.78 457 GLN A N 1
ATOM 3727 C CA . GLN A 1 457 ? -8.662 -28.744 40.364 1.00 43.78 457 GLN A CA 1
ATOM 3728 C C . GLN A 1 457 ? -7.433 -29.615 40.623 1.00 43.78 457 GLN A C 1
ATOM 3730 O O . GLN A 1 457 ? -7.443 -30.394 41.570 1.00 43.78 457 GLN A O 1
ATOM 3735 N N . ASN A 1 458 ? -6.356 -29.446 39.852 1.00 50.69 458 ASN A N 1
ATOM 3736 C CA . ASN A 1 458 ? -5.118 -30.196 40.059 1.00 50.69 458 ASN A CA 1
ATOM 3737 C C . ASN A 1 458 ? -4.443 -29.859 41.403 1.00 50.69 458 ASN A C 1
ATOM 3739 O O . ASN A 1 458 ? -3.933 -30.765 42.058 1.00 50.69 458 ASN A O 1
ATOM 3743 N N . LEU A 1 459 ? -4.477 -28.593 41.837 1.00 44.66 459 LEU A N 1
ATOM 3744 C CA . LEU A 1 459 ? -3.978 -28.163 43.153 1.00 44.66 459 LEU A CA 1
ATOM 3745 C C . LEU A 1 459 ? -4.808 -28.744 44.307 1.00 44.66 459 LEU A C 1
ATOM 3747 O O . LEU A 1 459 ? -4.266 -29.187 45.319 1.00 44.66 459 LEU A O 1
ATOM 3751 N N . ILE A 1 460 ? -6.133 -28.778 44.158 1.00 42.50 460 ILE A N 1
ATOM 3752 C CA . ILE A 1 460 ? -7.034 -29.390 45.142 1.00 42.50 460 ILE A CA 1
ATOM 3753 C C . ILE A 1 460 ? -6.786 -30.899 45.212 1.00 42.50 460 ILE A C 1
ATOM 3755 O O . ILE A 1 460 ? -6.692 -31.457 46.301 1.00 42.50 460 ILE A O 1
ATOM 3759 N N . GLN A 1 461 ? -6.611 -31.559 44.068 1.00 43.81 461 GLN A N 1
ATOM 3760 C CA . GLN A 1 461 ? -6.383 -32.999 44.000 1.00 43.81 461 GLN A CA 1
ATOM 3761 C C . GLN A 1 461 ? -5.004 -33.396 44.545 1.00 43.81 461 GLN A C 1
ATOM 3763 O O . GLN A 1 461 ? -4.899 -34.413 45.227 1.00 43.81 461 GLN A O 1
ATOM 3768 N N . SER A 1 462 ? -3.962 -32.576 44.345 1.00 45.56 462 SER A N 1
ATOM 3769 C CA . SER A 1 462 ? -2.657 -32.797 44.984 1.00 45.56 462 SER A CA 1
ATOM 3770 C C . SER A 1 462 ? -2.713 -32.610 46.500 1.00 45.56 462 SER A C 1
ATOM 3772 O O . SER A 1 462 ? -2.069 -33.362 47.228 1.00 45.56 462 SER A O 1
ATOM 3774 N N . ASN A 1 463 ? -3.508 -31.651 46.984 1.00 40.66 463 ASN A N 1
ATOM 3775 C CA . ASN A 1 463 ? -3.686 -31.406 48.417 1.00 40.66 463 ASN A CA 1
ATOM 3776 C C . ASN A 1 463 ? -4.527 -32.496 49.097 1.00 40.66 463 ASN A C 1
ATOM 3778 O O . ASN A 1 463 ? -4.209 -32.892 50.214 1.00 40.66 463 ASN A O 1
ATOM 3782 N N . ILE A 1 464 ? -5.550 -33.025 48.417 1.00 41.09 464 ILE A N 1
ATOM 3783 C CA . ILE A 1 464 ? -6.336 -34.175 48.890 1.00 41.09 464 ILE A CA 1
ATOM 3784 C C . ILE A 1 464 ? -5.471 -35.435 48.907 1.00 41.09 464 ILE A C 1
ATOM 3786 O O . ILE A 1 464 ? -5.475 -36.150 49.899 1.00 41.09 464 ILE A O 1
ATOM 3790 N N . HIS A 1 465 ? -4.654 -35.668 47.876 1.00 40.03 465 HIS A N 1
ATOM 3791 C CA . HIS A 1 465 ? -3.754 -36.820 47.843 1.00 40.03 465 HIS A CA 1
ATOM 3792 C C . HIS A 1 465 ? -2.679 -36.759 48.945 1.00 40.03 465 HIS A C 1
ATOM 3794 O O . HIS A 1 465 ? -2.349 -37.780 49.540 1.00 40.03 465 HIS A O 1
ATOM 3800 N N . GLN A 1 466 ? -2.171 -35.566 49.277 1.00 41.66 466 GLN A N 1
ATOM 3801 C CA . GLN A 1 466 ? -1.294 -35.354 50.439 1.00 41.66 466 GLN A CA 1
ATOM 3802 C C . GLN A 1 466 ? -2.008 -35.634 51.775 1.00 41.66 466 GLN A C 1
ATOM 3804 O O . GLN A 1 466 ? -1.392 -36.186 52.682 1.00 41.66 466 GLN A O 1
ATOM 3809 N N . TYR A 1 467 ? -3.300 -35.304 51.881 1.00 36.50 467 TYR A N 1
ATOM 3810 C CA . TYR A 1 467 ? -4.131 -35.583 53.059 1.00 36.50 467 TYR A CA 1
ATOM 3811 C C . TYR A 1 467 ? -4.501 -37.070 53.196 1.00 36.50 467 TYR A C 1
ATOM 3813 O O . TYR A 1 467 ? -4.503 -37.609 54.297 1.00 36.50 467 TYR A O 1
ATOM 3821 N N . GLU A 1 468 ? -4.772 -37.759 52.087 1.00 39.38 468 GLU A N 1
ATOM 3822 C CA . GLU A 1 468 ? -5.103 -39.191 52.062 1.00 39.38 468 GLU A CA 1
ATOM 3823 C C . GLU A 1 468 ? -3.871 -40.080 52.300 1.00 39.38 468 GLU A C 1
ATOM 3825 O O . GLU A 1 468 ? -3.991 -41.155 52.881 1.00 39.38 468 GLU A O 1
ATOM 3830 N N . LEU A 1 469 ? -2.670 -39.616 51.936 1.00 40.88 469 LEU A N 1
ATOM 3831 C CA . LEU A 1 469 ? -1.405 -40.262 52.312 1.00 40.88 469 LEU A CA 1
ATOM 3832 C C . LEU A 1 469 ? -1.059 -40.089 53.804 1.00 40.88 469 LEU A C 1
ATOM 3834 O O . LEU A 1 469 ? -0.170 -40.777 54.303 1.00 40.88 469 LEU A O 1
ATOM 3838 N N . GLN A 1 470 ? -1.762 -39.207 54.521 1.00 41.38 470 GLN A N 1
ATOM 3839 C CA . GLN A 1 470 ? -1.631 -38.977 55.962 1.00 41.38 470 GLN A CA 1
ATOM 3840 C C . GLN A 1 470 ? -2.743 -39.647 56.788 1.00 41.38 470 GLN A C 1
ATOM 3842 O O . GLN A 1 470 ? -3.057 -39.166 57.876 1.00 41.38 470 GLN A O 1
ATOM 3847 N N . GLN A 1 471 ? -3.327 -40.765 56.332 1.00 40.78 471 GLN A N 1
ATOM 3848 C CA . GLN A 1 471 ? -4.215 -41.569 57.183 1.00 40.78 471 GLN A CA 1
ATOM 3849 C C . GLN A 1 471 ? -3.487 -42.067 58.448 1.00 40.78 471 GLN A C 1
ATOM 3851 O O . GLN A 1 471 ? -2.882 -43.138 58.476 1.00 40.78 471 GLN A O 1
ATOM 3856 N N . LEU A 1 472 ? -3.579 -41.276 59.515 1.00 35.59 472 LEU A N 1
ATOM 3857 C CA . LEU A 1 472 ? -3.524 -41.736 60.890 1.00 35.59 472 LEU A CA 1
ATOM 3858 C C . LEU A 1 472 ? -4.940 -42.183 61.276 1.00 35.59 472 LEU A C 1
ATOM 3860 O O . LEU A 1 472 ? -5.834 -41.365 61.462 1.00 35.59 472 LEU A O 1
ATOM 3864 N N . ASP A 1 473 ? -5.082 -43.505 61.292 1.00 37.66 473 ASP A N 1
ATOM 3865 C CA . ASP A 1 473 ? -5.920 -44.367 62.134 1.00 37.66 473 ASP A CA 1
ATOM 3866 C C . ASP A 1 473 ? -7.378 -43.950 62.449 1.00 37.66 473 ASP A C 1
ATOM 3868 O O . ASP A 1 473 ? -7.668 -43.018 63.198 1.00 37.66 473 ASP A O 1
ATOM 3872 N N . GLU A 1 474 ? -8.326 -44.752 61.955 1.00 38.38 474 GLU A N 1
ATOM 3873 C CA . GLU A 1 474 ? -9.784 -44.561 62.039 1.00 38.38 474 GLU A CA 1
ATOM 3874 C C . GLU A 1 474 ? -10.410 -44.813 63.436 1.00 38.38 474 GLU A C 1
ATOM 3876 O O . GLU A 1 474 ? -11.629 -44.942 63.550 1.00 38.38 474 GLU A O 1
ATOM 3881 N N . ASN A 1 475 ? -9.637 -44.838 64.528 1.00 37.94 475 ASN A N 1
ATOM 3882 C CA . ASN A 1 475 ? -10.152 -45.167 65.872 1.00 37.94 475 ASN A CA 1
ATOM 3883 C C . ASN A 1 475 ? -10.324 -43.992 66.859 1.00 37.94 475 ASN A C 1
ATOM 3885 O O . ASN A 1 475 ? -10.794 -44.217 67.974 1.00 37.94 475 ASN A O 1
ATOM 3889 N N . GLU A 1 476 ? -10.044 -42.738 66.489 1.00 41.41 476 GLU A N 1
ATOM 3890 C CA . GLU A 1 476 ? -10.186 -41.584 67.411 1.00 41.41 476 GLU A CA 1
ATOM 3891 C C . GLU A 1 476 ? -11.449 -40.721 67.209 1.00 41.41 476 GLU A C 1
ATOM 3893 O O . GLU A 1 476 ? -11.641 -39.714 67.888 1.00 41.41 476 GLU A O 1
ATOM 3898 N N . LEU A 1 477 ? -12.373 -41.108 66.327 1.00 35.19 477 LEU A N 1
ATOM 3899 C CA . LEU A 1 477 ? -13.500 -40.244 65.932 1.00 35.19 477 LEU A CA 1
ATOM 3900 C C . LEU A 1 477 ? -14.759 -40.308 66.819 1.00 35.19 477 LEU A C 1
ATOM 3902 O O . LEU A 1 477 ? -15.736 -39.625 66.518 1.00 35.19 477 LEU A O 1
ATOM 3906 N N . MET A 1 478 ? -14.765 -41.068 67.923 1.00 36.62 478 MET A N 1
ATOM 3907 C CA . MET A 1 478 ? -15.959 -41.206 68.786 1.00 36.62 478 MET A CA 1
ATOM 3908 C C . MET A 1 478 ? -15.758 -40.885 70.270 1.00 36.62 478 MET A C 1
ATOM 3910 O O . MET A 1 478 ? -16.684 -41.040 71.067 1.00 36.62 478 MET A O 1
ATOM 3914 N N . ILE A 1 479 ? -14.603 -40.351 70.658 1.00 35.47 479 ILE A N 1
ATOM 3915 C CA . ILE A 1 479 ? -14.407 -39.803 71.999 1.00 35.47 479 ILE A CA 1
ATOM 3916 C C . ILE A 1 479 ? -13.797 -38.420 71.813 1.00 35.47 479 ILE A C 1
ATOM 3918 O O . ILE A 1 479 ? -12.629 -38.301 71.484 1.00 35.47 479 ILE A O 1
ATOM 3922 N N . ASP A 1 480 ? -14.622 -37.382 71.975 1.00 39.25 480 ASP A N 1
ATOM 3923 C CA . ASP A 1 480 ? -14.362 -36.286 72.920 1.00 39.25 480 ASP A CA 1
ATOM 3924 C C . ASP A 1 480 ? -14.953 -34.926 72.485 1.00 39.25 480 ASP A C 1
ATOM 3926 O O . ASP A 1 480 ? -14.258 -33.952 72.200 1.00 39.25 480 ASP A O 1
ATOM 3930 N N . GLN A 1 481 ? -16.284 -34.815 72.527 1.00 36.69 481 GLN A N 1
ATOM 3931 C CA . GLN A 1 481 ? -16.971 -33.514 72.534 1.00 36.69 481 GLN A CA 1
ATOM 3932 C C . GLN A 1 481 ? -16.769 -32.724 73.853 1.00 36.69 481 GLN A C 1
ATOM 3934 O O . GLN A 1 481 ? -17.385 -31.673 74.026 1.00 36.69 481 GLN A O 1
ATOM 3939 N N . ARG A 1 482 ? -15.914 -33.174 74.789 1.00 36.78 482 ARG A N 1
ATOM 3940 C CA . ARG A 1 482 ? -15.559 -32.444 76.023 1.00 36.78 482 ARG A CA 1
ATOM 3941 C C . ARG A 1 482 ? -14.127 -31.885 76.032 1.00 36.78 482 ARG A C 1
ATOM 3943 O O . ARG A 1 482 ? -13.836 -31.073 76.904 1.00 36.78 482 ARG A O 1
ATOM 3950 N N . ASN A 1 483 ? -13.275 -32.184 75.046 1.00 39.53 483 ASN A N 1
ATOM 3951 C CA . ASN A 1 483 ? -11.906 -31.639 74.961 1.00 39.53 483 ASN A CA 1
ATOM 3952 C C . ASN A 1 483 ? -11.757 -30.350 74.128 1.00 39.53 483 ASN A C 1
ATOM 3954 O O . ASN A 1 483 ? -10.662 -29.799 74.015 1.00 39.53 483 ASN A O 1
ATOM 3958 N N . ILE A 1 484 ? -12.844 -29.803 73.580 1.00 35.91 484 ILE A N 1
ATOM 3959 C CA . ILE A 1 484 ? -12.785 -28.510 72.872 1.00 35.91 484 ILE A CA 1
ATOM 3960 C C . ILE A 1 484 ? -12.603 -27.344 73.867 1.00 35.91 484 ILE A C 1
ATOM 3962 O O . ILE A 1 484 ? -11.993 -26.336 73.517 1.00 35.91 484 ILE A O 1
ATOM 3966 N N . SER A 1 485 ? -13.017 -27.490 75.137 1.00 32.91 485 SER A N 1
ATOM 3967 C CA . SER A 1 485 ? -12.787 -26.456 76.163 1.00 32.91 485 SER A CA 1
ATOM 3968 C C . SER A 1 485 ? -11.420 -26.544 76.860 1.00 32.91 485 SER A C 1
ATOM 3970 O O . SER A 1 485 ? -11.031 -25.590 77.527 1.00 32.91 485 SER A O 1
ATOM 3972 N N . SER A 1 486 ? -10.676 -27.650 76.725 1.00 34.28 486 SER A N 1
ATOM 3973 C CA . SER A 1 486 ? -9.329 -27.799 77.305 1.00 34.28 486 SER A CA 1
ATOM 3974 C C . SER A 1 486 ? -8.224 -27.334 76.347 1.00 34.28 486 SER A C 1
ATOM 3976 O O . SER A 1 486 ? -7.207 -26.814 76.801 1.00 34.28 486 SER A O 1
ATOM 3978 N N . LYS A 1 487 ? -8.448 -27.402 75.024 1.00 35.00 487 LYS A N 1
ATOM 3979 C CA . LYS A 1 487 ? -7.519 -26.869 74.008 1.00 35.00 487 LYS A CA 1
ATOM 3980 C C . LYS A 1 487 ? -7.519 -25.340 73.898 1.00 35.00 487 LYS A C 1
ATOM 3982 O O . LYS A 1 487 ? -6.510 -24.785 73.486 1.00 35.00 487 LYS A O 1
ATOM 3987 N N . SER A 1 488 ? -8.581 -24.661 74.347 1.00 34.34 488 SER A N 1
ATOM 3988 C CA . SER A 1 488 ? -8.563 -23.200 74.564 1.00 34.34 488 SER A CA 1
ATOM 3989 C C . SER A 1 488 ? -7.489 -22.814 75.583 1.00 34.34 488 SER A C 1
ATOM 3991 O O . SER A 1 488 ? -6.703 -21.912 75.337 1.00 34.34 488 SER A O 1
ATOM 3993 N N . LYS A 1 489 ? -7.388 -23.568 76.687 1.00 35.59 489 LYS A N 1
ATOM 3994 C CA . LYS A 1 489 ? -6.459 -23.270 77.782 1.00 35.59 489 LYS A CA 1
ATOM 3995 C C . LYS A 1 489 ? -4.992 -23.517 77.410 1.00 35.59 489 LYS A C 1
ATOM 3997 O O . LYS A 1 489 ? -4.123 -22.793 77.869 1.00 35.59 489 LYS A O 1
ATOM 4002 N N . PHE A 1 490 ? -4.731 -24.489 76.532 1.00 36.72 490 PHE A N 1
ATOM 4003 C CA . PHE A 1 490 ? -3.390 -24.731 75.990 1.00 36.72 490 PHE A CA 1
ATOM 4004 C C . PHE A 1 490 ? -2.902 -23.553 75.132 1.00 36.72 490 PHE A C 1
ATOM 4006 O O . PHE A 1 490 ? -1.774 -23.112 75.308 1.00 36.72 490 PHE A O 1
ATOM 4013 N N . PHE A 1 491 ? -3.766 -22.990 74.276 1.00 33.56 491 PHE A N 1
ATOM 4014 C CA . PHE A 1 491 ? -3.432 -21.805 73.476 1.00 33.56 491 PHE A CA 1
ATOM 4015 C C . PHE A 1 491 ? -3.356 -20.518 74.316 1.00 33.56 491 PHE A C 1
ATOM 4017 O O . PHE A 1 491 ? -2.499 -19.680 74.048 1.00 33.56 491 PHE A O 1
ATOM 4024 N N . ASP A 1 492 ? -4.182 -20.376 75.358 1.00 37.62 492 ASP A N 1
ATOM 4025 C CA . ASP A 1 492 ? -4.126 -19.231 76.279 1.00 37.62 492 ASP A CA 1
ATOM 4026 C C . ASP A 1 492 ? -2.837 -19.234 77.138 1.00 37.62 492 ASP A C 1
ATOM 4028 O O . ASP A 1 492 ? -2.226 -18.181 77.340 1.00 37.62 492 ASP A O 1
ATOM 4032 N N . ASP A 1 493 ? -2.366 -20.410 77.578 1.00 37.72 493 ASP A N 1
ATOM 4033 C CA . ASP A 1 493 ? -1.114 -20.566 78.341 1.00 37.72 493 ASP A CA 1
ATOM 4034 C C . ASP A 1 493 ? 0.142 -20.404 77.446 1.00 37.72 493 ASP A C 1
ATOM 4036 O O . ASP A 1 493 ? 1.173 -19.892 77.894 1.00 37.72 493 ASP A O 1
ATOM 4040 N N . GLU A 1 494 ? 0.061 -20.761 76.157 1.00 35.72 494 GLU A N 1
ATOM 4041 C CA . GLU A 1 494 ? 1.135 -20.550 75.168 1.00 35.72 494 GLU A CA 1
ATOM 4042 C C . GLU A 1 494 ? 1.241 -19.068 74.745 1.00 35.72 494 GLU A C 1
ATOM 4044 O O . GLU A 1 494 ? 2.344 -18.541 74.588 1.00 35.72 494 GLU A O 1
ATOM 4049 N N . ILE A 1 495 ? 0.111 -18.347 74.686 1.00 37.28 495 ILE A N 1
ATOM 4050 C CA . ILE A 1 495 ? 0.053 -16.885 74.493 1.00 37.28 495 ILE A CA 1
ATOM 4051 C C . ILE A 1 495 ? 0.620 -16.132 75.712 1.00 37.28 495 ILE A C 1
ATOM 4053 O O . ILE A 1 495 ? 1.320 -15.130 75.544 1.00 37.28 495 ILE A O 1
ATOM 4057 N N . ALA A 1 496 ? 0.395 -16.619 76.938 1.00 36.88 496 ALA A N 1
ATOM 4058 C CA . ALA A 1 496 ? 0.979 -16.036 78.152 1.00 36.88 496 ALA A CA 1
ATOM 4059 C C . ALA A 1 496 ? 2.511 -16.205 78.227 1.00 36.88 496 ALA A C 1
ATOM 4061 O O . ALA A 1 496 ? 3.199 -15.333 78.762 1.00 36.88 496 ALA A O 1
ATOM 4062 N N . ASN A 1 497 ? 3.057 -17.282 77.650 1.00 35.41 497 ASN A N 1
ATOM 4063 C CA . ASN A 1 497 ? 4.504 -17.509 77.570 1.00 35.41 497 ASN A CA 1
ATOM 4064 C C . ASN A 1 497 ? 5.187 -16.676 76.472 1.00 35.41 497 ASN A C 1
ATOM 4066 O O . ASN A 1 497 ? 6.321 -16.240 76.660 1.00 35.41 497 ASN A O 1
ATOM 4070 N N . ILE A 1 498 ? 4.496 -16.398 75.361 1.00 36.44 498 ILE A N 1
ATOM 4071 C CA . ILE A 1 498 ? 5.007 -15.541 74.277 1.00 36.44 498 ILE A CA 1
ATOM 4072 C C . ILE A 1 498 ? 5.027 -14.060 74.703 1.00 36.44 498 ILE A C 1
ATOM 4074 O O . ILE A 1 498 ? 5.972 -13.343 74.381 1.00 36.44 498 ILE A O 1
ATOM 4078 N N . ASN A 1 499 ? 4.070 -13.619 75.527 1.00 35.47 499 ASN A N 1
ATOM 4079 C CA . ASN A 1 499 ? 4.037 -12.255 76.077 1.00 35.47 499 ASN A CA 1
ATOM 4080 C C . ASN A 1 499 ? 5.150 -11.951 77.106 1.00 35.47 499 ASN A C 1
ATOM 4082 O O . ASN A 1 499 ? 5.370 -10.787 77.433 1.00 35.47 499 ASN A O 1
ATOM 4086 N N . ASN A 1 500 ? 5.868 -12.961 77.615 1.00 35.97 500 ASN A N 1
ATOM 4087 C CA . ASN A 1 500 ? 6.978 -12.778 78.564 1.00 35.97 500 ASN A CA 1
ATOM 4088 C C . ASN A 1 500 ? 8.359 -12.644 77.894 1.00 35.97 500 ASN A C 1
ATOM 4090 O O . ASN A 1 500 ? 9.372 -12.542 78.590 1.00 35.97 500 ASN A O 1
ATOM 4094 N N . GLN A 1 501 ? 8.421 -12.612 76.560 1.00 34.47 501 GLN A N 1
ATOM 4095 C CA . GLN A 1 501 ? 9.649 -12.354 75.803 1.00 34.47 501 GLN A CA 1
ATOM 4096 C C . GLN A 1 501 ? 9.441 -11.297 74.708 1.00 34.47 501 GLN A C 1
ATOM 4098 O O . GLN A 1 501 ? 9.792 -11.502 73.553 1.00 34.47 501 GLN A O 1
ATOM 4103 N N . GLU A 1 502 ? 8.941 -10.120 75.082 1.00 32.94 502 GLU A N 1
ATOM 4104 C CA . GLU A 1 502 ? 9.185 -8.894 74.316 1.00 32.94 502 GLU A CA 1
ATOM 4105 C C . GLU A 1 502 ? 10.009 -7.923 75.164 1.00 32.94 502 GLU A C 1
ATOM 4107 O O . GLU A 1 502 ? 9.494 -7.080 75.896 1.00 32.94 502 GLU A O 1
ATOM 4112 N N . SER A 1 503 ? 11.331 -8.023 75.051 1.00 35.44 503 SER A N 1
ATOM 4113 C CA . SER A 1 503 ? 12.184 -6.855 75.218 1.00 35.44 503 SER A CA 1
ATOM 4114 C C . SER A 1 503 ? 12.830 -6.535 73.876 1.00 35.44 503 SER A C 1
ATOM 4116 O O . SER A 1 503 ? 13.585 -7.317 73.306 1.00 35.44 503 SER A O 1
ATOM 4118 N N . SER A 1 504 ? 12.506 -5.333 73.400 1.00 38.53 504 SER A N 1
ATOM 4119 C CA . SER A 1 504 ? 13.100 -4.622 72.269 1.00 38.53 504 SER A CA 1
ATOM 4120 C C . SER A 1 504 ? 12.886 -5.230 70.880 1.00 38.53 504 SER A C 1
ATOM 4122 O O . SER A 1 504 ? 13.598 -6.135 70.476 1.00 38.53 504 SER A O 1
ATOM 4124 N N . ILE A 1 505 ? 11.984 -4.622 70.108 1.00 32.75 505 ILE A N 1
ATOM 4125 C CA . ILE A 1 505 ? 12.312 -3.955 68.837 1.00 32.75 505 ILE A CA 1
ATOM 4126 C C . ILE A 1 505 ? 11.265 -2.845 68.645 1.00 32.75 505 ILE A C 1
ATOM 4128 O O . ILE A 1 505 ? 10.095 -3.093 68.373 1.00 32.75 505 ILE A O 1
ATOM 4132 N N . GLN A 1 506 ? 11.695 -1.601 68.852 1.00 37.19 506 GLN A N 1
ATOM 4133 C CA . GLN A 1 506 ? 11.026 -0.421 68.308 1.00 37.19 506 GLN A CA 1
ATOM 4134 C C . GLN A 1 506 ? 11.485 -0.210 66.856 1.00 37.19 506 GLN A C 1
ATOM 4136 O O . GLN A 1 506 ? 12.633 -0.523 66.542 1.00 37.19 506 GLN A O 1
ATOM 4141 N N . LEU A 1 507 ? 10.613 0.449 66.073 1.00 32.25 507 LEU A N 1
ATOM 4142 C CA . LEU A 1 507 ? 10.804 1.092 64.752 1.00 32.25 507 LEU A CA 1
ATOM 4143 C C . LEU A 1 507 ? 10.499 0.201 63.520 1.00 32.25 507 LEU A C 1
ATOM 4145 O O . LEU A 1 507 ? 11.034 -0.891 63.401 1.00 32.25 507 LEU A O 1
ATOM 4149 N N . GLU A 1 508 ? 9.652 0.580 62.544 1.00 35.84 508 GLU A N 1
ATOM 4150 C CA . GLU A 1 508 ? 9.159 1.905 62.104 1.00 35.84 508 GLU A CA 1
ATOM 4151 C C . GLU A 1 508 ? 7.682 1.879 61.620 1.00 35.84 508 GLU A C 1
ATOM 4153 O O . GLU A 1 508 ? 7.332 1.174 60.670 1.00 35.84 508 GLU A O 1
ATOM 4158 N N . ASP A 1 509 ? 6.845 2.745 62.199 1.00 44.47 509 ASP A N 1
ATOM 4159 C CA . ASP A 1 509 ? 5.405 2.946 61.918 1.00 44.47 509 ASP A CA 1
ATOM 4160 C C . ASP A 1 509 ? 5.063 3.410 60.479 1.00 44.47 509 ASP A C 1
ATOM 4162 O O . ASP A 1 509 ? 3.945 3.240 59.991 1.00 44.47 509 ASP A O 1
ATOM 4166 N N . ALA A 1 510 ? 6.021 3.980 59.741 1.00 39.69 510 ALA A N 1
ATOM 4167 C CA . ALA A 1 510 ? 5.742 4.655 58.467 1.00 39.69 510 ALA A CA 1
ATOM 4168 C C . ALA A 1 510 ? 5.497 3.704 57.273 1.00 39.69 510 ALA A C 1
ATOM 4170 O O . ALA A 1 510 ? 4.896 4.097 56.271 1.00 39.69 510 ALA A O 1
ATOM 4171 N N . LYS A 1 511 ? 5.941 2.442 57.353 1.00 40.47 511 LYS A N 1
ATOM 4172 C CA . LYS A 1 511 ? 5.772 1.453 56.267 1.00 40.47 511 LYS A CA 1
ATOM 4173 C C . LYS A 1 511 ? 4.432 0.720 56.324 1.00 40.47 511 LYS A C 1
ATOM 4175 O O . LYS A 1 511 ? 3.912 0.336 55.278 1.00 40.47 511 LYS A O 1
ATOM 4180 N N . LEU A 1 512 ? 3.850 0.565 57.515 1.00 41.00 512 LEU A N 1
ATOM 4181 C CA . LEU A 1 512 ? 2.577 -0.137 57.695 1.00 41.00 512 LEU A CA 1
ATOM 4182 C C . LEU A 1 512 ? 1.391 0.712 57.206 1.00 41.00 512 LEU A C 1
ATOM 4184 O O . LEU A 1 512 ? 0.502 0.196 56.531 1.00 41.00 512 LEU A O 1
ATOM 4188 N N . GLN A 1 513 ? 1.426 2.028 57.445 1.00 41.75 513 GLN A N 1
ATOM 4189 C CA . GLN A 1 513 ? 0.401 2.964 56.960 1.00 41.75 513 GLN A CA 1
ATOM 4190 C C . GLN A 1 513 ? 0.339 3.038 55.424 1.00 41.75 513 GLN A C 1
ATOM 4192 O O . GLN A 1 513 ? -0.740 3.160 54.846 1.00 41.75 513 GLN A O 1
ATOM 4197 N N . ASN A 1 514 ? 1.484 2.892 54.751 1.00 41.62 514 ASN A N 1
ATOM 4198 C CA . ASN A 1 514 ? 1.577 2.970 53.291 1.00 41.62 514 ASN A CA 1
ATOM 4199 C C . ASN A 1 514 ? 1.100 1.685 52.582 1.00 41.62 514 ASN A C 1
ATOM 4201 O O . ASN A 1 514 ? 0.647 1.725 51.440 1.00 41.62 514 ASN A O 1
ATOM 4205 N N . LEU A 1 515 ? 1.158 0.533 53.262 1.00 38.81 515 LEU A N 1
ATOM 4206 C CA . LEU A 1 515 ? 0.664 -0.739 52.724 1.00 38.81 515 LEU A CA 1
ATOM 4207 C C . LEU A 1 515 ? -0.872 -0.829 52.789 1.00 38.81 515 LEU A C 1
ATOM 4209 O O . LEU A 1 515 ? -1.503 -1.354 51.875 1.00 38.81 515 LEU A O 1
ATOM 4213 N N . VAL A 1 516 ? -1.477 -0.263 53.838 1.00 41.09 516 VAL A N 1
ATOM 4214 C CA . VAL A 1 516 ? -2.937 -0.230 54.042 1.00 41.09 516 VAL A CA 1
ATOM 4215 C C . VAL A 1 516 ? -3.630 0.720 53.057 1.00 41.09 516 VAL A C 1
ATOM 4217 O O . VAL A 1 516 ? -4.715 0.406 52.574 1.00 41.09 516 VAL A O 1
ATOM 4220 N N . HIS A 1 517 ? -2.987 1.832 52.683 1.00 40.66 517 HIS A N 1
ATOM 4221 C CA . HIS A 1 517 ? -3.533 2.797 51.719 1.00 40.66 517 HIS A CA 1
ATOM 4222 C C . HIS A 1 517 ? -3.646 2.242 50.284 1.00 40.66 517 HIS A C 1
ATOM 4224 O O . HIS A 1 517 ? -4.461 2.715 49.502 1.00 40.66 517 HIS A O 1
ATOM 4230 N N . ASN A 1 518 ? -2.858 1.224 49.929 1.00 40.75 518 ASN A N 1
ATOM 4231 C CA . ASN A 1 518 ? -2.789 0.717 48.554 1.00 40.75 518 ASN A CA 1
ATOM 4232 C C . ASN A 1 518 ? -3.679 -0.507 48.276 1.00 40.75 518 ASN A C 1
ATOM 4234 O O . ASN A 1 518 ? -3.780 -0.921 47.124 1.00 40.75 518 ASN A O 1
ATOM 4238 N N . LEU A 1 519 ? -4.312 -1.104 49.294 1.00 37.59 519 LEU A N 1
ATOM 4239 C CA . LEU A 1 519 ? -4.999 -2.398 49.152 1.00 37.59 519 LEU A CA 1
ATOM 4240 C C . LEU A 1 519 ? -6.534 -2.343 49.232 1.00 37.59 519 LEU A C 1
ATOM 4242 O O . LEU A 1 519 ? -7.175 -3.329 48.878 1.00 37.59 519 LEU A O 1
ATOM 4246 N N . PHE A 1 520 ? -7.144 -1.237 49.671 1.00 41.12 520 PHE A N 1
ATOM 4247 C CA . PHE A 1 520 ? -8.582 -1.211 49.969 1.00 41.12 520 PHE A CA 1
ATOM 4248 C C . PHE A 1 520 ? -9.213 0.166 49.734 1.00 41.12 520 PHE A C 1
ATOM 4250 O O . PHE A 1 520 ? -9.253 0.963 50.662 1.00 41.12 520 PHE A O 1
ATOM 4257 N N . PHE A 1 521 ? -9.766 0.446 48.548 1.00 38.34 521 PHE A N 1
ATOM 4258 C CA . PHE A 1 521 ? -10.732 1.545 48.406 1.00 38.34 521 PHE A CA 1
ATOM 4259 C C . PHE A 1 521 ? -11.821 1.234 47.376 1.00 38.34 521 PHE A C 1
ATOM 4261 O O . PHE A 1 521 ? -11.569 1.259 46.180 1.00 38.34 521 PHE A O 1
ATOM 4268 N N . ASP A 1 522 ? -13.030 0.989 47.885 1.00 38.06 522 ASP A N 1
ATOM 4269 C CA . ASP A 1 522 ? -14.315 1.334 47.266 1.00 38.06 522 ASP A CA 1
ATOM 4270 C C . ASP A 1 522 ? -15.380 1.271 48.382 1.00 38.06 522 ASP A C 1
ATOM 4272 O O . ASP A 1 522 ? -15.978 0.229 48.612 1.00 38.06 522 ASP A O 1
ATOM 4276 N N . GLU A 1 523 ? -15.498 2.357 49.165 1.00 42.94 523 GLU A N 1
ATOM 4277 C CA . GLU A 1 523 ? -16.656 2.814 49.979 1.00 42.94 523 GLU A CA 1
ATOM 4278 C C . GLU A 1 523 ? -16.233 3.553 51.270 1.00 42.94 523 GLU A C 1
ATOM 4280 O O . GLU A 1 523 ? -15.332 3.164 52.010 1.00 42.94 523 GLU A O 1
ATOM 4285 N N . VAL A 1 524 ? -16.923 4.662 51.560 1.00 41.28 524 VAL A N 1
ATOM 4286 C CA . VAL A 1 524 ? -16.567 5.662 52.592 1.00 41.28 524 VAL A CA 1
ATOM 4287 C C . VAL A 1 524 ? -16.861 5.194 54.033 1.00 41.28 524 VAL A C 1
ATOM 4289 O O . VAL A 1 524 ? -16.330 5.762 54.986 1.00 41.28 524 VAL A O 1
ATOM 4292 N N . ALA A 1 525 ? -17.655 4.134 54.224 1.00 38.75 525 ALA A N 1
ATOM 4293 C CA . ALA A 1 525 ? -18.068 3.664 55.551 1.00 38.75 525 ALA A CA 1
ATOM 4294 C C . ALA A 1 525 ? -17.003 2.818 56.289 1.00 38.75 525 ALA A C 1
ATOM 4296 O O . ALA A 1 525 ? -16.977 2.818 57.519 1.00 38.75 525 ALA A O 1
ATOM 4297 N N . GLU A 1 526 ? -16.087 2.145 55.579 1.00 45.72 526 GLU A N 1
ATOM 4298 C CA . GLU A 1 526 ? -15.060 1.283 56.200 1.00 45.72 526 GLU A CA 1
ATOM 4299 C C . GLU A 1 526 ? -13.874 2.076 56.787 1.00 45.72 526 GLU A C 1
ATOM 4301 O O . GLU A 1 526 ? -13.206 1.606 57.712 1.00 45.72 526 GLU A O 1
ATOM 4306 N N . LYS A 1 527 ? -13.655 3.319 56.335 1.00 42.69 527 LYS A N 1
ATOM 4307 C CA . LYS A 1 527 ? -12.534 4.168 56.774 1.00 42.69 527 LYS A CA 1
ATOM 4308 C C . LYS A 1 527 ? -12.611 4.531 58.264 1.00 42.69 527 LYS A C 1
ATOM 4310 O O . LYS A 1 527 ? -11.617 4.428 58.974 1.00 42.69 527 LYS A O 1
ATOM 4315 N N . SER A 1 528 ? -13.805 4.865 58.760 1.00 43.31 528 SER A N 1
ATOM 4316 C CA . SER A 1 528 ? -14.012 5.247 60.167 1.00 43.31 528 SER A CA 1
ATOM 4317 C C . SER A 1 528 ? -13.884 4.073 61.144 1.00 43.31 528 SER A C 1
ATOM 4319 O O . SER A 1 528 ? -13.566 4.296 62.310 1.00 43.31 528 SER A O 1
ATOM 4321 N N . TYR A 1 529 ? -14.144 2.838 60.703 1.00 44.81 529 TYR A N 1
ATOM 4322 C CA . TYR A 1 529 ? -14.020 1.641 61.542 1.00 44.81 529 TYR A CA 1
ATOM 4323 C C . TYR A 1 529 ? -12.560 1.169 61.624 1.00 44.81 529 TYR A C 1
ATOM 4325 O O . TYR A 1 529 ? -12.087 0.751 62.678 1.00 44.81 529 TYR A O 1
ATOM 4333 N N . LEU A 1 530 ? -11.809 1.316 60.529 1.00 45.03 530 LEU A N 1
ATOM 4334 C CA . LEU A 1 530 ? -10.389 0.968 60.465 1.00 45.03 530 LEU A CA 1
ATOM 4335 C C . LEU A 1 530 ? -9.479 2.012 61.132 1.00 45.03 530 LEU A C 1
ATOM 4337 O O . LEU A 1 530 ? -8.518 1.629 61.792 1.00 45.03 530 LEU A O 1
ATOM 4341 N N . GLU A 1 531 ? -9.806 3.306 61.066 1.00 47.91 531 GLU A N 1
ATOM 4342 C CA . GLU A 1 531 ? -9.099 4.349 61.834 1.00 47.91 531 GLU A CA 1
ATOM 4343 C C . GLU A 1 531 ? -9.259 4.157 63.357 1.00 47.91 531 GLU A C 1
ATOM 4345 O O . GLU A 1 531 ? -8.331 4.424 64.121 1.00 47.91 531 GLU A O 1
ATOM 4350 N N . GLN A 1 532 ? -10.395 3.610 63.809 1.00 46.66 532 GLN A N 1
ATOM 4351 C CA . GLN A 1 532 ? -10.595 3.217 65.210 1.00 46.66 532 GLN A CA 1
ATOM 4352 C C . GLN A 1 532 ? -9.761 1.988 65.608 1.00 46.66 532 GLN A C 1
ATOM 4354 O O . GLN A 1 532 ? -9.287 1.920 66.739 1.00 46.66 532 GLN A O 1
ATOM 4359 N N . LEU A 1 533 ? -9.532 1.046 64.686 1.00 44.12 533 LEU A N 1
ATOM 4360 C CA . LEU A 1 533 ? -8.709 -0.147 64.923 1.00 44.12 533 LEU A CA 1
ATOM 4361 C C . LEU A 1 533 ? -7.202 0.158 64.923 1.00 44.12 533 LEU A C 1
ATOM 4363 O O . LEU A 1 533 ? -6.462 -0.447 65.697 1.00 44.12 533 LEU A O 1
ATOM 4367 N N . ILE A 1 534 ? -6.753 1.123 64.113 1.00 46.50 534 ILE A N 1
ATOM 4368 C CA . ILE A 1 534 ? -5.358 1.598 64.090 1.00 46.50 534 ILE A CA 1
ATOM 4369 C C . ILE A 1 534 ? -5.008 2.329 65.398 1.00 46.50 534 ILE A C 1
ATOM 4371 O O . ILE A 1 534 ? -3.942 2.099 65.960 1.00 46.50 534 ILE A O 1
ATOM 4375 N N . ASN A 1 535 ? -5.928 3.130 65.947 1.00 45.06 535 ASN A N 1
ATOM 4376 C CA . ASN A 1 535 ? -5.727 3.816 67.233 1.00 45.06 535 ASN A CA 1
ATOM 4377 C C . ASN A 1 535 ? -5.750 2.881 68.460 1.00 45.06 535 ASN A C 1
ATOM 4379 O O . ASN A 1 535 ? -5.379 3.303 69.553 1.00 45.06 535 ASN A O 1
ATOM 4383 N N . ALA A 1 536 ? -6.175 1.625 68.299 1.00 45.31 536 ALA A N 1
ATOM 4384 C CA . ALA A 1 536 ? -6.304 0.651 69.384 1.00 45.31 536 ALA A CA 1
ATOM 4385 C C . ALA A 1 536 ? -5.117 -0.332 69.495 1.00 45.31 536 ALA A C 1
ATOM 4387 O O . ALA A 1 536 ? -5.166 -1.256 70.303 1.00 45.31 536 ALA A O 1
ATOM 4388 N N . ASN A 1 537 ? -4.041 -0.115 68.727 1.00 45.94 537 ASN A N 1
ATOM 4389 C CA . ASN A 1 537 ? -2.766 -0.841 68.813 1.00 45.94 537 ASN A CA 1
ATOM 4390 C C . ASN A 1 537 ? -2.898 -2.381 68.743 1.00 45.94 537 ASN A C 1
ATOM 4392 O O . ASN A 1 537 ? -2.291 -3.119 69.520 1.00 45.94 537 ASN A O 1
ATOM 4396 N N . TYR A 1 538 ? -3.717 -2.881 67.813 1.00 46.78 538 TYR A N 1
ATOM 4397 C CA . TYR A 1 538 ? -3.867 -4.320 67.579 1.00 46.78 538 TYR A CA 1
ATOM 4398 C C . TYR A 1 538 ? -2.691 -4.898 66.779 1.00 46.78 538 TYR A C 1
ATOM 4400 O O . TYR A 1 538 ? -2.222 -4.304 65.809 1.00 46.78 538 TYR A O 1
ATOM 4408 N N . SER A 1 539 ? -2.241 -6.097 67.158 1.00 48.94 539 SER A N 1
ATOM 4409 C CA . SER A 1 539 ? -1.117 -6.774 66.507 1.00 48.94 539 SER A CA 1
ATOM 4410 C C . SER A 1 539 ? -1.441 -7.217 65.073 1.00 48.94 539 SER A C 1
ATOM 4412 O O . SER A 1 539 ? -2.590 -7.493 64.715 1.00 48.94 539 SER A O 1
ATOM 4414 N N . LEU A 1 540 ? -0.398 -7.366 64.249 1.00 39.66 540 LEU A N 1
ATOM 4415 C CA . LEU A 1 540 ? -0.464 -7.845 62.859 1.00 39.66 540 LEU A CA 1
ATOM 4416 C C . LEU A 1 540 ? -1.260 -9.164 62.703 1.00 39.66 540 LEU A C 1
ATOM 4418 O O . LEU A 1 540 ? -1.857 -9.426 61.657 1.00 39.66 540 LEU A O 1
ATOM 4422 N N . ASN A 1 541 ? -1.298 -9.986 63.755 1.00 41.44 541 ASN A N 1
ATOM 4423 C CA . ASN A 1 541 ? -2.042 -11.244 63.787 1.00 41.44 541 ASN A CA 1
ATOM 4424 C C . ASN A 1 541 ? -3.563 -11.034 63.847 1.00 41.44 541 ASN A C 1
ATOM 4426 O O . ASN A 1 541 ? -4.300 -11.780 63.206 1.00 41.44 541 ASN A O 1
ATOM 4430 N N . HIS A 1 542 ? -4.039 -9.978 64.510 1.00 43.84 542 HIS A N 1
ATOM 4431 C CA . HIS A 1 542 ? -5.464 -9.638 64.537 1.00 43.84 542 HIS A CA 1
ATOM 4432 C C . HIS A 1 542 ? -5.960 -9.148 63.166 1.00 43.84 542 HIS A C 1
ATOM 4434 O O . HIS A 1 542 ? -7.064 -9.471 62.726 1.00 43.84 542 HIS A O 1
ATOM 4440 N N . PHE A 1 543 ? -5.101 -8.441 62.428 1.00 42.91 543 PHE A N 1
ATOM 4441 C CA . PHE A 1 543 ? -5.393 -8.012 61.059 1.00 42.91 543 PHE A CA 1
ATOM 4442 C C . PHE A 1 543 ? -5.483 -9.204 60.090 1.00 42.91 543 PHE A C 1
ATOM 4444 O O . PHE A 1 543 ? -6.374 -9.261 59.241 1.00 42.91 543 PHE A O 1
ATOM 4451 N N . ARG A 1 544 ? -4.605 -10.204 60.256 1.00 42.25 544 ARG A N 1
ATOM 4452 C CA . ARG A 1 544 ? -4.659 -11.469 59.503 1.00 42.25 544 ARG A CA 1
ATOM 4453 C C . ARG A 1 544 ? -5.945 -12.248 59.781 1.00 42.25 544 ARG A C 1
ATOM 4455 O O . ARG A 1 544 ? -6.564 -12.730 58.836 1.00 42.25 544 ARG A O 1
ATOM 4462 N N . GLU A 1 545 ? -6.393 -12.314 61.035 1.00 44.12 545 GLU A N 1
ATOM 4463 C CA . GLU A 1 545 ? -7.678 -12.940 61.377 1.00 44.12 545 GLU A CA 1
ATOM 4464 C C . GLU A 1 545 ? -8.872 -12.262 60.692 1.00 44.12 545 GLU A C 1
ATOM 4466 O O . GLU A 1 545 ? -9.783 -12.944 60.217 1.00 44.12 545 GLU A O 1
ATOM 4471 N N . LEU A 1 546 ? -8.887 -10.929 60.621 1.00 44.69 546 LEU A N 1
ATOM 4472 C CA . LEU A 1 546 ? -9.973 -10.177 59.987 1.00 44.69 546 LEU A CA 1
ATOM 4473 C C . LEU A 1 546 ? -10.012 -10.382 58.466 1.00 44.69 546 LEU A C 1
ATOM 4475 O O . LEU A 1 546 ? -11.095 -10.558 57.903 1.00 44.69 546 LEU A O 1
ATOM 4479 N N . ILE A 1 547 ? -8.849 -10.445 57.809 1.00 43.38 547 ILE A N 1
ATOM 4480 C CA . ILE A 1 547 ? -8.739 -10.757 56.374 1.00 43.38 547 ILE A CA 1
ATOM 4481 C C . ILE A 1 547 ? -9.267 -12.166 56.088 1.00 43.38 547 ILE A C 1
ATOM 4483 O O . ILE A 1 547 ? -10.079 -12.348 55.180 1.00 43.38 547 ILE A O 1
ATOM 4487 N N . ILE A 1 548 ? -8.878 -13.148 56.903 1.00 43.59 548 ILE A N 1
ATOM 4488 C CA . ILE A 1 548 ? -9.355 -14.530 56.773 1.00 43.59 548 ILE A CA 1
ATOM 4489 C C . ILE A 1 548 ? -10.875 -14.593 56.983 1.00 43.59 548 ILE A C 1
ATOM 4491 O O . ILE A 1 548 ? -11.586 -15.234 56.208 1.00 43.59 548 ILE A O 1
ATOM 4495 N N . LYS A 1 549 ? -11.417 -13.871 57.974 1.00 43.97 549 LYS A N 1
ATOM 4496 C CA . LYS A 1 549 ? -12.871 -13.781 58.195 1.00 43.97 549 LYS A CA 1
ATOM 4497 C C . LYS A 1 549 ? -13.604 -13.143 57.008 1.00 43.97 549 LYS A C 1
ATOM 4499 O O . LYS A 1 549 ? -14.665 -13.646 56.636 1.00 43.97 549 LYS A O 1
ATOM 4504 N N . LYS A 1 550 ? -13.050 -12.098 56.377 1.00 44.47 550 LYS A N 1
ATOM 4505 C CA . LYS A 1 550 ? -13.628 -11.465 55.173 1.00 44.47 550 LYS A CA 1
ATOM 4506 C C . LYS A 1 550 ? -13.647 -12.433 53.986 1.00 44.47 550 LYS A C 1
ATOM 4508 O O . LYS A 1 550 ? -14.704 -12.631 53.387 1.00 44.47 550 LYS A O 1
ATOM 4513 N N . GLN A 1 551 ? -12.535 -13.119 53.725 1.00 41.19 551 GLN A N 1
ATOM 4514 C CA . GLN A 1 551 ? -12.436 -14.130 52.665 1.00 41.19 551 GLN A CA 1
ATOM 4515 C C . GLN A 1 551 ? -13.418 -15.294 52.877 1.00 41.19 551 GLN A C 1
ATOM 4517 O O . GLN A 1 551 ? -14.076 -15.734 51.935 1.00 41.19 551 GLN A O 1
ATOM 4522 N N . LEU A 1 552 ? -13.609 -15.741 54.123 1.00 42.19 552 LEU A N 1
ATOM 4523 C CA . LEU A 1 552 ? -14.595 -16.773 54.462 1.00 42.19 552 LEU A CA 1
ATOM 4524 C C . LEU A 1 552 ? -16.045 -16.316 54.229 1.00 42.19 552 LEU A C 1
ATOM 4526 O O . LEU A 1 552 ? -16.893 -17.120 53.836 1.00 42.19 552 LEU A O 1
ATOM 4530 N N . ILE A 1 553 ? -16.357 -15.038 54.461 1.00 44.69 553 ILE A N 1
ATOM 4531 C CA . ILE A 1 553 ? -17.686 -14.468 54.187 1.00 44.69 553 ILE A CA 1
ATOM 4532 C C . ILE A 1 553 ? -17.931 -14.365 52.677 1.00 44.69 553 ILE A C 1
ATOM 4534 O O . ILE A 1 553 ? -19.021 -14.708 52.212 1.00 44.69 553 ILE A O 1
ATOM 4538 N N . GLU A 1 554 ? -16.931 -13.948 51.902 1.00 42.91 554 GLU A N 1
ATOM 4539 C CA . GLU A 1 554 ? -17.012 -13.882 50.438 1.00 42.91 554 GLU A CA 1
ATOM 4540 C C . GLU A 1 554 ? -17.148 -15.273 49.811 1.00 42.91 554 GLU A C 1
ATOM 4542 O O . GLU A 1 554 ? -18.035 -15.476 48.980 1.00 42.91 554 GLU A O 1
ATOM 4547 N N . MET A 1 555 ? -16.402 -16.268 50.302 1.00 40.53 555 MET A N 1
ATOM 4548 C CA . MET A 1 555 ? -16.585 -17.675 49.923 1.00 40.53 555 MET A CA 1
ATOM 4549 C C . MET A 1 555 ? -18.007 -18.172 50.206 1.00 40.53 555 MET A C 1
ATOM 4551 O O . MET A 1 555 ? -18.618 -18.833 49.366 1.00 40.53 555 MET A O 1
ATOM 4555 N N . LYS A 1 556 ? -18.584 -17.832 51.366 1.00 41.78 556 LYS A N 1
ATOM 4556 C CA . LYS A 1 556 ? -19.973 -18.201 51.691 1.00 41.78 556 LYS A CA 1
ATOM 4557 C C . LYS A 1 556 ? -20.986 -17.531 50.754 1.00 41.78 556 LYS A C 1
ATOM 4559 O O . LYS A 1 556 ? -21.966 -18.169 50.367 1.00 41.78 556 LYS A O 1
ATOM 4564 N N . ARG A 1 557 ? -20.763 -16.270 50.360 1.00 43.34 557 ARG A N 1
ATOM 4565 C CA . ARG A 1 557 ? -21.606 -15.552 49.380 1.00 43.34 557 ARG A CA 1
ATOM 4566 C C . ARG A 1 557 ? -21.489 -16.147 47.974 1.00 43.34 557 ARG A C 1
ATOM 4568 O O . ARG A 1 557 ? -22.502 -16.274 47.281 1.00 43.34 557 ARG A O 1
ATOM 4575 N N . TYR A 1 558 ? -20.284 -16.553 47.583 1.00 41.19 558 TYR A N 1
ATOM 4576 C CA . TYR A 1 558 ? -20.018 -17.221 46.313 1.00 41.19 558 TYR A CA 1
ATOM 4577 C C . TYR A 1 558 ? -20.720 -18.583 46.239 1.00 41.19 558 TYR A C 1
ATOM 4579 O O . TYR A 1 558 ? -21.484 -18.827 45.308 1.00 41.19 558 TYR A O 1
ATOM 4587 N N . ASN A 1 559 ? -20.588 -19.417 47.276 1.00 42.34 559 ASN A N 1
ATOM 4588 C CA . ASN A 1 559 ? -21.245 -20.727 47.334 1.00 42.34 559 ASN A CA 1
ATOM 4589 C C . ASN A 1 559 ? -22.776 -20.622 47.267 1.00 42.34 559 ASN A C 1
ATOM 4591 O O . ASN A 1 559 ? -23.416 -21.382 46.543 1.00 42.34 559 ASN A O 1
ATOM 4595 N N . LYS A 1 560 ? -23.370 -19.626 47.937 1.00 42.09 560 LYS A N 1
ATOM 4596 C CA . LYS A 1 560 ? -24.819 -19.374 47.870 1.00 42.09 560 LYS A CA 1
ATOM 4597 C C . LYS A 1 560 ? -25.280 -18.944 46.469 1.00 42.09 560 LYS A C 1
ATOM 4599 O O . LYS A 1 560 ? -26.377 -19.296 46.040 1.00 42.09 560 LYS A O 1
ATOM 4604 N N . SER A 1 561 ? -24.446 -18.196 45.744 1.00 42.56 561 SER A N 1
ATOM 4605 C CA . SER A 1 561 ? -24.710 -17.815 44.349 1.00 42.56 561 SER A CA 1
ATOM 4606 C C . SER A 1 561 ? -24.597 -19.013 43.400 1.00 42.56 561 SER A C 1
ATOM 4608 O O . SER A 1 561 ? -25.427 -19.165 42.506 1.00 42.56 561 SER A O 1
ATOM 4610 N N . MET A 1 562 ? -23.632 -19.905 43.637 1.00 44.06 562 MET A N 1
ATOM 4611 C CA . MET A 1 562 ? -23.453 -21.135 42.858 1.00 44.06 562 MET A CA 1
ATOM 4612 C C . MET A 1 562 ? -24.611 -22.120 43.043 1.00 44.06 562 MET A C 1
ATOM 4614 O O . MET A 1 562 ? -25.096 -22.681 42.064 1.00 44.06 562 MET A O 1
ATOM 4618 N N . GLU A 1 563 ? -25.132 -22.259 44.263 1.00 46.88 563 GLU A N 1
ATOM 4619 C CA . GLU A 1 563 ? -26.312 -23.085 44.542 1.00 46.88 563 GLU A CA 1
ATOM 4620 C C . GLU A 1 563 ? -27.561 -22.574 43.795 1.00 46.88 563 GLU A C 1
ATOM 4622 O O . GLU A 1 563 ? -28.347 -23.358 43.255 1.00 46.88 563 GLU A O 1
ATOM 4627 N N . LYS A 1 564 ? -27.719 -21.247 43.677 1.00 45.75 564 LYS A N 1
ATOM 4628 C CA . LYS A 1 564 ? -28.803 -20.630 42.896 1.00 45.75 564 LYS A CA 1
ATOM 4629 C C . LYS A 1 564 ? -28.676 -20.936 41.398 1.00 45.75 564 LYS A C 1
ATOM 4631 O O . LYS A 1 564 ? -29.661 -21.331 40.775 1.00 45.75 564 LYS A O 1
ATOM 4636 N N . ILE A 1 565 ? -27.468 -20.821 40.847 1.00 44.28 565 ILE A N 1
ATOM 4637 C CA . ILE A 1 565 ? -27.171 -21.128 39.437 1.00 44.28 565 ILE A CA 1
ATOM 4638 C C . ILE A 1 565 ? -27.406 -22.615 39.139 1.00 44.28 565 ILE A C 1
ATOM 4640 O O . ILE A 1 565 ? -27.955 -22.971 38.095 1.00 44.28 565 ILE A O 1
ATOM 4644 N N . GLU A 1 566 ? -27.034 -23.508 40.055 1.00 50.59 566 GLU A N 1
ATOM 4645 C CA . GLU A 1 566 ? -27.227 -24.943 39.862 1.00 50.59 566 GLU A CA 1
ATOM 4646 C C . GLU A 1 566 ? -28.710 -25.345 39.904 1.00 50.59 566 GLU A C 1
ATOM 4648 O O . GLU A 1 566 ? -29.151 -26.199 39.127 1.00 50.59 566 GLU A O 1
ATOM 4653 N N . ASN A 1 567 ? -29.509 -24.677 40.738 1.00 51.19 567 ASN A N 1
ATOM 4654 C CA . ASN A 1 567 ? -30.959 -24.852 40.761 1.00 51.19 567 ASN A CA 1
ATOM 4655 C C . ASN A 1 567 ? -31.629 -24.347 39.469 1.00 51.19 567 ASN A C 1
ATOM 4657 O O . ASN A 1 567 ? -32.496 -25.037 38.925 1.00 51.19 567 ASN A O 1
ATOM 4661 N N . GLU A 1 568 ? -31.189 -23.212 38.919 1.00 47.94 568 GLU A N 1
ATOM 4662 C CA . GLU A 1 568 ? -31.650 -22.711 37.613 1.00 47.94 568 GLU A CA 1
ATOM 4663 C C . GLU A 1 568 ? -31.256 -23.659 36.467 1.00 47.94 568 GLU A C 1
ATOM 4665 O O . GLU A 1 568 ? -32.070 -23.964 35.593 1.00 47.94 568 GLU A O 1
ATOM 4670 N N . ARG A 1 569 ? -30.053 -24.241 36.514 1.00 49.38 569 ARG A N 1
ATOM 4671 C CA . ARG A 1 569 ? -29.595 -25.238 35.533 1.00 49.38 569 ARG A CA 1
ATOM 4672 C C . ARG A 1 569 ? -30.422 -26.528 35.576 1.00 49.38 569 ARG A C 1
ATOM 4674 O O . ARG A 1 569 ? -30.799 -27.049 34.524 1.00 49.38 569 ARG A O 1
ATOM 4681 N N . LYS A 1 570 ? -30.753 -27.027 36.773 1.00 55.59 570 LYS A N 1
ATOM 4682 C CA . LYS A 1 570 ? -31.638 -28.196 36.963 1.00 55.59 570 LYS A CA 1
ATOM 4683 C C . LYS A 1 570 ? -33.065 -27.916 36.477 1.00 55.59 570 LYS A C 1
ATOM 4685 O O . LYS A 1 570 ? -33.719 -28.817 35.948 1.00 55.59 570 LYS A O 1
ATOM 4690 N N . TYR A 1 571 ? -33.544 -26.680 36.618 1.00 49.53 571 TYR A N 1
ATOM 4691 C CA . TYR A 1 571 ? -34.837 -26.248 36.083 1.00 49.53 571 TYR A CA 1
ATOM 4692 C C . TYR A 1 571 ? -34.849 -26.236 34.544 1.00 49.53 571 TYR A C 1
ATOM 4694 O O . TYR A 1 571 ? -35.760 -26.802 33.935 1.00 49.53 571 TYR A O 1
ATOM 4702 N N . LEU A 1 572 ? -33.804 -25.694 33.911 1.00 44.84 572 LEU A N 1
ATOM 4703 C CA . LEU A 1 572 ? -33.667 -25.660 32.449 1.00 44.84 572 LEU A CA 1
ATOM 4704 C C . LEU A 1 572 ? -33.532 -27.062 31.828 1.00 44.84 572 LEU A C 1
ATOM 4706 O O . LEU A 1 572 ? -34.175 -27.348 30.821 1.00 44.84 572 LEU A O 1
ATOM 4710 N N . GLN A 1 573 ? -32.806 -27.986 32.467 1.00 53.53 573 GLN A N 1
ATOM 4711 C CA . GLN A 1 573 ? -32.731 -29.382 32.005 1.00 53.53 573 GLN A CA 1
ATOM 4712 C C . GLN A 1 573 ? -34.085 -30.108 32.054 1.00 53.53 573 GLN A C 1
ATOM 4714 O O . GLN A 1 573 ? -34.391 -30.917 31.176 1.00 53.53 573 GLN A O 1
ATOM 4719 N N . LYS A 1 574 ? -34.929 -29.815 33.054 1.00 56.69 574 LYS A N 1
ATOM 4720 C CA . LYS A 1 574 ? -36.295 -30.365 33.118 1.00 56.69 574 LYS A CA 1
ATOM 4721 C C . LYS A 1 574 ? -37.191 -29.828 31.998 1.00 56.69 574 LYS A C 1
ATOM 4723 O O . LYS A 1 574 ? -38.043 -30.572 31.512 1.00 56.69 574 LYS A O 1
ATOM 4728 N N . LEU A 1 575 ? -37.010 -28.571 31.594 1.00 49.28 575 LEU A N 1
ATOM 4729 C CA . LEU A 1 575 ? -37.719 -27.975 30.456 1.00 49.28 575 LEU A CA 1
ATOM 4730 C C . LEU A 1 575 ? -37.306 -28.636 29.135 1.00 49.28 575 LEU A C 1
ATOM 4732 O O . LEU A 1 575 ? -38.173 -29.052 28.370 1.00 49.28 575 LEU A O 1
ATOM 4736 N N . GLU A 1 576 ? -36.008 -28.847 28.926 1.00 50.44 576 GLU A N 1
ATOM 4737 C CA . GLU A 1 576 ? -35.469 -29.477 27.714 1.00 50.44 576 GLU A CA 1
ATOM 4738 C C . GLU A 1 576 ? -35.925 -30.944 27.555 1.00 50.44 576 GLU A C 1
ATOM 4740 O O . GLU A 1 576 ? -36.244 -31.408 26.458 1.00 50.44 576 GLU A O 1
ATOM 4745 N N . LEU A 1 577 ? -36.026 -31.686 28.665 1.00 52.78 577 LEU A N 1
ATOM 4746 C CA . LEU A 1 577 ? -36.576 -33.049 28.683 1.00 52.78 577 LEU A CA 1
ATOM 4747 C C . LEU A 1 577 ? -38.072 -33.084 28.333 1.00 52.78 577 LEU A C 1
ATOM 4749 O O . LEU A 1 577 ? -38.512 -33.998 27.629 1.00 52.78 577 LEU A O 1
ATOM 4753 N N . LYS A 1 578 ? -38.854 -32.092 28.782 1.00 54.03 578 LYS A N 1
ATOM 4754 C CA . LYS A 1 578 ? -40.268 -31.951 28.394 1.00 54.03 578 LYS A CA 1
ATOM 4755 C C . LYS A 1 578 ? -40.416 -31.632 26.907 1.00 54.03 578 LYS A C 1
ATOM 4757 O O . LYS A 1 578 ? -41.277 -32.212 26.253 1.00 54.03 578 LYS A O 1
ATOM 4762 N N . GLU A 1 579 ? -39.558 -30.770 26.372 1.00 51.53 579 GLU A N 1
ATOM 4763 C CA . GLU A 1 579 ? -39.570 -30.373 24.961 1.00 51.53 579 GLU A CA 1
ATOM 4764 C C . GLU A 1 579 ? -39.198 -31.545 24.037 1.00 51.53 579 GLU A C 1
ATOM 4766 O O . GLU A 1 579 ? -39.903 -31.837 23.070 1.00 51.53 579 GLU A O 1
ATOM 4771 N N . LYS A 1 580 ? -38.169 -32.325 24.401 1.00 55.78 580 LYS A N 1
ATOM 4772 C CA . LYS A 1 580 ? -37.802 -33.573 23.707 1.00 55.78 580 LYS A CA 1
ATOM 4773 C C . LYS A 1 580 ? -38.908 -34.631 23.772 1.00 55.78 580 LYS A C 1
ATOM 4775 O O . LYS A 1 580 ? -39.135 -35.337 22.790 1.00 55.78 580 LYS A O 1
ATOM 4780 N N . GLY A 1 581 ? -39.620 -34.727 24.897 1.00 61.03 581 GLY A N 1
ATOM 4781 C CA . GLY A 1 581 ? -40.799 -35.586 25.034 1.00 61.03 581 GLY A CA 1
ATOM 4782 C C . GLY A 1 581 ? -41.945 -35.168 24.107 1.00 61.03 581 GLY A C 1
ATOM 4783 O O . GLY A 1 581 ? -42.532 -36.017 23.436 1.00 61.03 581 GLY A O 1
ATOM 4784 N N . PHE A 1 582 ? -42.210 -33.863 24.008 1.00 49.84 582 PHE A N 1
ATOM 4785 C CA . PHE A 1 582 ? -43.238 -33.299 23.132 1.00 49.84 582 PHE A CA 1
ATOM 4786 C C . PHE A 1 582 ? -42.913 -33.518 21.645 1.00 49.84 582 PHE A C 1
ATOM 4788 O O . PHE A 1 582 ? -43.759 -33.987 20.885 1.00 49.84 582 PHE A O 1
ATOM 4795 N N . MET A 1 583 ? -41.657 -33.299 21.245 1.00 47.09 583 MET A N 1
ATOM 4796 C CA . MET A 1 583 ? -41.196 -33.539 19.872 1.00 47.09 583 MET A CA 1
ATOM 4797 C C . MET A 1 583 ? -41.256 -35.022 19.487 1.00 47.09 583 MET A C 1
ATOM 4799 O O . MET A 1 583 ? -41.671 -35.356 18.380 1.00 47.09 583 MET A O 1
ATOM 4803 N N . LYS A 1 584 ? -40.925 -35.938 20.406 1.00 53.25 584 LYS A N 1
ATOM 4804 C CA . LYS A 1 584 ? -41.040 -37.387 20.169 1.00 53.25 584 LYS A CA 1
ATOM 4805 C C . LYS A 1 584 ? -42.496 -37.841 20.001 1.00 53.25 584 LYS A C 1
ATOM 4807 O O . LYS A 1 584 ? -42.756 -38.769 19.240 1.00 53.25 584 LYS A O 1
ATOM 4812 N N . MET A 1 585 ? -43.440 -37.181 20.674 1.00 53.34 585 MET A N 1
ATOM 4813 C CA . MET A 1 585 ? -44.872 -37.435 20.500 1.00 53.34 585 MET A CA 1
ATOM 4814 C C . MET A 1 585 ? -45.365 -36.965 19.123 1.00 53.34 585 MET A C 1
ATOM 4816 O O . MET A 1 585 ? -46.098 -37.700 18.470 1.00 53.34 585 MET A O 1
ATOM 4820 N N . LEU A 1 586 ? -44.903 -35.799 18.657 1.00 49.34 586 LEU A N 1
ATOM 4821 C CA . LEU A 1 586 ? -45.206 -35.245 17.330 1.00 49.34 586 LEU A CA 1
ATOM 4822 C C . LEU A 1 586 ? -44.639 -36.090 16.179 1.00 49.34 586 LEU A C 1
ATOM 4824 O O . LEU A 1 586 ? -45.302 -36.271 15.165 1.00 49.34 586 LEU A O 1
ATOM 4828 N N . PHE A 1 587 ? -43.439 -36.653 16.338 1.00 53.56 587 PHE A N 1
ATOM 4829 C CA . PHE A 1 587 ? -42.831 -37.513 15.315 1.00 53.56 587 PHE A CA 1
ATOM 4830 C C . PHE A 1 587 ? -43.523 -38.876 15.159 1.00 53.56 587 PHE A C 1
ATOM 4832 O O . PHE A 1 587 ? -43.440 -39.478 14.091 1.00 53.56 587 PHE A O 1
ATOM 4839 N N . ASN A 1 588 ? -44.225 -39.357 16.190 1.00 52.06 588 ASN A N 1
ATOM 4840 C CA . ASN A 1 588 ? -44.926 -40.645 16.157 1.00 52.06 588 ASN A CA 1
ATOM 4841 C C . ASN A 1 588 ? -46.366 -40.558 15.618 1.00 52.06 588 ASN A C 1
ATOM 4843 O O . ASN A 1 588 ? -46.981 -41.597 15.386 1.00 52.06 588 ASN A O 1
ATOM 4847 N N . THR A 1 589 ? -46.911 -39.355 15.416 1.00 48.81 589 THR A N 1
ATOM 4848 C CA . THR A 1 589 ? -48.273 -39.131 14.893 1.00 48.81 589 THR A CA 1
ATOM 4849 C C . THR A 1 589 ? -48.320 -38.725 13.421 1.00 48.81 589 THR A C 1
ATOM 4851 O O . THR A 1 589 ? -49.416 -38.588 12.883 1.00 48.81 589 THR A O 1
ATOM 4854 N N . ILE A 1 590 ? -47.177 -38.576 12.741 1.00 44.53 590 ILE A N 1
ATOM 4855 C CA . ILE A 1 590 ? -47.131 -38.269 11.303 1.00 44.53 590 ILE A CA 1
ATOM 4856 C C . ILE A 1 590 ? -47.186 -39.589 10.508 1.00 44.53 590 ILE A C 1
ATOM 4858 O O . ILE A 1 590 ? -46.238 -40.377 10.584 1.00 44.53 590 ILE A O 1
ATOM 4862 N N . PRO A 1 591 ? -48.258 -39.871 9.738 1.00 42.34 591 PRO A N 1
ATOM 4863 C CA . PRO A 1 591 ? -48.313 -41.051 8.880 1.00 42.34 591 PRO A CA 1
ATOM 4864 C C . PRO A 1 591 ? -47.265 -40.915 7.771 1.00 42.34 591 PRO A C 1
ATOM 4866 O O . PRO A 1 591 ? -47.246 -39.913 7.058 1.00 42.34 591 PRO A O 1
ATOM 4869 N N . LYS A 1 592 ? -46.388 -41.915 7.633 1.00 48.62 592 LYS A N 1
ATOM 4870 C CA . LYS A 1 592 ? -45.406 -41.976 6.543 1.00 48.62 592 LYS A CA 1
ATOM 4871 C C . LYS A 1 592 ? -46.139 -42.178 5.211 1.00 48.62 592 LYS A C 1
ATOM 4873 O O . LYS A 1 592 ? -46.660 -43.268 4.984 1.00 48.62 592 LYS A O 1
ATOM 4878 N N . TYR A 1 593 ? -46.150 -41.147 4.371 1.00 40.00 593 TYR A N 1
ATOM 4879 C CA . TYR A 1 593 ? -46.432 -41.229 2.936 1.00 40.00 593 TYR A CA 1
ATOM 4880 C C . TYR A 1 593 ? -45.159 -40.939 2.155 1.00 40.00 593 TYR A C 1
ATOM 4882 O O . TYR A 1 593 ? -44.432 -40.004 2.569 1.00 40.00 593 TYR A O 1
#

InterPro domains:
  IPR004843 Calcineurin-like, phosphoesterase domain [PF00149] (124-348)
  IPR008963 Purple acid phosphatase-like, N-terminal [SSF49363] (15-115)
  IPR015914 Purple acid phosphatase, N-terminal [PF16656] (23-114)
  IPR025733 Purple acid phosphatase, C-terminal domain [PF14008] (374-431)
  IPR029052 Metallo-dependent phosphatase-like [G3DSA:3.60.21.10] (120-443)
  IPR029052 Metallo-dependent phosphatase-like [SSF56300] (124-429)
  IPR041792 Purple acid phosphatase, metallophosphatase domain [cd00839] (123-433)

Sequence (593 aa):
MKYISILAVCLLALSVNAKNVHEQIHLALGTDETEMVVTWTTVHAISDACHVEFGLHHEKLTNTTKAATTHFKHDGANFYTHRSLLTGLKPATKYFYRVGSKHTGFSTVYAFKTLQKGGKFLPKFAIYGDLGYQNEQSIPYLKQDVEKEMYDVIFHVGDMAYDLHERHGEQGNDFMRSIEKVAARVPYMTCPGNHENHGNFTHYDARFSMISDRHAPQHNAPLAHRLNNHFHSMDVGPAHIIMFSTEFYTYTKYGWDQIARQYHWLEQDLKRAHSNRAERPWIIVMGHKPMYCLGKGDHECNQETTERPFTRRGIHMHKDTNSPLKYGLEDLFYKYGVDIQFYGHEHLYGRLLPLYNFTIMSGSKEAPYTDPKGPVHIVTGSAGNREIHSHFFPHPKSFVMDHHLDYGYTRLTFVDTHHIRLEQTSDDKSSLIIVDANKTTWKQIEAKKAEILKHEQNLIQSNIHQYELQQLDENELMIDQRNISSKSKFFDDEIANINNQESSIQLEDAKLQNLVHNLFFDEVAEKSYLEQLINANYSLNHFRELIIKKQLIEMKRYNKSMEKIENERKYLQKLELKEKGFMKMLFNTIPKY